Protein 5NPY (pdb70)

Organism: Helicobacter pylori (strain G27) (NCBI:txid563041)

InterPro domains:
  IPR010930 Flagellar basal-body/hook protein, C-terminal domain [PF06429] (560-603)
  IPR019776 Flagellar basal body rod protein, conserved site [PS00588] (11-31)
  IPR020013 Flagellar hook-basal body protein, FlgE/F/G [TIGR03506] (5-184)
  IPR020013 Flagellar hook-basal body protein, FlgE/F/G [TIGR03506] (357-586)
  IPR037925 Flagellar hook-basal body protein, FlgE/F/G-like [SSF117143] (87-565)
  IPR053967 Flagellar hook protein FlgE/F/G-like, D1 domain [PF22692] (117-183)

Radius of gyration: 34.95 Å; Cα contacts (8 Å, |Δi|>4): 1231; chains: 1; bounding box: 35×54×118 Å

Secondary structure (DSSP, 8-state):
-B--STEEEEEEES-BEEEES-TT--EEE-SS-EEESS--EEE---EEEE-TTSBEE-TTSPEEEEEE---EETTEE----HHHHHHHTT-SEEEE-B--SS-EE--B---EEEEEEE--TTSEEEETHHHHB-TTS-B-HHHHHH-BTTS-B-TT--B--TTT--EEEEEE--EEEEEEES-TTSSSSEE-BHHHHHHHHHHHSS-EEEEEESSTTSSS--EEEEEE--SSS-EEEEEESHHHHHHT--EEEEEE-SS-EEEEEE-EEEEEEEEEEEE-TT--EEEEEEEEEEEE---TT--TT-TT-SEEEEEEEEEEETTTTEESS--EEEEEEE-SSS-BEE---EEEEETTEEEEEESSB-SS-B-B--TTS-SEEEEEEES-B--EEEEEEEE-TT-EEEEEETTS-EEEEEEE--EE-S-GGGSEEETTTEEE------S-SPEESB-TTS-BSSEEEEETB---

B-factor: mean 44.31, std 21.22, range [12.98, 156.95]

Nearest PDB structures (foldseek):
  5npy-assembly1_A  TM=1.002E+00  e=7.284E-96  Helicobacter pylori G27
  5az4-assembly4_D  TM=6.131E-01  e=6.893E-15  Campylobacter jejuni
  7cgo-assembly1_DQ  TM=7.313E-01  e=2.113E-12  Salmonella enterica subsp. enterica serovar Typhimurium str. LT2
  3a69-assembly1_A-1  TM=7.032E-01  e=1.101E-11  Salmonella enterica subsp. enterica serovar Typhimurium
  1wlg-assembly1_A  TM=6.229E-01  e=1.398E-12  Salmonella enterica subsp. enterica serovar Typhimurium

Sequence (472 aa):
MPSEGEFHMAYQGKGWFVIGPNKNGEMTINKDGFSKKQDNFLTRAGNFARDADGYLVTPEGYYVYGIDLKKIKDGTLNSTARDEDIEKLHGNTLSPLQIPQDLTYQPVLSTKVGISVNLNPKDHLKGVQDFFLNDKGEIIKERFLNQDINALANDDNEPIDAITNRKLNVSIQKEDFVFTYGDAEKGENQFKTLGDLQKLLKEKTGLDLNLIKSEKDAKSPPLLLEIANPSQTPITFSLSGGIADKLGLNANGMELKKGISRDSVAIKIPYYSTEVDIYDKAGDKYLLQSEYYMTNSNDPTSSPTSKRKNQTWEVKSYIVDPKNKTPINDPTWEIVGFDSATHKMKSAPMTLDFKGNKLTYSLDKSENHDSSDLSYQDSKLLEASQDGKPRGIFRDMRIEENGVISLAFSNGVVEPVARIGILAFTNDQGLRKIGGNLYEMQEGPLSGNPILGWDEEGKLKFGKIRHKYLET

Solvent-accessible surface area: 22635 Å² total; per-residue (Å²): 134,100,34,152,22,68,2,40,1,9,4,78,40,134,1,23,0,0,0,0,59,49,93,128,3,95,2,30,6,68,200,92,14,67,73,84,62,105,62,8,19,6,2,61,49,2,51,2,51,68,50,110,89,4,36,0,18,11,94,95,40,54,31,0,0,0,9,42,18,130,5,20,91,142,20,15,0,68,37,52,56,89,112,88,4,86,108,131,14,66,24,48,57,0,16,8,1,65,4,26,141,117,5,38,0,67,19,48,24,0,54,134,2,12,0,0,0,0,0,10,26,139,53,92,47,86,17,0,28,56,1,0,12,64,139,156,2,101,62,38,134,105,44,9,43,86,1,0,0,23,0,3,2,6,70,118,76,72,53,0,45,0,33,102,65,49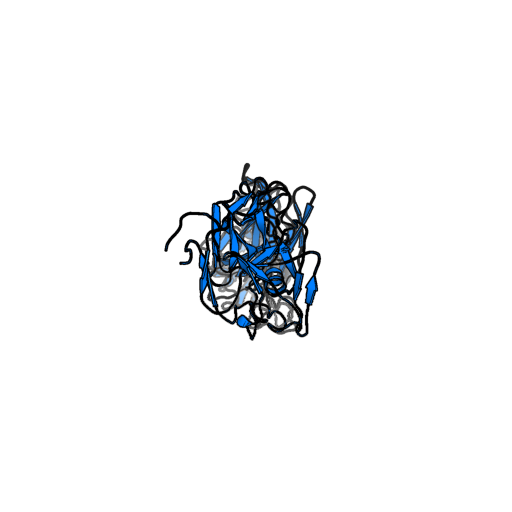,112,10,64,1,13,17,152,170,98,105,32,67,2,14,1,3,25,50,118,96,73,141,32,46,0,11,8,1,12,42,17,45,137,19,12,92,114,89,11,36,0,35,2,52,16,29,24,55,105,116,148,22,127,61,5,67,0,27,2,28,7,15,5,66,57,123,97,68,48,36,3,21,15,53,19,20,1,1,87,55,3,20,9,62,19,119,51,72,90,0,87,108,51,82,36,57,49,8,64,16,3,44,0,5,22,33,54,9,86,7,64,0,33,12,144,63,13,65,88,24,23,0,39,0,32,0,4,6,11,4,9,54,5,102,103,28,34,125,98,14,166,76,50,40,12,29,0,36,0,40,0,27,0,11,20,35,132,93,179,66,66,66,25,124,61,42,83,41,109,0,9,1,40,44,75,77,78,107,14,116,35,57,84,10,89,1,83,1,103,65,42,162,0,65,0,26,3,33,113,12,143,97,91,58,0,8,17,43,89,184,48,88,9,88,60,52,41,45,28,40,51,5,49,35,131,4,111,58,160,58,21,99,13,100,95,41,0,22,0,15,2,6,2,58,38,66,27,61,5,12,2,3,1,0,0,0,2,4,13,118,55,37,167,6,13,119,114,78,46,68,50,6,55,38,40,40,143,119,88,88,0,28,54,5,51,30,0,6,24,150,117,14,102,11,88,78,25,76,1,84,38,77,88,34,81,177

Foldseek 3Di:
DFFDAQFAWFWDFFWWWKWAQDAVWKKFQDPAFIDTDDFMWTFRFGGWDQDPQQWTADPVGIFTKFQFLPQDDPLEGHDDDQVVVQQSLQGGMIHTYGDDDFHKYFWFAWFEKEFAWAAALQFDKDQCLVPQADPQLHGPVVLQQQFFQQQKAFPVSHRLPCLVWFWKWKAWPHGIDIAGEDQLVDDDNYDTGSNSVQVSCVVVDVWGWDKAAPDRVDSRHFIKIKIAHQAQPKIFMAIDISSCVRFVQGDHGDIHGHVDMGITGGMIGGKDKDWDWGQHSQQATKIKMKMKTWGADQRVVDDPVRPRNWTKIKMWIFIARPVVRGTPFHTDIWMKTADPPFFFIDGDWDWGQDPNHTHTYHHAAAPPHGYGHDNVDHTGTDDMHTDTGGMWTWDGWDQFQLQFIWTATPSGDIDTRIGGWIWRFPAPVQWDDPPNGTTGQDDCVRSRHIHGQADSSSHGDTITMGPRDGDD

Structure (mmCIF, N/CA/C/O backbone):
data_5NPY
#
_entry.id   5NPY
#
_cell.length_a   43.209
_cell.length_b   49.592
_cell.length_c   238.261
_cell.angle_alpha   90.00
_cell.angle_beta   90.00
_cell.angle_gamma   90.00
#
_symmetry.space_group_name_H-M   'P 21 21 21'
#
loop_
_entity.id
_entity.type
_entity.pdbx_description
1 polymer 'Flagellar basal body protein'
2 non-polymer TRIS-HYDROXYMETHYL-METHYL-AMMONIUM
3 water water
#
loop_
_atom_site.group_PDB
_atom_site.id
_atom_site.type_symbol
_atom_site.label_atom_id
_atom_site.label_alt_id
_atom_site.label_comp_id
_atom_site.label_asym_id
_atom_site.label_entity_id
_atom_site.label_seq_id
_atom_site.pdbx_PDB_ins_code
_atom_site.Cartn_x
_atom_site.Cartn_y
_atom_site.Cartn_z
_atom_site.occupancy
_atom_site.B_iso_or_equiv
_atom_site.auth_seq_id
_atom_site.auth_comp_id
_atom_site.auth_asym_id
_atom_site.auth_atom_id
_atom_site.pdbx_PDB_model_num
ATOM 1 N N . MET A 1 81 ? 55.424 12.127 185.813 1.00 47.46 81 MET A N 1
ATOM 2 C CA . MET A 1 81 ? 55.639 13.516 186.223 1.00 68.34 81 MET A CA 1
ATOM 3 C C . MET A 1 81 ? 54.924 13.848 187.543 1.00 69.60 81 MET A C 1
ATOM 4 O O . MET A 1 81 ? 53.711 13.696 187.639 1.00 63.27 81 MET A O 1
ATOM 9 N N . PRO A 1 82 ? 55.675 14.292 188.556 1.00 74.61 82 PRO A N 1
ATOM 10 C CA . PRO A 1 82 ? 55.055 14.649 189.841 1.00 70.82 82 PRO A CA 1
ATOM 11 C C . PRO A 1 82 ? 54.119 15.841 189.708 1.00 69.09 82 PRO A C 1
ATOM 12 O O . PRO A 1 82 ? 54.097 16.559 188.707 1.00 61.75 82 PRO A O 1
ATOM 16 N N . SER A 1 83 ? 53.327 16.052 190.756 1.00 69.92 83 SER A N 1
ATOM 17 C CA . SER A 1 83 ? 52.371 17.144 190.741 1.00 63.97 83 SER A CA 1
ATOM 18 C C . SER A 1 83 ? 52.058 17.571 192.168 1.00 76.92 83 SER A C 1
ATOM 19 O O . SER A 1 83 ? 52.344 16.859 193.133 1.00 74.76 83 SER A O 1
ATOM 22 N N . GLU A 1 84 ? 51.447 18.750 192.281 1.00 91.69 84 GLU A N 1
ATOM 23 C CA . GLU A 1 84 ? 51.194 19.414 193.554 1.00 99.69 84 GLU A CA 1
ATOM 24 C C . GLU A 1 84 ? 49.742 19.322 194.017 1.00 81.83 84 GLU A C 1
ATOM 25 O O . GLU A 1 84 ? 49.495 19.146 195.213 1.00 81.31 84 GLU A O 1
ATOM 31 N N . GLY A 1 85 ? 48.780 19.425 193.100 1.00 67.81 85 GLY A N 1
ATOM 32 C CA . GLY A 1 85 ? 47.366 19.510 193.431 1.00 61.43 85 GLY A CA 1
ATOM 33 C C . GLY A 1 85 ? 46.801 18.415 194.317 1.00 61.15 85 GLY A C 1
ATOM 34 O O . GLY A 1 85 ? 47.276 17.272 194.290 1.00 56.98 85 GLY A O 1
ATOM 35 N N . GLU A 1 86 ? 45.763 18.752 195.097 1.00 60.06 86 GLU A N 1
ATOM 36 C CA . GLU A 1 86 ? 45.277 17.841 196.132 1.00 61.35 86 GLU A CA 1
ATOM 37 C C . GLU A 1 86 ? 44.614 16.593 195.552 1.00 55.36 86 GLU A C 1
ATOM 38 O O . GLU A 1 86 ? 44.631 15.534 196.191 1.00 48.54 86 GLU A O 1
ATOM 44 N N . PHE A 1 87 ? 44.043 16.681 194.352 1.00 55.27 87 PHE A N 1
ATOM 45 C CA . PHE A 1 87 ? 43.389 15.529 193.742 1.00 52.58 87 PHE A CA 1
ATOM 46 C C . PHE A 1 87 ? 44.040 15.119 192.422 1.00 49.20 87 PHE A C 1
ATOM 47 O O . PHE A 1 87 ? 43.442 14.374 191.635 1.00 49.91 87 PHE A O 1
ATOM 55 N N . HIS A 1 88 ? 45.258 15.576 192.162 1.00 40.82 88 HIS A N 1
ATOM 56 C CA . HIS A 1 88 ? 45.975 15.068 191.002 1.00 42.45 88 HIS A CA 1
ATOM 57 C C . HIS A 1 88 ? 46.429 13.643 191.276 1.00 42.45 88 HIS A C 1
ATOM 58 O O . HIS A 1 88 ? 46.954 13.346 192.352 1.00 46.27 88 HIS A O 1
ATOM 65 N N . MET A 1 89 ? 46.200 12.752 190.314 1.00 39.68 89 MET A N 1
ATOM 66 C CA . MET A 1 89 ? 46.530 11.347 190.501 1.00 41.22 89 MET A CA 1
ATOM 67 C C . MET A 1 89 ? 46.760 10.699 189.146 1.00 39.18 89 MET A C 1
ATOM 68 O O . MET A 1 89 ? 46.402 11.252 188.102 1.00 43.62 89 MET A O 1
ATOM 73 N N . ALA A 1 90 ? 47.370 9.515 189.178 1.00 40.48 90 ALA A N 1
ATOM 74 C CA . ALA A 1 90 ? 47.687 8.765 187.971 1.00 50.03 90 ALA A CA 1
ATOM 75 C C . ALA A 1 90 ? 47.398 7.289 188.197 1.00 49.69 90 ALA A C 1
ATOM 76 O O . ALA A 1 90 ? 47.679 6.749 189.271 1.00 47.25 90 ALA A O 1
ATOM 78 N N . TYR A 1 91 ? 46.836 6.645 187.177 1.00 50.41 91 TYR A N 1
ATOM 79 C CA . TYR A 1 91 ? 46.473 5.236 187.221 1.00 46.97 91 TYR A CA 1
ATOM 80 C C . TYR A 1 91 ? 47.478 4.434 186.405 1.00 53.15 91 TYR A C 1
ATOM 81 O O . TYR A 1 91 ? 47.718 4.744 185.233 1.00 56.52 91 TYR A O 1
ATOM 90 N N . GLN A 1 92 ? 48.073 3.420 187.027 1.00 56.27 92 GLN A N 1
ATOM 91 C CA . GLN A 1 92 ? 48.893 2.438 186.327 1.00 60.50 92 GLN A CA 1
ATOM 92 C C . GLN A 1 92 ? 48.089 1.166 186.109 1.00 50.05 92 GLN A C 1
ATOM 93 O O . GLN A 1 92 ? 47.286 0.781 186.958 1.00 66.40 92 GLN A O 1
ATOM 99 N N . GLY A 1 93 ? 48.309 0.513 184.984 1.00 45.24 93 GLY A N 1
ATOM 100 C CA . GLY A 1 93 ? 47.575 -0.699 184.662 1.00 48.78 93 GLY A CA 1
ATOM 101 C C . GLY A 1 93 ? 46.463 -0.455 183.661 1.00 46.79 93 GLY A C 1
ATOM 102 O O . GLY A 1 93 ? 46.357 0.609 183.043 1.00 49.91 93 GLY A O 1
ATOM 103 N N . LYS A 1 94 ? 45.620 -1.480 183.504 1.00 39.28 94 LYS A N 1
ATOM 104 C CA . LYS A 1 94 ? 44.505 -1.433 182.570 1.00 50.44 94 LYS A CA 1
ATOM 105 C C . LYS A 1 94 ? 43.263 -0.895 183.269 1.00 52.81 94 LYS A C 1
ATOM 106 O O . LYS A 1 94 ? 42.928 -1.331 184.375 1.00 51.34 94 LYS A O 1
ATOM 112 N N . GLY A 1 95 ? 42.578 0.045 182.617 1.00 51.16 95 GLY A N 1
ATOM 113 C CA . GLY A 1 95 ? 41.398 0.650 183.207 1.00 51.00 95 GLY A CA 1
ATOM 114 C C . GLY A 1 95 ? 41.296 2.155 183.042 1.00 41.88 95 GLY A C 1
ATOM 115 O O . GLY A 1 95 ? 42.196 2.802 182.492 1.00 36.40 95 GLY A O 1
ATOM 116 N N . TRP A 1 96 ? 40.196 2.722 183.537 1.00 36.82 96 TRP A N 1
ATOM 117 C CA . TRP A 1 96 ? 39.830 4.100 183.253 1.00 36.44 96 TRP A CA 1
ATOM 118 C C . TRP A 1 96 ? 39.253 4.761 184.487 1.00 39.35 96 TRP A C 1
ATOM 119 O O . TRP A 1 96 ? 38.524 4.128 185.255 1.00 38.47 96 TRP A O 1
ATOM 130 N N . PHE A 1 97 ? 39.581 6.038 184.661 1.00 38.41 97 PHE A N 1
ATOM 131 C CA . PHE A 1 97 ? 38.771 6.899 185.505 1.00 40.87 97 PHE A CA 1
ATOM 132 C C . PHE A 1 97 ? 37.386 7.029 184.887 1.00 41.58 97 PHE A C 1
ATOM 133 O O . PHE A 1 97 ? 37.208 6.854 183.679 1.00 43.97 97 PHE A O 1
ATOM 141 N N . VAL A 1 98 ? 36.395 7.320 185.726 1.00 46.80 98 VAL A N 1
ATOM 142 C CA . VAL A 1 98 ? 35.011 7.471 185.287 1.00 41.60 98 VAL A CA 1
ATOM 143 C C . VAL A 1 98 ? 34.543 8.869 185.624 1.00 37.17 98 VAL A C 1
ATOM 144 O O . VAL A 1 98 ? 34.742 9.335 186.752 1.00 44.73 98 VAL A O 1
ATOM 148 N N . ILE A 1 99 ? 33.910 9.528 184.656 1.00 35.40 99 ILE A N 1
ATOM 149 C CA . ILE A 1 99 ? 33.408 10.888 184.818 1.00 36.11 99 ILE A CA 1
ATOM 150 C C . ILE A 1 99 ? 32.093 11.044 184.064 1.00 40.98 99 ILE A C 1
ATOM 151 O O . ILE A 1 99 ? 31.721 10.217 183.231 1.00 39.02 99 ILE A O 1
ATOM 156 N N . GLY A 1 100 ? 31.405 12.144 184.349 1.00 44.87 100 GLY A N 1
ATOM 157 C CA . GLY A 1 100 ? 30.108 12.407 183.775 1.00 48.32 100 GLY A CA 1
ATOM 158 C C . GLY A 1 100 ? 29.699 13.852 183.964 1.00 55.99 100 GLY A C 1
ATOM 159 O O . GLY A 1 100 ? 30.247 14.571 184.806 1.00 54.32 100 GLY A O 1
ATOM 160 N N . PRO A 1 101 ? 28.713 14.302 183.182 1.00 68.09 101 PRO A N 1
ATOM 161 C CA . PRO A 1 101 ? 28.339 15.725 183.176 1.00 70.96 101 PRO A CA 1
ATOM 162 C C . PRO A 1 101 ? 27.338 16.174 184.235 1.00 67.39 101 PRO A C 1
ATOM 163 O O . PRO A 1 101 ? 27.063 17.382 184.308 1.00 58.16 101 PRO A O 1
ATOM 167 N N . ASN A 1 102 ? 26.799 15.268 185.055 1.00 72.34 102 ASN A N 1
ATOM 168 C CA . ASN A 1 102 ? 25.671 15.572 185.930 1.00 84.87 102 ASN A CA 1
ATOM 169 C C . ASN A 1 102 ? 26.080 15.321 187.375 1.00 91.50 102 ASN A C 1
ATOM 170 O O . ASN A 1 102 ? 26.368 14.182 187.756 1.00 89.71 102 ASN A O 1
ATOM 175 N N . LYS A 1 103 ? 26.101 16.389 188.173 1.00 100.59 103 LYS A N 1
ATOM 176 C CA . LYS A 1 103 ? 26.231 16.285 189.622 1.00 107.70 103 LYS A CA 1
ATOM 177 C C . LYS A 1 103 ? 24.881 15.930 190.216 1.00 114.23 103 LYS A C 1
ATOM 178 O O . LYS A 1 103 ? 23.922 16.689 190.046 1.00 123.20 103 LYS A O 1
ATOM 184 N N . ASN A 1 104 ? 24.846 14.804 190.942 1.00 110.33 104 ASN A N 1
ATOM 185 C CA . ASN A 1 104 ? 23.699 14.040 191.444 1.00 111.66 104 ASN A CA 1
ATOM 186 C C . ASN A 1 104 ? 23.465 12.830 190.544 1.00 98.08 104 ASN A C 1
ATOM 187 O O . ASN A 1 104 ? 22.415 12.183 190.612 1.00 97.05 104 ASN A O 1
ATOM 192 N N . GLY A 1 105 ? 24.446 12.511 189.690 1.00 83.21 105 GLY A N 1
ATOM 193 C CA . GLY A 1 105 ? 24.350 11.343 188.840 1.00 60.88 105 GLY A CA 1
ATOM 194 C C . GLY A 1 105 ? 24.785 10.046 189.504 1.00 51.79 105 GLY A C 1
ATOM 195 O O . GLY A 1 105 ? 25.341 10.039 190.596 1.00 58.17 105 GLY A O 1
ATOM 196 N N . GLU A 1 106 ? 24.550 8.915 188.867 1.00 51.37 106 GLU A N 1
ATOM 197 C CA . GLU A 1 106 ? 24.954 7.607 189.369 1.00 55.60 106 GLU A CA 1
ATOM 198 C C . GLU A 1 106 ? 25.104 6.497 188.313 1.00 52.82 106 GLU A C 1
ATOM 199 O O . GLU A 1 106 ? 24.438 6.483 187.338 1.00 55.37 106 GLU A O 1
ATOM 205 N N . MET A 1 107 ? 25.974 5.538 188.547 1.00 49.63 107 MET A N 1
ATOM 206 C CA . MET A 1 107 ? 26.176 4.447 187.613 1.00 50.98 107 MET A CA 1
ATOM 207 C C . MET A 1 107 ? 26.352 3.182 188.428 1.00 47.18 107 MET A C 1
ATOM 208 O O . MET A 1 107 ? 27.090 3.164 189.387 1.00 46.84 107 MET A O 1
ATOM 213 N N . THR A 1 108 ? 25.666 2.131 188.041 1.00 34.87 108 THR A N 1
ATOM 214 C CA . THR A 1 108 ? 25.725 0.896 188.744 1.00 33.84 108 THR A CA 1
ATOM 215 C C . THR A 1 108 ? 26.324 -0.108 187.827 1.00 39.76 108 THR A C 1
ATOM 216 O O . THR A 1 108 ? 25.938 -0.189 186.704 1.00 54.07 108 THR A O 1
ATOM 220 N N . ILE A 1 109 ? 27.274 -0.876 188.311 1.00 31.76 109 ILE A N 1
ATOM 221 C CA . ILE A 1 109 ? 27.936 -1.851 187.493 1.00 42.00 109 ILE A CA 1
ATOM 222 C C . ILE A 1 109 ? 27.667 -3.245 187.982 1.00 47.33 109 ILE A C 1
ATOM 223 O O . ILE A 1 109 ? 28.053 -3.594 189.054 1.00 49.36 109 ILE A O 1
ATOM 228 N N . ASN A 1 110 ? 27.051 -4.061 187.158 1.00 50.39 110 ASN A N 1
ATOM 229 C CA . ASN A 1 110 ? 26.758 -5.417 187.538 1.00 54.70 110 ASN A CA 1
ATOM 230 C C . ASN A 1 110 ? 27.571 -6.379 186.714 1.00 61.72 110 ASN A C 1
ATOM 231 O O . ASN A 1 110 ? 28.200 -5.993 185.774 1.00 63.25 110 ASN A O 1
ATOM 236 N N . LYS A 1 111 ? 27.559 -7.648 187.062 1.00 72.02 111 LYS A N 1
ATOM 237 C CA . LYS A 1 111 ? 28.344 -8.619 186.329 1.00 72.94 111 LYS A CA 1
ATOM 238 C C . LYS A 1 111 ? 27.918 -8.772 184.882 1.00 83.83 111 LYS A C 1
ATOM 239 O O . LYS A 1 111 ? 28.747 -8.985 184.034 1.00 89.37 111 LYS A O 1
ATOM 245 N N . ASP A 1 112 ? 26.632 -8.669 184.591 1.00 86.46 112 ASP A N 1
ATOM 246 C CA . ASP A 1 112 ? 26.167 -8.743 183.222 1.00 86.14 112 ASP A CA 1
ATOM 247 C C . ASP A 1 112 ? 26.263 -7.333 182.669 1.00 86.76 112 ASP A C 1
ATOM 248 O O . ASP A 1 112 ? 27.339 -6.879 182.356 1.00 97.54 112 ASP A O 1
ATOM 253 N N . GLY A 1 113 ? 25.748 -6.481 182.925 1.00 73.80 113 GLY A N 1
ATOM 254 C CA . GLY A 1 113 ? 25.736 -5.120 182.449 1.00 63.06 113 GLY A CA 1
ATOM 255 C C . GLY A 1 113 ? 26.001 -4.083 183.503 1.00 56.22 113 GLY A C 1
ATOM 256 O O . GLY A 1 113 ? 26.775 -4.301 184.391 1.00 54.57 113 GLY A O 1
ATOM 257 N N . PHE A 1 114 ? 24.767 -3.075 183.020 1.00 58.21 114 PHE A N 1
ATOM 258 C CA . PHE A 1 114 ? 24.929 -1.952 183.919 1.00 56.90 114 PHE A CA 1
ATOM 259 C C . PHE A 1 114 ? 23.846 -0.946 183.643 1.00 61.73 114 PHE A C 1
ATOM 260 O O . PHE A 1 114 ? 23.308 -0.925 182.565 1.00 66.09 114 PHE A O 1
ATOM 268 N N . SER A 1 115 ? 23.572 -0.074 184.601 1.00 61.94 115 SER A N 1
ATOM 269 C CA . SER A 1 115 ? 22.556 0.940 184.456 1.00 57.86 115 SER A CA 1
ATOM 270 C C . SER A 1 115 ? 23.124 2.330 184.568 1.00 62.27 115 SER A C 1
ATOM 271 O O . SER A 1 115 ? 24.177 2.507 185.116 1.00 53.40 115 SER A O 1
ATOM 274 N N . LYS A 1 116 ? 22.392 3.326 184.084 1.00 74.22 116 LYS A N 1
ATOM 275 C CA . LYS A 1 116 ? 22.894 4.686 184.092 1.00 82.68 116 LYS A CA 1
ATOM 276 C C . LYS A 1 116 ? 21.856 5.790 184.091 1.00 91.49 116 LYS A C 1
ATOM 277 O O . LYS A 1 116 ? 20.717 5.543 183.790 1.00 101.18 116 LYS A O 1
ATOM 283 N N . LYS A 1 117 ? 22.263 7.013 184.422 1.00 91.64 117 LYS A N 1
ATOM 284 C CA . LYS A 1 117 ? 21.379 8.166 184.345 1.00 97.78 117 LYS A CA 1
ATOM 285 C C . LYS A 1 117 ? 21.472 9.036 183.095 1.00 118.01 117 LYS A C 1
ATOM 286 O O . LYS A 1 117 ? 20.516 9.154 182.333 1.00 124.53 117 LYS A O 1
ATOM 292 N N . GLN A 1 118 ? 22.629 9.667 182.908 1.00 123.11 118 GLN A N 1
ATOM 293 C CA . GLN A 1 118 ? 22.927 10.463 181.745 1.00 123.13 118 GLN A CA 1
ATOM 294 C C . GLN A 1 118 ? 24.252 9.866 181.356 1.00 100.34 118 GLN A C 1
ATOM 295 O O . GLN A 1 118 ? 24.657 8.817 181.807 1.00 83.14 118 GLN A O 1
ATOM 301 N N . ASP A 1 119 ? 24.939 10.554 180.494 1.00 97.29 119 ASP A N 1
ATOM 302 C CA . ASP A 1 119 ? 26.174 10.054 179.986 1.00 90.93 119 ASP A CA 1
ATOM 303 C C . ASP A 1 119 ? 27.291 9.925 180.977 1.00 75.19 119 ASP A C 1
ATOM 304 O O . ASP A 1 119 ? 27.325 10.573 181.992 1.00 65.45 119 ASP A O 1
ATOM 309 N N . ASN A 1 120 ? 28.188 9.022 180.648 1.00 65.54 120 ASN A N 1
ATOM 310 C CA . ASN A 1 120 ? 29.356 8.759 181.417 1.00 54.97 120 ASN A CA 1
ATOM 311 C C . ASN A 1 120 ? 30.491 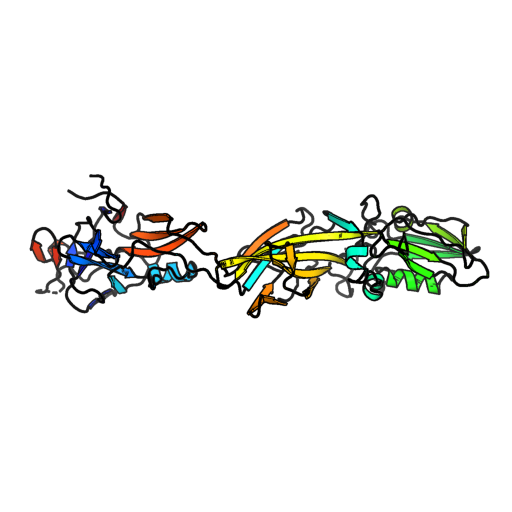8.651 180.479 1.00 50.33 120 ASN A C 1
ATOM 312 O O . ASN A 1 120 ? 30.351 8.203 179.381 1.00 59.70 120 ASN A O 1
ATOM 317 N N . PHE A 1 121 ? 31.634 9.099 180.911 1.00 39.47 121 PHE A N 1
ATOM 318 C CA . PHE A 1 121 ? 32.777 9.039 180.074 1.00 46.33 121 PHE A CA 1
ATOM 319 C C . PHE A 1 121 ? 33.895 8.346 180.789 1.00 44.85 121 PHE A C 1
ATOM 320 O O . PHE A 1 121 ? 33.862 8.152 181.960 1.00 49.33 121 PHE A O 1
ATOM 328 N N . LEU A 1 122 ? 34.882 7.947 180.041 1.00 42.07 122 LEU A N 1
ATOM 329 C CA . LEU A 1 122 ? 36.068 7.316 180.594 1.00 47.37 122 LEU A CA 1
ATOM 330 C C . LEU A 1 122 ? 37.287 8.151 180.234 1.00 49.49 122 LEU A C 1
ATOM 331 O O . LEU A 1 122 ? 37.347 8.728 179.150 1.00 48.79 122 LEU A O 1
ATOM 336 N N . THR A 1 123 ? 38.255 8.217 181.143 1.00 46.88 123 THR A N 1
ATOM 337 C CA . THR A 1 123 ? 39.457 9.002 180.908 1.00 41.82 123 THR A CA 1
ATOM 338 C C . THR A 1 123 ? 40.598 8.384 181.693 1.00 42.75 123 THR A C 1
ATOM 339 O O . THR A 1 123 ? 40.378 7.707 182.700 1.00 45.21 123 THR A O 1
ATOM 343 N N . ARG A 1 124 ? 41.821 8.613 181.218 1.00 38.34 124 ARG A N 1
ATOM 344 C CA . ARG A 1 124 ? 43.007 8.329 182.007 1.00 38.73 124 ARG A CA 1
ATOM 345 C C . ARG A 1 124 ? 43.689 9.604 182.492 1.00 42.03 124 ARG A C 1
ATOM 346 O O . ARG A 1 124 ? 44.726 9.523 183.159 1.00 40.39 124 ARG A O 1
ATOM 354 N N . ALA A 1 125 ? 43.116 10.778 182.204 1.00 45.36 125 ALA A N 1
ATOM 355 C CA . ALA A 1 125 ? 43.613 12.044 182.745 1.00 46.95 125 ALA A CA 1
ATOM 356 C C . ALA A 1 125 ? 43.184 12.188 184.203 1.00 46.53 125 ALA A C 1
ATOM 357 O O . ALA A 1 125 ? 41.986 12.178 184.508 1.00 43.32 125 ALA A O 1
ATOM 359 N N . GLY A 1 126 ? 44.155 12.336 185.104 1.00 46.21 126 GLY A N 1
ATOM 360 C CA . GLY A 1 126 ? 43.864 12.383 186.528 1.00 33.91 126 GLY A CA 1
ATOM 361 C C . GLY A 1 126 ? 44.049 13.735 187.194 1.00 39.39 126 GLY A C 1
ATOM 362 O O . GLY A 1 126 ? 44.113 13.814 188.422 1.00 49.67 126 GLY A O 1
ATOM 363 N N . ASN A 1 127 ? 44.132 14.811 186.411 1.00 46.30 127 ASN A N 1
ATOM 364 C CA . ASN A 1 127 ? 44.392 16.136 186.974 1.00 50.35 127 ASN A CA 1
ATOM 365 C C . ASN A 1 127 ? 43.070 16.735 187.464 1.00 49.47 127 ASN A C 1
ATOM 366 O O . ASN A 1 127 ? 42.492 17.654 186.879 1.00 47.35 127 ASN A O 1
ATOM 371 N N . PHE A 1 128 ? 42.598 16.187 188.583 1.00 46.04 128 PHE A N 1
ATOM 372 C CA . PHE A 1 128 ? 41.315 16.558 189.161 1.00 47.88 128 PHE A CA 1
ATOM 373 C C . PHE A 1 128 ? 41.465 17.715 190.144 1.00 55.21 128 PHE A C 1
ATOM 374 O O . PHE A 1 128 ? 42.512 17.906 190.769 1.00 56.04 128 PHE A O 1
ATOM 382 N N . ALA A 1 129 ? 40.394 18.487 190.278 1.00 57.94 129 ALA A N 1
ATOM 383 C CA . ALA A 1 129 ? 40.373 19.623 191.185 1.00 60.51 129 ALA A CA 1
ATOM 384 C C . ALA A 1 129 ? 38.959 19.773 191.721 1.00 61.42 129 ALA A C 1
ATOM 385 O O . ALA A 1 129 ? 38.019 19.150 191.223 1.00 63.28 129 ALA A O 1
ATOM 387 N N . ARG A 1 130 ? 38.816 20.597 192.757 1.00 59.01 130 ARG A N 1
ATOM 388 C CA . ARG A 1 130 ? 37.520 20.867 193.365 1.00 55.67 130 ARG A CA 1
ATOM 389 C C . ARG A 1 130 ? 36.935 22.148 192.788 1.00 50.07 130 ARG A C 1
ATOM 390 O O . ARG A 1 130 ? 37.634 23.163 192.686 1.00 49.48 130 ARG A O 1
ATOM 398 N N . ASP A 1 131 ? 35.654 22.105 192.427 1.00 47.81 131 ASP A N 1
ATOM 399 C CA . ASP A 1 131 ? 34.942 23.326 192.075 1.00 53.33 131 ASP A CA 1
ATOM 400 C C . ASP A 1 131 ? 34.585 24.071 193.368 1.00 62.54 131 ASP A C 1
ATOM 401 O O . ASP A 1 131 ? 35.012 23.697 194.467 1.00 54.52 131 ASP A O 1
ATOM 406 N N . ALA A 1 132 ? 33.789 25.138 193.249 1.00 71.93 132 ALA A N 1
ATOM 407 C CA . ALA A 1 132 ? 33.524 26.008 194.397 1.00 78.19 132 ALA A CA 1
ATOM 408 C C . ALA A 1 132 ? 32.925 25.250 195.577 1.00 72.84 132 ALA A C 1
ATOM 409 O O . ALA A 1 132 ? 33.125 25.644 196.733 1.00 79.95 132 ALA A O 1
ATOM 411 N N . ASP A 1 133 ? 32.205 24.160 195.314 1.00 66.95 133 ASP A N 1
ATOM 412 C CA . ASP A 1 133 ? 31.476 23.432 196.344 1.00 59.53 133 ASP A CA 1
ATOM 413 C C . ASP A 1 133 ? 32.164 22.138 196.750 1.00 54.48 133 ASP A C 1
ATOM 414 O O . ASP A 1 133 ? 31.535 21.290 197.386 1.00 51.72 133 ASP A O 1
ATOM 419 N N . GLY A 1 134 ? 33.434 21.966 196.388 1.00 52.81 134 GLY A N 1
ATOM 420 C CA . GLY A 1 134 ? 34.172 20.785 196.785 1.00 52.24 134 GLY A CA 1
ATOM 421 C C . GLY A 1 134 ? 33.877 19.532 195.995 1.00 58.13 134 GLY A C 1
ATOM 422 O O . GLY A 1 134 ? 34.121 18.432 196.499 1.00 74.85 134 GLY A O 1
ATOM 423 N N . TYR A 1 135 ? 33.347 19.652 194.778 1.00 51.20 135 TYR A N 1
ATOM 424 C CA . TYR A 1 135 ? 33.166 18.500 193.900 1.00 50.09 135 TYR A CA 1
ATOM 425 C C . TYR A 1 135 ? 34.433 18.282 193.088 1.00 51.58 135 TYR A C 1
ATOM 426 O O . TYR A 1 135 ? 35.048 19.242 192.621 1.00 46.89 135 TYR A O 1
ATOM 435 N N . LEU A 1 136 ? 34.822 17.017 192.928 1.00 54.39 136 LEU A N 1
ATOM 436 C CA . LEU A 1 136 ? 35.948 16.688 192.058 1.00 57.15 136 LEU A CA 1
ATOM 437 C C . LEU A 1 136 ? 35.524 16.834 190.603 1.00 56.16 136 LEU A C 1
ATOM 438 O O . LEU A 1 136 ? 34.501 16.284 190.188 1.00 60.74 136 LEU A O 1
ATOM 443 N N . VAL A 1 137 ? 36.308 17.587 189.830 1.00 52.56 137 VAL A N 1
ATOM 444 C CA . VAL A 1 137 ? 35.979 17.902 188.446 1.00 41.52 137 VAL A CA 1
ATOM 445 C C . VAL A 1 137 ? 37.242 17.831 187.605 1.00 46.47 137 VAL A C 1
ATOM 446 O O . VAL A 1 137 ? 38.349 18.075 188.095 1.00 49.88 137 VAL A O 1
ATOM 450 N N . THR A 1 138 ? 37.060 17.488 186.332 1.00 44.77 138 THR A N 1
ATOM 451 C CA . THR A 1 138 ? 38.095 17.596 185.310 1.00 47.83 138 THR A CA 1
ATOM 452 C C . THR A 1 138 ? 38.229 19.070 184.911 1.00 48.87 138 THR A C 1
ATOM 453 O O . THR A 1 138 ? 37.532 19.950 185.433 1.00 41.64 138 THR A O 1
ATOM 457 N N . PRO A 1 139 ? 39.156 19.411 184.004 1.00 48.33 139 PRO A N 1
ATOM 458 C CA . PRO A 1 139 ? 39.189 20.805 183.521 1.00 58.26 139 PRO A CA 1
ATOM 459 C C . PRO A 1 139 ? 37.987 21.185 182.655 1.00 63.53 139 PRO A C 1
ATOM 460 O O . PRO A 1 139 ? 37.685 22.379 182.541 1.00 71.88 139 PRO A O 1
ATOM 464 N N . GLU A 1 140 ? 37.289 20.220 182.055 1.00 55.47 140 GLU A N 1
ATOM 465 C CA . GLU A 1 140 ? 36.096 20.491 181.260 1.00 52.26 140 GLU A CA 1
ATOM 466 C C . GLU A 1 140 ? 34.832 20.550 182.102 1.00 57.53 140 GLU A C 1
ATOM 467 O O . GLU A 1 140 ? 33.737 20.661 181.539 1.00 54.85 140 GLU A O 1
ATOM 473 N N . GLY A 1 141 ? 34.951 20.433 183.424 1.00 66.91 141 GLY A N 1
ATOM 474 C CA . GLY A 1 141 ? 33.805 20.477 184.309 1.00 64.36 141 GLY A CA 1
ATOM 475 C C . GLY A 1 141 ? 33.065 19.171 184.510 1.00 53.24 141 GLY A C 1
ATOM 476 O O . GLY A 1 141 ? 31.979 19.188 185.092 1.00 48.48 141 GLY A O 1
ATOM 477 N N . TYR A 1 142 ? 33.599 18.044 184.047 1.00 50.02 142 TYR A N 1
ATOM 478 C CA . TYR A 1 142 ? 32.962 16.757 184.304 1.00 53.44 142 TYR A CA 1
ATOM 479 C C . TYR A 1 142 ? 33.313 16.259 185.703 1.00 51.30 142 TYR A C 1
ATOM 480 O O . TYR A 1 142 ? 34.442 16.423 186.174 1.00 48.10 142 TYR A O 1
ATOM 489 N N . TYR A 1 143 ? 32.339 15.639 186.361 1.00 49.51 143 TYR A N 1
ATOM 490 C CA . TYR A 1 143 ? 32.525 15.170 187.725 1.00 53.25 143 TYR A CA 1
ATOM 491 C C . TYR A 1 143 ? 33.184 13.802 187.738 1.00 49.62 143 TYR A C 1
ATOM 492 O O . TYR A 1 143 ? 32.960 12.979 186.852 1.00 46.01 143 TYR A O 1
ATOM 501 N N . VAL A 1 144 ? 33.987 13.565 188.772 1.00 43.95 144 VAL A N 1
ATOM 502 C CA . VAL A 1 144 ? 34.674 12.293 188.975 1.00 44.64 144 VAL A CA 1
ATOM 503 C C . VAL A 1 144 ? 33.753 11.338 189.732 1.00 48.69 144 VAL A C 1
ATOM 504 O O . VAL A 1 144 ? 33.303 11.645 190.843 1.00 49.54 144 VAL A O 1
ATOM 508 N N . TYR A 1 145 ? 33.480 10.174 189.141 1.00 45.55 145 TYR A N 1
ATOM 509 C CA . TYR A 1 145 ? 32.617 9.175 189.770 1.00 46.58 145 TYR A CA 1
ATOM 510 C C . TYR A 1 145 ? 33.424 8.201 190.616 1.00 49.47 145 TYR A C 1
ATOM 511 O O . TYR A 1 145 ? 34.509 7.753 190.215 1.00 37.28 145 TYR A O 1
ATOM 520 N N . GLY A 1 146 ? 32.860 7.856 191.771 1.00 49.10 146 GLY A N 1
ATOM 521 C CA . GLY A 1 146 ? 33.421 6.859 192.653 1.00 42.14 146 GLY A CA 1
ATOM 522 C C . GLY A 1 146 ? 32.397 6.401 193.663 1.00 45.68 146 GLY A C 1
ATOM 523 O O . GLY A 1 146 ? 31.206 6.705 193.551 1.00 50.24 146 GLY A O 1
ATOM 524 N N . ILE A 1 147 ? 32.873 5.654 194.657 1.00 44.77 147 ILE A N 1
ATOM 525 C CA . ILE A 1 147 ? 32.024 5.250 195.773 1.00 33.50 147 ILE A CA 1
ATOM 526 C C . ILE A 1 147 ? 31.946 6.422 196.746 1.00 43.14 147 ILE A C 1
ATOM 527 O O . ILE A 1 147 ? 32.904 6.714 197.465 1.00 50.78 147 ILE A O 1
ATOM 532 N N . ASP A 1 148 ? 30.810 7.104 196.762 1.00 46.67 148 ASP A N 1
ATOM 533 C CA . ASP A 1 148 ? 30.534 8.117 197.772 1.00 41.40 148 ASP A CA 1
ATOM 534 C C . ASP A 1 148 ? 30.012 7.400 199.012 1.00 44.11 148 ASP A C 1
ATOM 535 O O . ASP A 1 148 ? 28.934 6.798 198.970 1.00 37.05 148 ASP A O 1
ATOM 540 N N . LEU A 1 149 ? 30.781 7.434 200.112 1.00 43.59 149 LEU A N 1
ATOM 541 C CA . LEU A 1 149 ? 30.311 6.819 201.353 1.00 43.14 149 LEU A CA 1
ATOM 542 C C . LEU A 1 149 ? 29.212 7.640 202.011 1.00 41.02 149 LEU A C 1
ATOM 543 O O . LEU A 1 149 ? 28.501 7.122 202.881 1.00 41.96 149 LEU A O 1
ATOM 548 N N . LYS A 1 150 ? 29.062 8.899 201.603 1.00 38.14 150 LYS A N 1
ATOM 549 C CA . LYS A 1 150 ? 27.993 9.775 202.074 1.00 45.96 150 LYS A CA 1
ATOM 550 C C . LYS A 1 150 ? 28.123 10.023 203.570 1.00 47.69 150 LYS A C 1
ATOM 551 O O . LYS A 1 150 ? 27.149 9.973 204.325 1.00 58.25 150 LYS A O 1
ATOM 557 N N . LYS A 1 151 ? 29.349 10.290 203.995 1.00 42.70 151 LYS A N 1
ATOM 558 C CA . LYS A 1 151 ? 29.638 10.673 205.364 1.00 43.06 151 LYS A CA 1
ATOM 559 C C . LYS A 1 151 ? 29.848 12.167 205.529 1.00 43.29 151 LYS A C 1
ATOM 560 O O . LYS A 1 151 ? 30.037 12.619 206.659 1.00 51.55 151 LYS A O 1
ATOM 566 N N . ILE A 1 152 ? 29.858 12.934 204.446 1.00 46.17 152 ILE A N 1
ATOM 567 C CA . ILE A 1 152 ? 30.097 14.371 204.511 1.00 56.63 152 ILE A CA 1
ATOM 568 C C . ILE A 1 152 ? 28.759 15.075 204.363 1.00 57.55 152 ILE A C 1
ATOM 569 O O . ILE A 1 152 ? 28.121 15.011 203.307 1.00 58.55 152 ILE A O 1
ATOM 574 N N . LYS A 1 153 ? 28.344 15.751 205.429 1.00 61.46 153 LYS A N 1
ATOM 575 C CA . LYS A 1 153 ? 27.126 16.549 205.464 1.00 65.41 153 LYS A CA 1
ATOM 576 C C . LYS A 1 153 ? 27.492 17.906 206.032 1.00 68.94 153 LYS A C 1
ATOM 577 O O . LYS A 1 153 ? 27.927 17.989 207.186 1.00 74.62 153 LYS A O 1
ATOM 583 N N . ASP A 1 154 ? 27.354 18.953 205.214 1.00 73.09 154 ASP A N 1
ATOM 584 C CA . ASP A 1 154 ? 27.419 20.335 205.696 1.00 86.15 154 ASP A CA 1
ATOM 585 C C . ASP A 1 154 ? 28.838 20.726 206.121 1.00 82.58 154 ASP A C 1
ATOM 586 O O . ASP A 1 154 ? 29.052 21.313 207.184 1.00 89.67 154 ASP A O 1
ATOM 591 N N . GLY A 1 155 ? 29.813 20.398 205.281 1.00 75.22 155 GLY A N 1
ATOM 592 C CA . GLY A 1 155 ? 31.194 20.639 205.660 1.00 69.77 155 GLY A CA 1
ATOM 593 C C . GLY A 1 155 ? 31.621 19.955 206.938 1.00 64.52 155 GLY A C 1
ATOM 594 O O . GLY A 1 155 ? 32.564 20.410 207.588 1.00 72.32 155 GLY A O 1
ATOM 595 N N . THR A 1 156 ? 30.940 18.878 207.330 1.00 57.24 156 THR A N 1
ATOM 596 C CA . THR A 1 156 ? 31.298 18.110 208.513 1.00 54.86 156 THR A CA 1
ATOM 597 C C . THR A 1 156 ? 31.246 16.628 208.179 1.00 51.98 156 THR A C 1
ATOM 598 O O . THR A 1 156 ? 30.335 16.164 207.484 1.00 43.38 156 THR A O 1
ATOM 602 N N . LEU A 1 157 ? 32.221 15.888 208.681 1.00 48.39 157 LEU A N 1
ATOM 603 C CA . LEU A 1 157 ? 32.204 14.445 208.547 1.00 57.40 157 LEU A CA 1
ATOM 604 C C . LEU A 1 157 ? 31.385 13.854 209.686 1.00 58.66 157 LEU A C 1
ATOM 605 O O . LEU A 1 157 ? 31.443 14.332 210.825 1.00 53.30 157 LEU A O 1
ATOM 610 N N . ASN A 1 158 ? 30.611 12.820 209.363 1.00 56.61 158 ASN A N 1
ATOM 611 C CA . ASN A 1 158 ? 29.794 12.099 210.329 1.00 52.89 158 ASN A CA 1
ATOM 612 C C . ASN A 1 158 ? 30.334 10.682 210.442 1.00 53.25 158 ASN A C 1
ATOM 613 O O . ASN A 1 158 ? 30.286 9.911 209.475 1.00 52.76 158 ASN A O 1
ATOM 618 N N . SER A 1 159 ? 30.838 10.353 211.628 1.00 58.33 159 SER A N 1
ATOM 619 C CA . SER A 1 159 ? 31.549 9.105 211.874 1.00 63.27 159 SER A CA 1
ATOM 620 C C . SER A 1 159 ? 30.705 7.877 211.537 1.00 59.78 159 SER A C 1
ATOM 621 O O . SER A 1 159 ? 29.485 7.857 211.725 1.00 54.75 159 SER A O 1
ATOM 624 N N . THR A 1 160 ? 31.380 6.834 211.054 1.00 65.22 160 THR A N 1
ATOM 625 C CA . THR A 1 160 ? 30.789 5.509 210.925 1.00 71.21 160 THR A CA 1
ATOM 626 C C . THR A 1 160 ? 31.791 4.473 211.416 1.00 77.61 160 THR A C 1
ATOM 627 O O . THR A 1 160 ? 32.948 4.785 211.713 1.00 74.60 160 THR A O 1
ATOM 631 N N . ALA A 1 161 ? 31.329 3.225 211.494 1.00 83.66 161 ALA A N 1
ATOM 632 C CA . ALA A 1 161 ? 32.150 2.104 211.933 1.00 80.22 161 ALA A CA 1
ATOM 633 C C . ALA A 1 161 ? 32.936 1.531 210.761 1.00 70.26 161 ALA A C 1
ATOM 634 O O . ALA A 1 161 ? 32.399 1.364 209.664 1.00 67.57 161 ALA A O 1
ATOM 636 N N . ARG A 1 162 ? 34.211 1.214 211.013 1.00 64.92 162 ARG A N 1
ATOM 637 C CA . ARG A 1 162 ? 35.116 0.809 209.939 1.00 67.75 162 ARG A CA 1
ATOM 638 C C . ARG A 1 162 ? 34.651 -0.465 209.241 1.00 73.60 162 ARG A C 1
ATOM 639 O O . ARG A 1 162 ? 34.935 -0.654 208.052 1.00 76.53 162 ARG A O 1
ATOM 647 N N . ASP A 1 163 ? 33.943 -1.344 209.959 1.00 71.68 163 ASP A N 1
ATOM 648 C CA . ASP A 1 163 ? 33.459 -2.587 209.362 1.00 66.57 163 ASP A CA 1
ATOM 649 C C . ASP A 1 163 ? 32.491 -2.313 208.212 1.00 59.73 163 ASP A C 1
ATOM 650 O O . ASP A 1 163 ? 32.657 -2.844 207.108 1.00 52.54 163 ASP A O 1
ATOM 655 N N . GLU A 1 164 ? 31.470 -1.479 208.455 1.00 65.44 164 GLU A N 1
ATOM 656 C CA . GLU A 1 164 ? 30.482 -1.198 207.416 1.00 73.44 164 GLU A CA 1
ATOM 657 C C . GLU A 1 164 ? 31.060 -0.325 206.304 1.00 77.11 164 GLU A C 1
ATOM 658 O O . GLU A 1 164 ? 30.643 -0.454 205.146 1.00 73.67 164 GLU A O 1
ATOM 664 N N . ASP A 1 165 ? 32.019 0.555 206.625 1.00 72.63 165 ASP A N 1
ATOM 665 C CA . ASP A 1 165 ? 32.717 1.300 205.579 1.00 56.37 165 ASP A CA 1
ATOM 666 C C . ASP A 1 165 ? 33.336 0.351 204.565 1.00 54.28 165 ASP A C 1
ATOM 667 O O . ASP A 1 165 ? 33.084 0.460 203.358 1.00 49.39 165 ASP A O 1
ATOM 672 N N . ILE A 1 166 ? 34.126 -0.610 205.054 1.00 52.53 166 ILE A N 1
ATOM 673 C CA . ILE A 1 166 ? 34.879 -1.515 204.189 1.00 52.95 166 ILE A CA 1
ATOM 674 C C . ILE A 1 166 ? 33.950 -2.290 203.262 1.00 65.97 166 ILE A C 1
ATOM 675 O O . ILE A 1 166 ? 34.286 -2.552 202.100 1.00 68.45 166 ILE A O 1
ATOM 680 N N . GLU A 1 167 ? 32.765 -2.659 203.748 1.00 68.54 167 GLU A N 1
ATOM 681 C CA . GLU A 1 167 ? 31.865 -3.420 202.891 1.00 64.89 167 GLU A CA 1
ATOM 682 C C . GLU A 1 167 ? 31.172 -2.531 201.865 1.00 61.45 167 GLU A C 1
ATOM 683 O O . GLU A 1 167 ? 30.950 -2.964 200.730 1.00 62.28 167 GLU A O 1
ATOM 689 N N . LYS A 1 168 ? 30.833 -1.284 202.220 1.00 54.68 168 LYS A N 1
ATOM 690 C CA . LYS A 1 168 ? 30.329 -0.365 201.197 1.00 47.58 168 LYS A CA 1
ATOM 691 C C . LYS A 1 168 ? 31.421 0.040 200.213 1.00 44.77 168 LYS A C 1
ATOM 692 O O . LYS A 1 168 ? 31.109 0.392 199.071 1.00 40.03 168 LYS A O 1
ATOM 698 N N . LEU A 1 169 ? 32.692 -0.044 200.623 1.00 43.49 169 LEU A N 1
ATOM 699 C CA . LEU A 1 169 ? 33.822 0.332 199.787 1.00 43.33 169 LEU A CA 1
ATOM 700 C C . LEU A 1 169 ? 34.091 -0.656 198.657 1.00 55.37 169 LEU A C 1
ATOM 701 O O . LEU A 1 169 ? 34.969 -0.384 197.833 1.00 45.32 169 LEU A O 1
ATOM 706 N N . HIS A 1 170 ? 33.400 -1.801 198.610 1.00 69.27 170 HIS A N 1
ATOM 707 C CA . HIS A 1 170 ? 33.465 -2.690 197.453 1.00 67.47 170 HIS A CA 1
ATOM 708 C C . HIS A 1 170 ? 32.152 -2.721 196.679 1.00 57.94 170 HIS A C 1
ATOM 709 O O . HIS A 1 170 ? 31.966 -3.595 195.821 1.00 55.62 170 HIS A O 1
ATOM 716 N N . GLY A 1 171 ? 31.253 -1.768 196.944 1.00 50.38 171 GLY A N 1
ATOM 717 C CA . GLY A 1 171 ? 29.977 -1.662 196.258 1.00 47.74 171 GLY A CA 1
ATOM 718 C C . GLY A 1 171 ? 30.082 -1.387 194.771 1.00 46.37 171 GLY A C 1
ATOM 719 O O . GLY A 1 171 ? 31.184 -1.260 194.231 1.00 52.94 171 GLY A O 1
ATOM 720 N N . ASN A 1 172 ? 28.939 -1.278 194.094 1.00 35.67 172 ASN A N 1
ATOM 721 C CA . ASN A 1 172 ? 28.918 -1.243 192.637 1.00 39.43 172 ASN A CA 1
ATOM 722 C C . ASN A 1 172 ? 28.189 -0.032 192.067 1.00 37.85 172 ASN A C 1
ATOM 723 O O . ASN A 1 172 ? 27.921 -0.004 190.863 1.00 35.69 172 ASN A O 1
ATOM 728 N N . THR A 1 173 ? 27.844 0.954 192.883 1.00 44.16 173 THR A N 1
ATOM 729 C CA . THR A 1 173 ? 27.148 2.145 192.407 1.00 49.01 173 THR A CA 1
ATOM 730 C C . THR A 1 173 ? 28.048 3.360 192.589 1.00 49.55 173 THR A C 1
ATOM 731 O O . THR A 1 173 ? 28.397 3.714 193.721 1.00 53.93 173 THR A O 1
ATOM 735 N N . LEU A 1 174 ? 28.406 3.996 191.475 1.00 50.63 174 LEU A N 1
ATOM 736 C CA . LEU A 1 174 ? 29.329 5.122 191.455 1.00 45.80 174 LEU A CA 1
ATOM 737 C C . LEU A 1 174 ? 28.564 6.423 191.269 1.00 41.83 174 LEU A C 1
ATOM 738 O O . LEU A 1 174 ? 27.576 6.467 190.531 1.00 41.11 174 LEU A O 1
ATOM 743 N N . SER A 1 175 ? 29.034 7.482 191.921 1.00 32.23 175 SER A N 1
ATOM 744 C CA . SER A 1 175 ? 28.398 8.789 191.823 1.00 37.36 175 SER A CA 1
ATOM 745 C C . SER A 1 175 ? 29.480 9.853 191.947 1.00 43.00 175 SER A C 1
ATOM 746 O O . SER A 1 175 ? 30.646 9.536 192.217 1.00 45.61 175 SER A O 1
ATOM 749 N N . PRO A 1 176 ? 29.137 11.128 191.723 1.00 43.31 176 PRO A N 1
ATOM 750 C CA . PRO A 1 176 ? 30.135 12.189 191.890 1.00 38.03 176 PRO A CA 1
ATOM 751 C C . PRO A 1 176 ? 30.616 12.291 193.326 1.00 47.92 176 PRO A C 1
ATOM 752 O O . PRO A 1 176 ? 29.825 12.222 194.270 1.00 53.05 176 PRO A O 1
ATOM 756 N N . LEU A 1 177 ? 31.928 12.456 193.483 1.00 46.35 177 LEU A N 1
ATOM 757 C CA . LEU A 1 177 ? 32.541 12.614 194.796 1.00 48.27 177 LEU A CA 1
ATOM 758 C C . LEU A 1 177 ? 32.553 14.082 195.200 1.00 52.40 177 LEU A C 1
ATOM 759 O O . LEU A 1 177 ? 32.885 14.957 194.395 1.00 57.19 177 LEU A O 1
ATOM 764 N N . GLN A 1 178 ? 32.192 14.348 196.453 1.00 59.29 178 GLN A N 1
ATOM 765 C CA . GLN A 1 178 ? 32.134 15.712 196.980 1.00 60.89 178 GLN A CA 1
ATOM 766 C C . GLN A 1 178 ? 32.897 15.762 198.302 1.00 55.89 178 GLN A C 1
ATOM 767 O O . GLN A 1 178 ? 32.387 15.348 199.349 1.00 49.77 178 GLN A O 1
ATOM 773 N N . ILE A 1 179 ? 34.119 16.273 198.250 1.00 46.77 179 ILE A N 1
ATOM 774 C CA . ILE A 1 179 ? 34.935 16.430 199.445 1.00 45.52 179 ILE A CA 1
ATOM 775 C C . ILE A 1 179 ? 35.267 17.908 199.587 1.00 47.61 179 ILE A C 1
ATOM 776 O O . ILE A 1 179 ? 36.272 18.370 199.026 1.00 56.62 179 ILE A O 1
ATOM 781 N N . PRO A 1 180 ? 34.456 18.684 200.303 1.00 49.72 180 PRO A N 1
ATOM 782 C CA . PRO A 1 180 ? 34.752 20.114 200.475 1.00 50.40 180 PRO A CA 1
ATOM 783 C C . PRO A 1 180 ? 36.061 20.331 201.225 1.00 61.17 180 PRO A C 1
ATOM 784 O O . PRO A 1 180 ? 36.680 19.403 201.755 1.00 47.07 180 PRO A O 1
ATOM 788 N N . GLN A 1 181 ? 36.473 21.602 201.277 1.00 76.30 181 GLN A N 1
ATOM 789 C CA . GLN A 1 181 ? 37.757 21.983 201.861 1.00 89.82 181 GLN A CA 1
ATOM 790 C C . GLN A 1 181 ? 37.655 22.230 203.367 1.00 93.87 181 GLN A C 1
ATOM 791 O O . GLN A 1 181 ? 38.318 21.555 204.161 1.00 86.84 181 GLN A O 1
ATOM 797 N N . ASP A 1 182 ? 36.848 23.210 203.772 1.00 102.44 182 ASP A N 1
ATOM 798 C CA . ASP A 1 182 ? 36.608 23.431 205.192 1.00 114.88 182 ASP A CA 1
ATOM 799 C C . ASP A 1 182 ? 35.748 22.304 205.744 1.00 109.66 182 ASP A C 1
ATOM 800 O O . ASP A 1 182 ? 34.515 22.373 205.699 1.00 120.78 182 ASP A O 1
ATOM 805 N N . LEU A 1 183 ? 36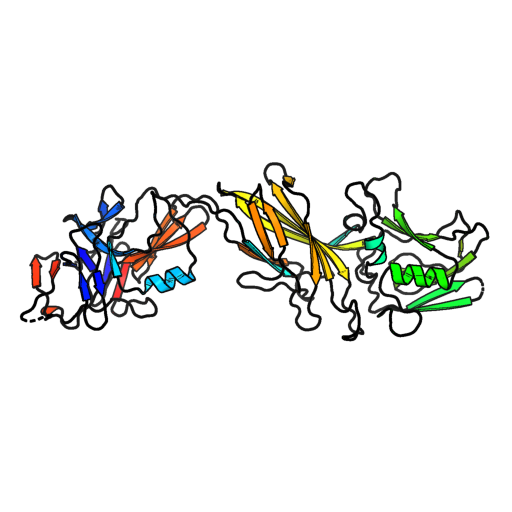.388 21.256 206.256 1.00 88.03 183 LEU A N 1
ATOM 806 C CA . LEU A 1 183 ? 35.688 20.110 206.819 1.00 69.39 183 LEU A CA 1
ATOM 807 C C . LEU A 1 183 ? 36.023 20.008 208.300 1.00 64.56 183 LEU A C 1
ATOM 808 O O . LEU A 1 183 ? 37.191 19.828 208.664 1.00 65.07 183 LEU A O 1
ATOM 813 N N . THR A 1 184 ? 35.008 20.140 209.149 1.00 52.31 184 THR A N 1
ATOM 814 C CA . THR A 1 184 ? 35.155 19.823 210.560 1.00 53.17 184 THR A CA 1
ATOM 815 C C . THR A 1 184 ? 34.662 18.406 210.819 1.00 42.41 184 THR A C 1
ATOM 816 O O . THR A 1 184 ? 33.992 17.789 209.990 1.00 38.75 184 THR A O 1
ATOM 820 N N . TYR A 1 185 ? 35.034 17.884 211.979 1.00 44.68 185 TYR A N 1
ATOM 821 C CA . TYR A 1 185 ? 34.579 16.581 212.450 1.00 51.76 185 TYR A CA 1
ATOM 822 C C . TYR A 1 185 ? 33.573 16.808 213.565 1.00 54.84 185 TYR A C 1
ATOM 823 O O . TYR A 1 185 ? 33.933 17.353 214.611 1.00 54.28 185 TYR A O 1
ATOM 832 N N . GLN A 1 186 ? 32.328 16.402 213.354 1.00 56.33 186 GLN A N 1
ATOM 833 C CA . GLN A 1 186 ? 31.324 16.644 214.381 1.00 56.50 186 GLN A CA 1
ATOM 834 C C . GLN A 1 186 ? 31.610 15.737 215.574 1.00 48.95 186 GLN A C 1
ATOM 835 O O . GLN A 1 186 ? 31.904 14.543 215.394 1.00 46.28 186 GLN A O 1
ATOM 841 N N . PRO A 1 187 ? 31.581 16.262 216.795 1.00 43.64 187 PRO A N 1
ATOM 842 C CA . PRO A 1 187 ? 31.742 15.398 217.964 1.00 46.94 187 PRO A CA 1
ATOM 843 C C . PRO A 1 187 ? 30.537 14.481 218.119 1.00 40.89 187 PRO A C 1
ATOM 844 O O . PRO A 1 187 ? 29.481 14.676 217.503 1.00 28.83 187 PRO A O 1
ATOM 848 N N . VAL A 1 188 ? 30.738 13.436 218.921 1.00 37.58 188 VAL A N 1
ATOM 849 C CA . VAL A 1 188 ? 29.724 12.420 219.182 1.00 32.55 188 VAL A CA 1
ATOM 850 C C . VAL A 1 188 ? 29.556 12.260 220.689 1.00 35.36 188 VAL A C 1
ATOM 851 O O . VAL A 1 188 ? 30.542 12.184 221.432 1.00 39.61 188 VAL A O 1
ATOM 855 N N . LEU A 1 189 ? 28.307 12.201 221.140 1.00 29.70 189 LEU A N 1
ATOM 856 C CA . LEU A 1 189 ? 28.042 11.952 222.549 1.00 31.95 189 LEU A CA 1
ATOM 857 C C . LEU A 1 189 ? 28.353 10.497 222.896 1.00 31.51 189 LEU A C 1
ATOM 858 O O . LEU A 1 189 ? 27.955 9.572 222.176 1.00 27.72 189 LEU A O 1
ATOM 863 N N . SER A 1 190 ? 29.057 10.302 224.011 1.00 19.52 190 SER A N 1
ATOM 864 C CA . SER A 1 190 ? 29.389 8.969 224.508 1.00 29.82 190 SER A CA 1
ATOM 865 C C . SER A 1 190 ? 28.131 8.387 225.147 1.00 31.09 190 SER A C 1
ATOM 866 O O . SER A 1 190 ? 27.682 8.878 226.182 1.00 27.36 190 SER A O 1
ATOM 869 N N . THR A 1 191 ? 27.547 7.359 224.531 1.00 21.78 191 THR A N 1
ATOM 870 C CA . THR A 1 191 ? 26.428 6.649 225.133 1.00 31.34 191 THR A CA 1
ATOM 871 C C . THR A 1 191 ? 26.746 5.205 225.480 1.00 34.71 191 THR A C 1
ATOM 872 O O . THR A 1 191 ? 25.854 4.488 225.946 1.00 39.56 191 THR A O 1
ATOM 876 N N . LYS A 1 192 ? 27.987 4.765 225.296 1.00 33.30 192 LYS A N 1
ATOM 877 C CA . LYS A 1 192 ? 28.299 3.345 225.413 1.00 30.81 192 LYS A CA 1
ATOM 878 C C . LYS A 1 192 ? 29.783 3.206 225.698 1.00 19.52 192 LYS A C 1
ATOM 879 O O . LYS A 1 192 ? 30.602 3.562 224.854 1.00 22.95 192 LYS A O 1
ATOM 885 N N . VAL A 1 193 ? 30.137 2.675 226.864 1.00 31.23 193 VAL A N 1
ATOM 886 C CA . VAL A 1 193 ? 31.539 2.511 227.245 1.00 24.19 193 VAL A CA 1
ATOM 887 C C . VAL A 1 193 ? 31.756 1.086 227.745 1.00 19.88 193 VAL A C 1
ATOM 888 O O . VAL A 1 193 ? 31.055 0.629 228.662 1.00 30.30 193 VAL A O 1
ATOM 892 N N . GLY A 1 194 ? 32.711 0.387 227.137 1.00 20.15 194 GLY A N 1
ATOM 893 C CA . GLY A 1 194 ? 33.133 -0.938 227.572 1.00 27.97 194 GLY A CA 1
ATOM 894 C C . GLY A 1 194 ? 34.635 -0.995 227.823 1.00 27.36 194 GLY A C 1
ATOM 895 O O . GLY A 1 194 ? 35.435 -0.744 226.914 1.00 24.78 194 GLY A O 1
ATOM 896 N N . ILE A 1 195 ? 35.049 -1.292 229.046 1.00 20.92 195 ILE A N 1
ATOM 897 C CA . ILE A 1 195 ? 36.476 -1.312 229.367 1.00 25.73 195 ILE A CA 1
ATOM 898 C C . ILE A 1 195 ? 36.920 -2.746 229.627 1.00 22.64 195 ILE A C 1
ATOM 899 O O . ILE A 1 195 ? 36.163 -3.589 230.125 1.00 23.57 195 ILE A O 1
ATOM 904 N N . SER A 1 196 ? 38.152 -3.025 229.243 1.00 18.29 196 SER A N 1
ATOM 905 C CA . SER A 1 196 ? 38.850 -4.231 229.652 1.00 14.54 196 SER A CA 1
ATOM 906 C C . SER A 1 196 ? 39.907 -3.795 230.654 1.00 21.06 196 SER A C 1
ATOM 907 O O . SER A 1 196 ? 40.737 -2.936 230.345 1.00 18.97 196 SER A O 1
ATOM 910 N N . VAL A 1 197 ? 39.835 -4.354 231.859 1.00 18.46 197 VAL A N 1
ATOM 911 C CA . VAL A 1 197 ? 40.743 -4.056 232.959 1.00 13.25 197 VAL A CA 1
ATOM 912 C C . VAL A 1 197 ? 41.141 -5.372 233.610 1.00 25.32 197 VAL A C 1
ATOM 913 O O . VAL A 1 197 ? 40.320 -6.287 233.763 1.00 21.35 197 VAL A O 1
ATOM 917 N N . ASN A 1 198 ? 42.397 -5.478 233.987 1.00 23.05 198 ASN A N 1
ATOM 918 C CA . ASN A 1 198 ? 42.832 -6.590 234.803 1.00 13.22 198 ASN A CA 1
ATOM 919 C C . ASN A 1 198 ? 42.924 -6.082 236.226 1.00 18.11 198 ASN A C 1
ATOM 920 O O . ASN A 1 198 ? 43.417 -4.975 236.457 1.00 25.00 198 ASN A O 1
ATOM 925 N N . LEU A 1 199 ? 42.425 -6.868 237.174 1.00 21.95 199 LEU A N 1
ATOM 926 C CA . LEU A 1 199 ? 42.425 -6.471 238.579 1.00 21.91 199 LEU A CA 1
ATOM 927 C C . LEU A 1 199 ? 43.287 -7.458 239.349 1.00 24.05 199 LEU A C 1
ATOM 928 O O . LEU A 1 199 ? 42.907 -8.618 239.517 1.00 28.24 199 LEU A O 1
ATOM 933 N N . ASN A 1 200 ? 44.435 -7.004 239.801 1.00 26.67 200 ASN A N 1
ATOM 934 C CA . ASN A 1 200 ? 45.354 -7.882 240.515 1.00 22.34 200 ASN A CA 1
ATOM 935 C C . ASN A 1 200 ? 45.210 -7.649 242.007 1.00 25.04 200 ASN A C 1
ATOM 936 O O . ASN A 1 200 ? 45.291 -6.496 242.466 1.00 22.55 200 ASN A O 1
ATOM 941 N N . PRO A 1 201 ? 44.995 -8.709 242.790 1.00 27.88 201 PRO A N 1
ATOM 942 C CA . PRO A 1 201 ? 44.688 -8.531 244.224 1.00 24.51 201 PRO A CA 1
ATOM 943 C C . PRO A 1 201 ? 45.882 -8.146 245.080 1.00 28.26 201 PRO A C 1
ATOM 944 O O . PRO A 1 201 ? 45.710 -7.946 246.290 1.00 31.22 201 PRO A O 1
ATOM 948 N N . LYS A 1 202 ? 47.081 -8.019 244.502 1.00 25.96 202 LYS A N 1
ATOM 949 C CA . LYS A 1 202 ? 48.287 -7.737 245.275 1.00 31.61 202 LYS A CA 1
ATOM 950 C C . LYS A 1 202 ? 49.016 -6.482 244.802 1.00 33.51 202 LYS A C 1
ATOM 951 O O . LYS A 1 202 ? 50.188 -6.295 245.139 1.00 42.41 202 LYS A O 1
ATOM 957 N N . ASP A 1 203 ? 48.364 -5.630 244.014 1.00 26.33 203 ASP A N 1
ATOM 958 C CA . ASP A 1 203 ? 48.977 -4.382 243.580 1.00 35.05 203 ASP A CA 1
ATOM 959 C C . ASP A 1 203 ? 48.848 -3.174 244.505 1.00 41.38 203 ASP A C 1
ATOM 960 O O . ASP A 1 203 ? 49.842 -2.705 245.066 1.00 55.88 203 ASP A O 1
ATOM 965 N N . HIS A 1 204 ? 47.638 -2.639 244.645 1.00 30.72 204 HIS A N 1
ATOM 966 C CA . HIS A 1 204 ? 47.445 -1.368 245.324 1.00 31.92 204 HIS A CA 1
ATOM 967 C C . HIS A 1 204 ? 46.526 -1.652 246.496 1.00 26.58 204 HIS A C 1
ATOM 968 O O . HIS A 1 204 ? 45.703 -2.566 246.456 1.00 24.58 204 HIS A O 1
ATOM 975 N N . LEU A 1 205 ? 46.698 -0.865 247.553 1.00 30.34 205 LEU A N 1
ATOM 976 C CA . LEU A 1 205 ? 45.882 -0.948 248.749 1.00 28.81 205 LEU A CA 1
ATOM 977 C C . LEU A 1 205 ? 45.433 0.452 249.135 1.00 34.65 205 LEU A C 1
ATOM 978 O O . LEU A 1 205 ? 46.096 1.448 248.822 1.00 37.60 205 LEU A O 1
ATOM 983 N N . LYS A 1 206 ? 44.280 0.513 249.794 1.00 28.80 206 LYS A N 1
ATOM 984 C CA . LYS A 1 206 ? 43.794 1.712 250.445 1.00 25.74 206 LYS A CA 1
ATOM 985 C C . LYS A 1 206 ? 43.385 1.355 251.870 1.00 38.21 206 LYS A C 1
ATOM 986 O O . LYS A 1 206 ? 43.017 0.208 252.170 1.00 24.04 206 LYS A O 1
ATOM 992 N N . GLY A 1 207 ? 43.463 2.349 252.749 1.00 34.16 207 GLY A N 1
ATOM 993 C CA . GLY A 1 207 ? 42.862 2.195 254.048 1.00 39.53 207 GLY A CA 1
ATOM 994 C C . GLY A 1 207 ? 41.438 1.718 253.861 1.00 37.21 207 GLY A C 1
ATOM 995 O O . GLY A 1 207 ? 40.730 2.156 252.944 1.00 26.22 207 GLY A O 1
ATOM 996 N N . VAL A 1 208 ? 41.018 0.790 254.716 1.00 29.19 208 VAL A N 1
ATOM 997 C CA . VAL A 1 208 ? 39.712 0.197 254.546 1.00 29.60 208 VAL A CA 1
ATOM 998 C C . VAL A 1 208 ? 38.598 1.212 254.812 1.00 32.47 208 VAL A C 1
ATOM 999 O O . VAL A 1 208 ? 37.463 0.999 254.372 1.00 27.20 208 VAL A O 1
ATOM 1003 N N . GLN A 1 209 ? 38.905 2.338 255.478 1.00 29.77 209 GLN A N 1
ATOM 1004 C CA . GLN A 1 209 ? 37.910 3.393 255.683 1.00 25.42 209 GLN A CA 1
ATOM 1005 C C . GLN A 1 209 ? 37.350 3.907 254.369 1.00 27.42 209 GLN A C 1
ATOM 1006 O O . GLN A 1 209 ? 36.232 4.435 254.352 1.00 30.51 209 GLN A O 1
ATOM 1012 N N . ASP A 1 210 ? 38.103 3.746 253.272 1.00 27.01 210 ASP A N 1
ATOM 1013 C CA . ASP A 1 210 ? 37.638 4.139 251.943 1.00 27.30 210 ASP A CA 1
ATOM 1014 C C . ASP A 1 210 ? 36.392 3.376 251.513 1.00 27.35 210 ASP A C 1
ATOM 1015 O O . ASP A 1 210 ? 35.616 3.881 250.690 1.00 26.75 210 ASP A O 1
ATOM 1020 N N . PHE A 1 211 ? 36.208 2.153 252.023 1.00 24.80 211 PHE A N 1
ATOM 1021 C CA . PHE A 1 211 ? 35.095 1.278 251.674 1.00 23.26 211 PHE A CA 1
ATOM 1022 C C . PHE A 1 211 ? 34.118 1.061 252.820 1.00 33.72 211 PHE A C 1
ATOM 1023 O O . PHE A 1 211 ? 32.912 0.995 252.577 1.00 27.35 211 PHE A O 1
ATOM 1031 N N . PHE A 1 212 ? 34.619 0.966 254.068 1.00 29.04 212 PHE A N 1
ATOM 1032 C CA . PHE A 1 212 ? 33.799 0.658 255.238 1.00 32.22 212 PHE A CA 1
ATOM 1033 C C . PHE A 1 212 ? 33.049 1.871 255.797 1.00 32.88 212 PHE A C 1
ATOM 1034 O O . PHE A 1 212 ? 32.086 1.681 256.543 1.00 28.93 212 PHE A O 1
ATOM 1042 N N . LEU A 1 213 ? 33.472 3.095 255.485 1.00 28.07 213 LEU A N 1
ATOM 1043 C CA . LEU A 1 213 ? 32.781 4.308 255.905 1.00 33.24 213 LEU A CA 1
ATOM 1044 C C . LEU A 1 213 ? 31.917 4.871 254.779 1.00 39.67 213 LEU A C 1
ATOM 1045 O O . LEU A 1 213 ? 32.219 4.701 253.593 1.00 35.76 213 LEU A O 1
ATOM 1050 N N . ASN A 1 214 ? 30.839 5.560 255.158 1.00 32.77 214 ASN A N 1
ATOM 1051 C CA . ASN A 1 214 ? 30.027 6.250 254.167 1.00 39.76 214 ASN A CA 1
ATOM 1052 C C . ASN A 1 214 ? 30.468 7.714 254.052 1.00 31.67 214 ASN A C 1
ATOM 1053 O O . ASN A 1 214 ? 31.390 8.165 254.730 1.00 33.81 214 ASN A O 1
ATOM 1058 N N . ASP A 1 215 ? 29.787 8.470 253.190 1.00 31.78 215 ASP A N 1
ATOM 1059 C CA . ASP A 1 215 ? 30.155 9.868 252.959 1.00 49.17 215 ASP A CA 1
ATOM 1060 C C . ASP A 1 215 ? 30.235 10.685 254.247 1.00 47.29 215 ASP A C 1
ATOM 1061 O O . ASP A 1 215 ? 31.061 11.599 254.351 1.00 48.38 215 ASP A O 1
ATOM 1066 N N . LYS A 1 216 ? 29.399 10.370 255.234 1.00 47.74 216 LYS A N 1
ATOM 1067 C CA . LYS A 1 216 ? 29.422 11.037 256.530 1.00 47.92 216 LYS A CA 1
ATOM 1068 C C . LYS A 1 216 ? 30.418 10.414 257.513 1.00 50.01 216 LYS A C 1
ATOM 1069 O O . LYS A 1 216 ? 30.355 10.714 258.712 1.00 46.23 216 LYS A O 1
ATOM 1075 N N . GLY A 1 217 ? 31.321 9.555 257.038 1.00 36.82 217 GLY A N 1
ATOM 1076 C CA . GLY A 1 217 ? 32.281 8.907 257.912 1.00 23.61 217 GLY A CA 1
ATOM 1077 C C . GLY A 1 217 ? 31.688 7.951 258.920 1.00 28.19 217 GLY A C 1
ATOM 1078 O O . GLY A 1 217 ? 32.263 7.766 259.999 1.00 29.42 217 GLY A O 1
ATOM 1079 N N . GLU A 1 218 ? 30.547 7.340 258.617 1.00 30.75 218 GLU A N 1
ATOM 1080 C CA . GLU A 1 218 ? 29.961 6.361 259.524 1.00 31.29 218 GLU A CA 1
ATOM 1081 C C . GLU A 1 218 ? 30.157 4.955 258.972 1.00 27.80 218 GLU A C 1
ATOM 1082 O O . GLU A 1 218 ? 30.307 4.755 257.762 1.00 26.49 218 GLU A O 1
ATOM 1088 N N . ILE A 1 219 ? 30.149 3.973 259.877 1.00 30.69 219 ILE A N 1
ATOM 1089 C CA . ILE A 1 219 ? 30.503 2.600 259.521 1.00 28.05 219 ILE A CA 1
ATOM 1090 C C . ILE A 1 219 ? 29.351 1.926 258.784 1.00 37.99 219 ILE A C 1
ATOM 1091 O O . ILE A 1 219 ? 28.202 1.941 259.246 1.00 40.70 219 ILE A O 1
ATOM 1096 N N . ILE A 1 220 ? 29.659 1.317 257.637 1.00 30.10 220 ILE A N 1
ATOM 1097 C CA . ILE A 1 220 ? 28.671 0.543 256.882 1.00 29.75 220 ILE A CA 1
ATOM 1098 C C . ILE A 1 220 ? 28.755 -0.891 257.408 1.00 36.14 220 ILE A C 1
ATOM 1099 O O . ILE A 1 220 ? 29.543 -1.711 256.936 1.00 33.24 220 ILE A O 1
ATOM 1104 N N . LYS A 1 221 ? 27.904 -1.193 258.393 1.00 30.81 221 LYS A N 1
ATOM 1105 C CA . LYS A 1 221 ? 28.012 -2.418 259.181 1.00 38.27 221 LYS A CA 1
ATOM 1106 C C . LYS A 1 221 ? 28.163 -3.661 258.304 1.00 35.11 221 LYS A C 1
ATOM 1107 O O . LYS A 1 221 ? 29.033 -4.512 258.544 1.00 29.60 221 LYS A O 1
ATOM 1113 N N . GLU A 1 222 ? 27.350 -3.751 257.252 1.00 24.36 222 GLU A N 1
ATOM 1114 C CA . GLU A 1 222 ? 27.267 -4.958 256.435 1.00 33.42 222 GLU A CA 1
ATOM 1115 C C . GLU A 1 222 ? 28.475 -5.138 255.515 1.00 29.40 222 GLU A C 1
ATOM 1116 O O . GLU A 1 222 ? 28.781 -6.266 255.121 1.00 26.92 222 GLU A O 1
ATOM 1122 N N . ARG A 1 223 ? 29.148 -4.056 255.122 1.00 17.63 223 ARG A N 1
ATOM 1123 C CA . ARG A 1 223 ? 30.399 -4.241 254.400 1.00 23.89 223 ARG A CA 1
ATOM 1124 C C . ARG A 1 223 ? 31.452 -4.851 255.307 1.00 22.11 223 ARG A C 1
ATOM 1125 O O . ARG A 1 223 ? 32.182 -5.764 254.898 1.00 22.47 223 ARG A O 1
ATOM 1133 N N . PHE A 1 224 ? 31.532 -4.364 256.546 1.00 24.85 224 PHE A N 1
ATOM 1134 C CA . PHE A 1 224 ? 32.439 -4.955 257.521 1.00 29.18 224 PHE A CA 1
ATOM 1135 C C . PHE A 1 224 ? 32.126 -6.440 257.746 1.00 28.38 224 PHE A C 1
ATOM 1136 O O . PHE A 1 224 ? 33.036 -7.281 257.741 1.00 32.59 224 PHE A O 1
ATOM 1144 N N . LEU A 1 22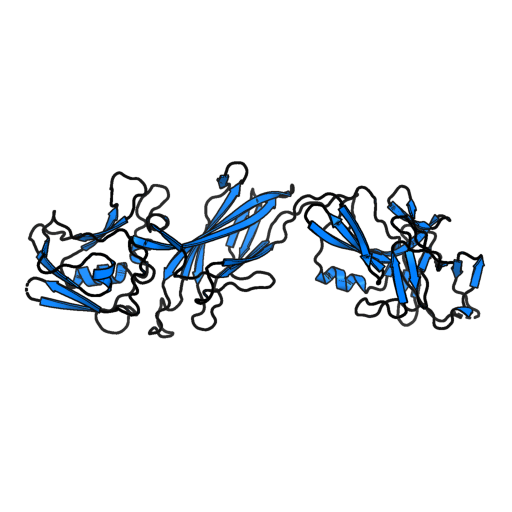5 ? 30.844 -6.798 257.864 1.00 21.45 225 LEU A N 1
ATOM 1145 C CA . LEU A 1 225 ? 30.532 -8.185 258.200 1.00 31.31 225 LEU A CA 1
ATOM 1146 C C . LEU A 1 225 ? 30.886 -9.134 257.064 1.00 32.39 225 LEU A C 1
ATOM 1147 O O . LEU A 1 225 ? 31.373 -10.248 257.320 1.00 24.28 225 LEU A O 1
ATOM 1152 N N . ASN A 1 226 ? 30.672 -8.702 255.808 1.00 25.67 226 ASN A N 1
ATOM 1153 C CA . ASN A 1 226 ? 30.787 -9.551 254.627 1.00 28.03 226 ASN A CA 1
ATOM 1154 C C . ASN A 1 226 ? 32.158 -9.486 253.944 1.00 27.62 226 ASN A C 1
ATOM 1155 O O . ASN A 1 226 ? 32.313 -10.054 252.859 1.00 23.38 226 ASN A O 1
ATOM 1160 N N . GLN A 1 227 ? 33.136 -8.807 254.535 1.00 24.25 227 GLN A N 1
ATOM 1161 C CA . GLN A 1 227 ? 34.458 -8.716 253.935 1.00 21.94 227 GLN A CA 1
ATOM 1162 C C . GLN A 1 227 ? 35.248 -9.984 254.246 1.00 14.16 227 GLN A C 1
ATOM 1163 O O . GLN A 1 227 ? 35.404 -10.368 255.403 1.00 21.66 227 GLN A O 1
ATOM 1169 N N . ASP A 1 228 ? 35.683 -10.664 253.201 1.00 19.03 228 ASP A N 1
ATOM 1170 C CA . ASP A 1 228 ? 36.597 -11.790 253.329 1.00 14.00 228 ASP A CA 1
ATOM 1171 C C . ASP A 1 228 ? 37.897 -11.313 254.007 1.00 21.84 228 ASP A C 1
ATOM 1172 O O . ASP A 1 228 ? 38.560 -10.382 253.534 1.00 18.75 228 ASP A O 1
ATOM 1177 N N . ILE A 1 229 ? 38.237 -11.924 255.140 1.00 23.82 229 ILE A N 1
ATOM 1178 C CA . ILE A 1 229 ? 39.430 -11.518 255.885 1.00 23.50 229 ILE A CA 1
ATOM 1179 C C . ILE A 1 229 ? 40.717 -11.738 255.073 1.00 26.38 229 ILE A C 1
ATOM 1180 O O . ILE A 1 229 ? 41.721 -11.058 255.311 1.00 22.08 229 ILE A O 1
ATOM 1185 N N . ASN A 1 230 ? 40.716 -12.680 254.108 1.00 14.09 230 ASN A N 1
ATOM 1186 C CA . ASN A 1 230 ? 41.837 -12.849 253.177 1.00 26.50 230 ASN A CA 1
ATOM 1187 C C . ASN A 1 230 ? 41.892 -11.757 252.112 1.00 34.84 230 ASN A C 1
ATOM 1188 O O . ASN A 1 230 ? 42.920 -11.640 251.428 1.00 33.59 230 ASN A O 1
ATOM 1193 N N . ALA A 1 231 ? 40.814 -10.985 251.937 1.00 19.25 231 ALA A N 1
ATOM 1194 C CA . ALA A 1 231 ? 40.800 -9.830 251.028 1.00 18.06 231 ALA A CA 1
ATOM 1195 C C . ALA A 1 231 ? 41.212 -8.560 251.762 1.00 27.44 231 ALA A C 1
ATOM 1196 O O . ALA A 1 231 ? 40.576 -7.505 251.650 1.00 25.81 231 ALA A O 1
ATOM 1198 N N . LEU A 1 232 ? 42.301 -8.669 252.524 1.00 31.56 232 LEU A N 1
ATOM 1199 C CA . LEU A 1 232 ? 42.769 -7.589 253.382 1.00 29.97 232 LEU A CA 1
ATOM 1200 C C . LEU A 1 232 ? 44.293 -7.578 253.436 1.00 32.76 232 LEU A C 1
ATOM 1201 O O . LEU A 1 232 ? 44.965 -8.518 253.000 1.00 42.32 232 LEU A O 1
ATOM 1206 N N . ALA A 1 233 ? 44.833 -6.504 254.013 1.00 35.15 233 ALA A N 1
ATOM 1207 C CA . ALA A 1 233 ? 46.257 -6.398 254.300 1.00 26.14 233 ALA A CA 1
ATOM 1208 C C . ALA A 1 233 ? 46.415 -5.528 255.537 1.00 31.48 233 ALA A C 1
ATOM 1209 O O . ALA A 1 233 ? 45.543 -4.711 255.848 1.00 25.30 233 ALA A O 1
ATOM 1211 N N . ASN A 1 234 ? 47.549 -5.692 256.238 1.00 30.92 234 ASN A N 1
ATOM 1212 C CA . ASN A 1 234 ? 47.803 -4.891 257.428 1.00 25.89 234 ASN A CA 1
ATOM 1213 C C . ASN A 1 234 ? 48.453 -3.553 257.062 1.00 24.79 234 ASN A C 1
ATOM 1214 O O . ASN A 1 234 ? 48.616 -3.204 255.894 1.00 26.33 234 ASN A O 1
ATOM 1219 N N . ASP A 1 235 ? 48.854 -2.808 258.092 1.00 28.54 235 ASP A N 1
ATOM 1220 C CA . ASP A 1 235 ? 49.343 -1.443 257.934 1.00 41.96 235 ASP A CA 1
ATOM 1221 C C . ASP A 1 235 ? 50.668 -1.377 257.179 1.00 38.01 235 ASP A C 1
ATOM 1222 O O . ASP A 1 235 ? 50.976 -0.356 256.553 1.00 38.50 235 ASP A O 1
ATOM 1227 N N . ASP A 1 236 ? 51.474 -2.429 257.238 1.00 26.70 236 ASP A N 1
ATOM 1228 C CA . ASP A 1 236 ? 52.706 -2.490 256.468 1.00 34.60 236 ASP A CA 1
ATOM 1229 C C . ASP A 1 236 ? 52.499 -3.163 255.110 1.00 39.40 236 ASP A C 1
ATOM 1230 O O . ASP A 1 236 ? 53.481 -3.562 254.460 1.00 26.88 236 ASP A O 1
ATOM 1235 N N . ASN A 1 237 ? 51.236 -3.287 254.675 1.00 34.65 237 ASN A N 1
ATOM 1236 C CA . ASN A 1 237 ? 50.819 -3.706 253.335 1.00 29.26 237 ASN A CA 1
ATOM 1237 C C . ASN A 1 237 ? 51.020 -5.195 253.082 1.00 25.26 237 ASN A C 1
ATOM 1238 O O . ASN A 1 237 ? 50.959 -5.646 251.936 1.00 30.77 237 ASN A O 1
ATOM 1243 N N . GLU A 1 238 ? 51.232 -5.971 254.114 1.00 29.18 238 GLU A N 1
ATOM 1244 C CA . GLU A 1 238 ? 51.343 -7.402 253.948 1.00 30.13 238 GLU A CA 1
ATOM 1245 C C . GLU A 1 238 ? 49.948 -8.001 253.826 1.00 36.71 238 GLU A C 1
ATOM 1246 O O . GLU A 1 238 ? 49.108 -7.774 254.712 1.00 32.05 238 GLU A O 1
ATOM 1252 N N . PRO A 1 239 ? 49.653 -8.745 252.762 1.00 31.88 239 PRO A N 1
ATOM 1253 C CA . PRO A 1 239 ? 48.392 -9.493 252.716 1.00 28.86 239 PRO A CA 1
ATOM 1254 C C . PRO A 1 239 ? 48.230 -10.326 253.980 1.00 33.97 239 PRO A C 1
ATOM 1255 O O . PRO A 1 239 ? 49.211 -10.825 254.551 1.00 30.72 239 PRO A O 1
ATOM 1259 N N . ILE A 1 240 ? 46.984 -10.443 254.444 1.00 16.80 240 ILE A N 1
ATOM 1260 C CA . ILE A 1 240 ? 46.729 -11.284 255.608 1.00 21.83 240 ILE A CA 1
ATOM 1261 C C . ILE A 1 240 ? 47.033 -12.746 255.290 1.00 28.26 240 ILE A C 1
ATOM 1262 O O . ILE A 1 240 ? 47.472 -13.507 256.167 1.00 25.77 240 ILE A O 1
ATOM 1267 N N . ASP A 1 241 ? 46.799 -13.157 254.040 1.00 19.35 241 ASP A N 1
ATOM 1268 C CA . ASP A 1 241 ? 47.217 -14.463 253.529 1.00 32.00 241 ASP A CA 1
ATOM 1269 C C . ASP A 1 241 ? 46.606 -15.605 254.346 1.00 28.41 241 ASP A C 1
ATOM 1270 O O . ASP A 1 241 ? 47.264 -16.608 254.641 1.00 23.34 241 ASP A O 1
ATOM 1275 N N . ALA A 1 242 ? 45.321 -15.451 254.693 1.00 20.73 242 ALA A N 1
ATOM 1276 C CA . ALA A 1 242 ? 44.572 -16.514 255.358 1.00 18.86 242 ALA A CA 1
ATOM 1277 C C . ALA A 1 242 ? 44.697 -17.842 254.633 1.00 21.67 242 ALA A C 1
ATOM 1278 O O . ALA A 1 242 ? 44.613 -18.900 255.262 1.00 21.05 242 ALA A O 1
ATOM 1280 N N . ILE A 1 243 ? 44.888 -17.805 253.313 1.00 27.96 243 ILE A N 1
ATOM 1281 C CA . ILE A 1 243 ? 44.870 -19.031 252.523 1.00 39.71 243 ILE A CA 1
ATOM 1282 C C . ILE A 1 243 ? 45.967 -19.982 252.975 1.00 38.25 243 ILE A C 1
ATOM 1283 O O . ILE A 1 243 ? 45.742 -21.189 253.121 1.00 32.13 243 ILE A O 1
ATOM 1288 N N . THR A 1 244 ? 47.163 -19.469 253.220 1.00 30.07 244 THR A N 1
ATOM 1289 C CA . THR A 1 244 ? 48.217 -20.389 253.600 1.00 33.74 244 THR A CA 1
ATOM 1290 C C . THR A 1 244 ? 48.448 -20.465 255.108 1.00 37.93 244 THR A C 1
ATOM 1291 O O . THR A 1 244 ? 49.126 -21.391 255.556 1.00 34.90 244 THR A O 1
ATOM 1295 N N . ASN A 1 245 ? 47.850 -19.568 255.913 1.00 38.71 245 ASN A N 1
ATOM 1296 C CA . ASN A 1 245 ? 47.874 -19.675 257.386 1.00 29.71 245 ASN A CA 1
ATOM 1297 C C . ASN A 1 245 ? 46.438 -19.631 257.920 1.00 28.52 245 ASN A C 1
ATOM 1298 O O . ASN A 1 245 ? 45.990 -18.591 258.407 1.00 26.89 245 ASN A O 1
ATOM 1303 N N . ARG A 1 246 ? 45.753 -20.783 257.872 1.00 20.82 246 ARG A N 1
ATOM 1304 C CA . ARG A 1 246 ? 44.325 -20.886 258.158 1.00 25.82 246 ARG A CA 1
ATOM 1305 C C . ARG A 1 246 ? 43.988 -20.968 259.648 1.00 35.63 246 ARG A C 1
ATOM 1306 O O . ARG A 1 246 ? 42.846 -20.670 260.017 1.00 36.37 246 ARG A O 1
ATOM 1314 N N . LYS A 1 247 ? 44.929 -21.366 260.510 1.00 31.04 247 LYS A N 1
ATOM 1315 C CA . LYS A 1 247 ? 44.608 -21.718 261.887 1.00 31.64 247 LYS A CA 1
ATOM 1316 C C . LYS A 1 247 ? 44.684 -20.504 262.803 1.00 30.12 247 LYS A C 1
ATOM 1317 O O . LYS A 1 247 ? 45.661 -19.748 262.774 1.00 31.21 247 LYS A O 1
ATOM 1323 N N . LEU A 1 248 ? 43.653 -20.340 263.626 1.00 28.28 248 LEU A N 1
ATOM 1324 C CA . LEU A 1 248 ? 43.613 -19.367 264.709 1.00 27.68 248 LEU A CA 1
ATOM 1325 C C . LEU A 1 248 ? 43.351 -20.122 266.000 1.00 40.42 248 LEU A C 1
ATOM 1326 O O . LEU A 1 248 ? 42.285 -20.725 266.152 1.00 38.18 248 LEU A O 1
ATOM 1331 N N . ASN A 1 249 ? 44.315 -20.088 266.925 1.00 47.44 249 ASN A N 1
ATOM 1332 C CA . ASN A 1 249 ? 44.168 -20.716 268.232 1.00 41.01 249 ASN A CA 1
ATOM 1333 C C . ASN A 1 249 ? 43.756 -19.663 269.253 1.00 34.86 249 ASN A C 1
ATOM 1334 O O . ASN A 1 249 ? 44.464 -18.672 269.451 1.00 35.23 249 ASN A O 1
ATOM 1339 N N . VAL A 1 250 ? 42.621 -19.884 269.901 1.00 33.64 250 VAL A N 1
ATOM 1340 C CA . VAL A 1 250 ? 42.101 -18.978 270.914 1.00 31.70 250 VAL A CA 1
ATOM 1341 C C . VAL A 1 250 ? 41.861 -19.773 272.187 1.00 41.21 250 VAL A C 1
ATOM 1342 O O . VAL A 1 250 ? 41.382 -20.912 272.138 1.00 45.54 250 VAL A O 1
ATOM 1346 N N . SER A 1 251 ? 42.227 -19.183 273.326 1.00 49.59 251 SER A N 1
ATOM 1347 C CA . SER A 1 251 ? 42.055 -19.805 274.630 1.00 48.98 251 SER A CA 1
ATOM 1348 C C . SER A 1 251 ? 41.426 -18.810 275.594 1.00 49.49 251 SER A C 1
ATOM 1349 O O . SER A 1 251 ? 41.615 -17.599 275.466 1.00 44.93 251 SER A O 1
ATOM 1352 N N . ILE A 1 252 ? 40.678 -19.340 276.564 1.00 60.94 252 ILE A N 1
ATOM 1353 C CA . ILE A 1 252 ? 40.164 -18.579 277.698 1.00 64.15 252 ILE A CA 1
ATOM 1354 C C . ILE A 1 252 ? 40.563 -19.308 278.973 1.00 66.75 252 ILE A C 1
ATOM 1355 O O . ILE A 1 252 ? 40.891 -20.496 278.957 1.00 65.94 252 ILE A O 1
ATOM 1360 N N . GLN A 1 253 ? 40.539 -18.582 280.087 1.00 73.22 253 GLN A N 1
ATOM 1361 C CA . GLN A 1 253 ? 40.739 -19.191 281.402 1.00 74.38 253 GLN A CA 1
ATOM 1362 C C . GLN A 1 253 ? 39.444 -19.198 282.204 1.00 63.87 253 GLN A C 1
ATOM 1363 O O . GLN A 1 253 ? 38.809 -18.158 282.369 1.00 59.80 253 GLN A O 1
ATOM 1369 N N . LYS A 1 259 ? 41.743 -23.113 282.265 1.00 68.72 259 LYS A N 1
ATOM 1370 C CA . LYS A 1 259 ? 41.959 -22.726 280.870 1.00 76.01 259 LYS A CA 1
ATOM 1371 C C . LYS A 1 259 ? 40.978 -23.448 279.930 1.00 87.59 259 LYS A C 1
ATOM 1372 O O . LYS A 1 259 ? 40.162 -24.256 280.385 1.00 94.94 259 LYS A O 1
ATOM 1378 N N . GLU A 1 260 ? 41.064 -23.151 278.626 1.00 81.00 260 GLU A N 1
ATOM 1379 C CA . GLU A 1 260 ? 40.193 -23.748 277.613 1.00 60.72 260 GLU A CA 1
ATOM 1380 C C . GLU A 1 260 ? 40.605 -23.330 276.202 1.00 47.26 260 GLU A C 1
ATOM 1381 O O . GLU A 1 260 ? 40.659 -22.135 275.902 1.00 43.58 260 GLU A O 1
ATOM 1387 N N . ASP A 1 261 ? 40.876 -24.297 275.325 1.00 45.21 261 ASP A N 1
ATOM 1388 C CA . ASP A 1 261 ? 41.394 -24.036 273.986 1.00 44.46 261 ASP A CA 1
ATOM 1389 C C . ASP A 1 261 ? 40.321 -24.218 272.916 1.00 42.33 261 ASP A C 1
ATOM 1390 O O . ASP A 1 261 ? 39.414 -25.041 273.057 1.00 48.38 261 ASP A O 1
ATOM 1395 N N . PHE A 1 262 ? 40.459 -23.451 271.828 1.00 39.18 262 PHE A N 1
ATOM 1396 C CA . PHE A 1 262 ? 39.605 -23.527 270.646 1.00 38.27 262 PHE A CA 1
ATOM 1397 C C . PHE A 1 262 ? 40.452 -23.318 269.398 1.00 32.66 262 PHE A C 1
ATOM 1398 O O . PHE A 1 262 ? 41.397 -22.530 269.399 1.00 33.88 262 PHE A O 1
ATOM 1406 N N . VAL A 1 263 ? 40.088 -23.997 268.320 1.00 34.40 263 VAL A N 1
ATOM 1407 C CA . VAL A 1 263 ? 40.721 -23.791 267.026 1.00 31.25 263 VAL A CA 1
ATOM 1408 C C . VAL A 1 263 ? 39.661 -23.349 266.026 1.00 30.39 263 VAL A C 1
ATOM 1409 O O . VAL A 1 263 ? 38.660 -24.045 265.820 1.00 31.59 263 VAL A O 1
ATOM 1413 N N . PHE A 1 264 ? 39.881 -22.188 265.421 1.00 22.23 264 PHE A N 1
ATOM 1414 C CA . PHE A 1 264 ? 39.140 -21.727 264.264 1.00 27.53 264 PHE A CA 1
ATOM 1415 C C . PHE A 1 264 ? 40.041 -21.862 263.041 1.00 36.05 264 PHE A C 1
ATOM 1416 O O . PHE A 1 264 ? 41.267 -21.734 263.142 1.00 39.53 264 PHE A O 1
ATOM 1424 N N . THR A 1 265 ? 39.432 -22.127 261.885 1.00 24.20 265 THR A N 1
ATOM 1425 C CA . THR A 1 265 ? 40.165 -22.398 260.653 1.00 20.05 265 THR A CA 1
ATOM 1426 C C . THR A 1 265 ? 39.562 -21.614 259.495 1.00 24.88 265 THR A C 1
ATOM 1427 O O . THR A 1 265 ? 38.348 -21.655 259.280 1.00 26.83 265 THR A O 1
ATOM 1431 N N . TYR A 1 266 ? 40.412 -20.938 258.727 1.00 26.28 266 TYR A N 1
ATOM 1432 C CA . TYR A 1 266 ? 39.932 -20.206 257.568 1.00 21.81 266 TYR A CA 1
ATOM 1433 C C . TYR A 1 266 ? 39.514 -21.169 256.470 1.00 24.62 266 TYR A C 1
ATOM 1434 O O . TYR A 1 266 ? 40.253 -22.102 256.129 1.00 23.13 266 TYR A O 1
ATOM 1443 N N . GLY A 1 267 ? 38.346 -20.911 255.900 1.00 16.24 267 GLY A N 1
ATOM 1444 C CA . GLY A 1 267 ? 37.814 -21.725 254.825 1.00 18.83 267 GLY A CA 1
ATOM 1445 C C . GLY A 1 267 ? 36.313 -21.539 254.711 1.00 19.43 267 GLY A C 1
ATOM 1446 O O . GLY A 1 267 ? 35.700 -20.760 255.442 1.00 21.68 267 GLY A O 1
ATOM 1447 N N . ASP A 1 268 ? 35.732 -22.266 253.754 1.00 31.82 268 ASP A N 1
ATOM 1448 C CA . ASP A 1 268 ? 34.284 -22.265 253.520 1.00 26.51 268 ASP A CA 1
ATOM 1449 C C . ASP A 1 268 ? 33.529 -22.373 254.846 1.00 17.89 268 ASP A C 1
ATOM 1450 O O . ASP A 1 268 ? 33.636 -23.387 255.547 1.00 22.86 268 ASP A O 1
ATOM 1455 N N . ALA A 1 269 ? 32.781 -21.327 255.213 1.00 18.80 269 ALA A N 1
ATOM 1456 C CA . ALA A 1 269 ? 32.107 -21.307 256.512 1.00 27.91 269 ALA A CA 1
ATOM 1457 C C . ALA A 1 269 ? 31.132 -22.475 256.704 1.00 29.87 269 ALA A C 1
ATOM 1458 O O . ALA A 1 269 ? 30.796 -22.797 257.849 1.00 33.34 269 ALA A O 1
ATOM 1460 N N . GLU A 1 270 ? 30.691 -23.133 255.627 1.00 27.76 270 GLU A N 1
ATOM 1461 C CA . GLU A 1 270 ? 29.726 -24.221 255.750 1.00 31.41 270 GLU A CA 1
ATOM 1462 C C . GLU A 1 270 ? 30.359 -25.608 255.844 1.00 37.99 270 GLU A C 1
ATOM 1463 O O . GLU A 1 270 ? 29.631 -26.578 256.084 1.00 36.28 270 GLU A O 1
ATOM 1469 N N . LYS A 1 271 ? 31.412 -25.914 255.820 1.00 34.83 271 LYS A N 1
ATOM 1470 C CA . LYS A 1 271 ? 32.339 -27.037 255.770 1.00 37.09 271 LYS A CA 1
ATOM 1471 C C . LYS A 1 271 ? 33.154 -27.097 257.051 1.00 37.70 271 LYS A C 1
ATOM 1472 O O . LYS A 1 271 ? 33.233 -26.127 257.810 1.00 30.57 271 LYS A O 1
ATOM 1478 N N . GLY A 1 272 ? 33.516 -28.313 257.428 1.00 41.17 272 GLY A N 1
ATOM 1479 C CA . GLY A 1 272 ? 34.420 -28.503 258.549 1.00 34.41 272 GLY A CA 1
ATOM 1480 C C . GLY A 1 272 ? 33.895 -27.959 259.872 1.00 36.09 272 GLY A C 1
ATOM 1481 O O . GLY A 1 272 ? 32.700 -27.683 260.060 1.00 41.07 272 GLY A O 1
ATOM 1482 N N . GLU A 1 273 ? 34.836 -27.794 260.798 1.00 34.35 273 GLU A N 1
ATOM 1483 C CA . GLU A 1 273 ? 34.552 -27.374 262.162 1.00 43.77 273 GLU A CA 1
ATOM 1484 C C . GLU A 1 273 ? 35.185 -26.013 262.434 1.00 41.66 273 GLU A C 1
ATOM 1485 O O . GLU A 1 273 ? 36.384 -25.807 262.171 1.00 27.72 273 GLU A O 1
ATOM 1491 N N . ASN A 1 274 ? 34.372 -25.095 262.973 1.00 29.94 274 ASN A N 1
ATOM 1492 C CA . ASN A 1 274 ? 34.807 -23.749 263.352 1.00 29.10 274 ASN A CA 1
ATOM 1493 C C . ASN A 1 274 ? 35.495 -23.035 262.195 1.00 27.89 274 ASN A C 1
ATOM 1494 O O . ASN A 1 274 ? 36.507 -22.363 262.377 1.00 43.42 274 ASN A O 1
ATOM 1499 N N . GLN A 1 275 ? 34.955 -23.191 260.988 1.00 31.19 275 GLN A N 1
ATOM 1500 C CA . GLN A 1 275 ? 35.521 -22.523 259.825 1.00 22.82 275 GLN A CA 1
ATOM 1501 C C . GLN A 1 275 ? 34.912 -21.135 259.662 1.00 19.29 275 GLN A C 1
ATOM 1502 O O . GLN A 1 275 ? 33.761 -20.895 260.013 1.00 31.15 275 GLN A O 1
ATOM 1508 N N . PHE A 1 276 ? 35.717 -20.210 259.169 1.00 25.53 276 PHE A N 1
ATOM 1509 C CA . PHE A 1 276 ? 35.282 -18.840 258.940 1.00 25.33 276 PHE A CA 1
ATOM 1510 C C . PHE A 1 276 ? 35.967 -18.331 257.693 1.00 28.67 276 PHE A C 1
ATOM 1511 O O . PHE A 1 276 ? 37.034 -18.826 257.299 1.00 34.56 276 PHE A O 1
ATOM 1519 N N . LYS A 1 277 ? 35.338 -17.334 257.087 1.00 20.81 277 LYS A N 1
ATOM 1520 C CA . LYS A 1 277 ? 35.845 -16.730 255.871 1.00 23.86 277 LYS A CA 1
ATOM 1521 C C . LYS A 1 277 ? 35.796 -15.208 255.994 1.00 27.73 277 LYS A C 1
ATOM 1522 O O . LYS A 1 277 ? 36.800 -14.531 255.727 1.00 24.25 277 LYS A O 1
ATOM 1528 N N . THR A 1 278 ? 34.651 -14.660 256.422 1.00 23.47 278 THR A N 1
ATOM 1529 C CA . THR A 1 278 ? 34.453 -13.215 256.527 1.00 17.17 278 THR A CA 1
ATOM 1530 C C . THR A 1 278 ? 34.744 -12.727 257.931 1.00 14.50 278 THR A C 1
ATOM 1531 O O . THR A 1 278 ? 34.821 -13.504 258.881 1.00 18.94 278 THR A O 1
ATOM 1535 N N . LEU A 1 279 ? 34.816 -11.400 258.065 1.00 31.11 279 LEU A N 1
ATOM 1536 C CA . LEU A 1 279 ? 34.929 -10.806 259.395 1.00 25.89 279 LEU A CA 1
ATOM 1537 C C . LEU A 1 279 ? 33.691 -11.109 260.226 1.00 24.34 279 LEU A C 1
ATOM 1538 O O . LEU A 1 279 ? 33.785 -11.326 261.443 1.00 19.55 279 LEU A O 1
ATOM 1543 N N . GLY A 1 280 ? 32.518 -11.122 259.578 1.00 25.53 280 GLY A N 1
ATOM 1544 C CA . GLY A 1 280 ? 31.312 -11.547 260.259 1.00 23.25 280 GLY A CA 1
ATOM 1545 C C . GLY A 1 280 ? 31.402 -12.976 260.763 1.00 19.65 280 GLY A C 1
ATOM 1546 O O . GLY A 1 280 ? 31.161 -13.242 261.942 1.00 28.01 280 GLY A O 1
ATOM 1547 N N . ASP A 1 281 ? 31.773 -13.917 259.882 1.00 21.45 281 ASP A N 1
ATOM 1548 C CA . ASP A 1 281 ? 31.910 -15.301 260.344 1.00 22.20 281 ASP A CA 1
ATOM 1549 C C . ASP A 1 281 ? 32.838 -15.387 261.550 1.00 25.51 281 ASP A C 1
ATOM 1550 O O . ASP A 1 281 ? 32.576 -16.152 262.484 1.00 24.45 281 ASP A O 1
ATOM 1555 N N . LEU A 1 282 ? 33.937 -14.612 261.555 1.00 20.85 282 LEU A N 1
ATOM 1556 C CA . LEU A 1 282 ? 34.851 -14.705 262.696 1.00 27.14 282 LEU A CA 1
ATOM 1557 C C . LEU A 1 282 ? 34.256 -14.046 263.937 1.00 26.76 282 LEU A C 1
ATOM 1558 O O . LEU A 1 282 ? 34.450 -14.526 265.065 1.00 26.13 282 LEU A O 1
ATOM 1563 N N . GLN A 1 283 ? 33.525 -12.953 263.745 1.00 27.00 283 GLN A N 1
ATOM 1564 C CA . GLN A 1 283 ? 32.874 -12.301 264.874 1.00 18.48 283 GLN A CA 1
ATOM 1565 C C . GLN A 1 283 ? 31.904 -13.255 265.570 1.00 25.58 283 GLN A C 1
ATOM 1566 O O . GLN A 1 283 ? 31.965 -13.454 266.791 1.00 26.53 283 GLN A O 1
ATOM 1572 N N . LYS A 1 284 ? 31.030 -13.884 264.785 1.00 26.42 284 LYS A N 1
ATOM 1573 C CA . LYS A 1 284 ? 30.042 -14.821 265.311 1.00 30.28 284 LYS A CA 1
ATOM 1574 C C . LYS A 1 284 ? 30.711 -15.999 266.002 1.00 35.89 284 LYS A C 1
ATOM 1575 O O . LYS A 1 284 ? 30.291 -16.418 267.085 1.00 37.27 284 LYS A O 1
ATOM 1581 N N . LEU A 1 285 ? 31.755 -16.548 265.387 1.00 43.03 285 LEU A N 1
ATOM 1582 C CA . LEU A 1 285 ? 32.453 -17.686 265.975 1.00 36.81 285 LEU A CA 1
ATOM 1583 C C . LEU A 1 285 ? 33.128 -17.291 267.284 1.00 32.87 285 LEU A C 1
ATOM 1584 O O . LEU A 1 285 ? 33.001 -17.995 268.292 1.00 30.25 285 LEU A O 1
ATOM 1589 N N . LEU A 1 286 ? 33.801 -16.137 267.298 1.00 33.14 286 LEU A N 1
ATOM 1590 C CA . LEU A 1 286 ? 34.430 -15.641 268.520 1.00 39.33 286 LEU A CA 1
ATOM 1591 C C . LEU A 1 286 ? 33.417 -15.318 269.617 1.00 45.84 286 LEU A C 1
ATOM 1592 O O . LEU A 1 286 ? 33.725 -15.474 270.801 1.00 47.11 286 LEU A O 1
ATOM 1597 N N . LYS A 1 287 ? 32.219 -14.848 269.259 1.00 42.57 287 LYS A N 1
ATOM 1598 C CA . LYS A 1 287 ? 31.248 -14.490 270.290 1.00 37.14 287 LYS A CA 1
ATOM 1599 C C . LYS A 1 287 ? 30.665 -15.725 270.959 1.00 42.92 287 LYS A C 1
ATOM 1600 O O . LYS A 1 287 ? 30.476 -15.740 272.177 1.00 49.49 287 LYS A O 1
ATOM 1606 N N . GLU A 1 288 ? 30.365 -16.766 270.179 1.00 39.78 288 GLU A N 1
ATOM 1607 C CA . GLU A 1 288 ? 29.770 -17.980 270.728 1.00 37.45 288 GLU A CA 1
ATOM 1608 C C . GLU A 1 288 ? 30.754 -18.752 271.614 1.00 50.28 288 GLU A C 1
ATOM 1609 O O . GLU A 1 288 ? 30.406 -19.166 272.727 1.00 49.30 288 GLU A O 1
ATOM 1615 N N . LYS A 1 289 ? 31.995 -18.943 271.152 1.00 50.85 289 LYS A N 1
ATOM 1616 C CA . LYS A 1 289 ? 32.928 -19.811 271.877 1.00 45.87 289 LYS A CA 1
ATOM 1617 C C . LYS A 1 289 ? 33.575 -19.109 273.067 1.00 37.83 289 LYS A C 1
ATOM 1618 O O . LYS A 1 289 ? 33.816 -19.735 274.104 1.00 38.38 289 LYS A O 1
ATOM 1624 N N . THR A 1 290 ? 33.918 -17.843 272.926 1.00 44.20 290 THR A N 1
ATOM 1625 C CA . THR A 1 290 ? 34.399 -17.042 274.035 1.00 41.09 290 THR A CA 1
ATOM 1626 C C . THR A 1 290 ? 33.281 -16.076 274.410 1.00 51.08 290 THR A C 1
ATOM 1627 O O . THR A 1 290 ? 32.149 -16.194 273.935 1.00 60.20 290 THR A O 1
ATOM 1631 N N . GLY A 1 291 ? 33.581 -15.107 275.256 1.00 44.56 291 GLY A N 1
ATOM 1632 C CA . GLY A 1 291 ? 32.601 -14.075 275.507 1.00 47.98 291 GLY A CA 1
ATOM 1633 C C . GLY A 1 291 ? 32.826 -12.807 274.720 1.00 45.37 291 GLY A C 1
ATOM 1634 O O . GLY A 1 291 ? 32.076 -11.841 274.906 1.00 38.92 291 GLY A O 1
ATOM 1635 N N . LEU A 1 292 ? 33.819 -12.788 273.833 1.00 40.87 292 LEU A N 1
ATOM 1636 C CA . LEU A 1 292 ? 34.425 -11.553 273.368 1.00 41.83 292 LEU A CA 1
ATOM 1637 C C . LEU A 1 292 ? 33.777 -11.050 272.083 1.00 48.35 292 LEU A C 1
ATOM 1638 O O . LEU A 1 292 ? 33.266 -11.825 271.263 1.00 42.01 292 LEU A O 1
ATOM 1643 N N . ASP A 1 293 ? 33.800 -9.726 271.926 1.00 43.99 293 ASP A N 1
ATOM 1644 C CA . ASP A 1 293 ? 33.278 -9.051 270.748 1.00 35.39 293 ASP A CA 1
ATOM 1645 C C . ASP A 1 293 ? 34.418 -8.702 269.804 1.00 34.49 293 ASP A C 1
ATOM 1646 O O . ASP A 1 293 ? 35.450 -8.180 270.239 1.00 41.50 293 ASP A O 1
ATOM 1651 N N . LEU A 1 294 ? 34.223 -8.980 268.516 1.00 31.50 294 LEU A N 1
ATOM 1652 C CA . LEU A 1 294 ? 35.104 -8.502 267.454 1.00 33.96 294 LEU A CA 1
ATOM 1653 C C . LEU A 1 294 ? 34.450 -7.299 266.771 1.00 36.07 294 LEU A C 1
ATOM 1654 O O . LEU A 1 294 ? 33.465 -7.456 266.034 1.00 36.20 294 LEU A O 1
ATOM 1659 N N . ASN A 1 295 ? 35.003 -6.104 267.007 1.00 27.73 295 ASN A N 1
ATOM 1660 C CA . ASN A 1 295 ? 34.408 -4.847 266.568 1.00 28.61 295 ASN A CA 1
ATOM 1661 C C . ASN A 1 295 ? 35.295 -4.131 265.552 1.00 30.41 295 ASN A C 1
ATOM 1662 O O . ASN A 1 295 ? 36.525 -4.243 265.584 1.00 21.84 295 ASN A O 1
ATOM 1667 N N . LEU A 1 296 ? 34.651 -3.380 264.657 1.00 22.12 296 LEU A N 1
ATOM 1668 C CA . LEU A 1 296 ? 35.317 -2.371 263.838 1.00 28.88 296 LEU A CA 1
ATOM 1669 C C . LEU A 1 296 ? 35.257 -1.012 264.543 1.00 40.69 296 LEU A C 1
ATOM 1670 O O . LEU A 1 296 ? 34.164 -0.533 264.877 1.00 37.53 296 LEU A O 1
ATOM 1675 N N . ILE A 1 297 ? 36.425 -0.386 264.758 1.00 37.86 297 ILE A N 1
ATOM 1676 C CA . ILE A 1 297 ? 36.515 0.909 265.434 1.00 38.51 297 ILE A CA 1
ATOM 1677 C C . ILE A 1 297 ? 37.399 1.877 264.642 1.00 33.86 297 ILE A C 1
ATOM 1678 O O . ILE A 1 297 ? 38.234 1.486 263.823 1.00 28.28 297 ILE A O 1
ATOM 1683 N N . LYS A 1 298 ? 37.217 3.164 264.910 1.00 37.73 298 LYS A N 1
ATOM 1684 C CA . LYS A 1 298 ? 38.096 4.181 264.349 1.00 35.66 298 LYS A CA 1
ATOM 1685 C C . LYS A 1 298 ? 39.283 4.377 265.273 1.00 39.98 298 LYS A C 1
ATOM 1686 O O . LYS A 1 298 ? 39.129 4.432 266.494 1.00 48.66 298 LYS A O 1
ATOM 1692 N N . SER A 1 299 ? 40.473 4.472 264.681 1.00 42.10 299 SER A N 1
ATOM 1693 C CA . SER A 1 299 ? 41.693 4.676 265.450 1.00 39.87 299 SER A CA 1
ATOM 1694 C C . SER A 1 299 ? 41.739 6.045 266.111 1.00 40.67 299 SER A C 1
ATOM 1695 O O . SER A 1 299 ? 42.528 6.246 267.042 1.00 35.98 299 SER A O 1
ATOM 1698 N N . GLU A 1 300 ? 40.934 6.985 265.620 1.00 41.81 300 GLU A N 1
ATOM 1699 C CA . GLU A 1 300 ? 40.808 8.340 266.158 1.00 47.26 300 GLU A CA 1
ATOM 1700 C C . GLU A 1 300 ? 39.329 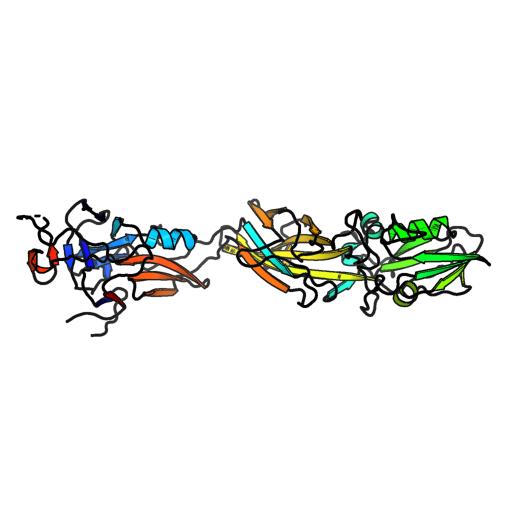8.681 265.986 1.00 41.24 300 GLU A C 1
ATOM 1701 O O . GLU A 1 300 ? 38.896 9.028 264.884 1.00 34.74 300 GLU A O 1
ATOM 1707 N N . LYS A 1 301 ? 38.547 8.532 267.061 1.00 45.79 301 LYS A N 1
ATOM 1708 C CA . LYS A 1 301 ? 37.101 8.398 266.897 1.00 55.32 301 LYS A CA 1
ATOM 1709 C C . LYS A 1 301 ? 36.396 9.722 266.627 1.00 62.24 301 LYS A C 1
ATOM 1710 O O . LYS A 1 301 ? 35.240 9.717 266.188 1.00 64.88 301 LYS A O 1
ATOM 1716 N N . ASP A 1 302 ? 37.051 10.849 266.856 1.00 63.01 302 ASP A N 1
ATOM 1717 C CA . ASP A 1 302 ? 36.461 12.110 266.438 1.00 72.10 302 ASP A CA 1
ATOM 1718 C C . ASP A 1 302 ? 36.796 12.457 265.000 1.00 64.05 302 ASP A C 1
ATOM 1719 O O . ASP A 1 302 ? 36.153 13.347 264.430 1.00 68.66 302 ASP A O 1
ATOM 1724 N N . ALA A 1 303 ? 37.771 11.774 264.403 1.00 44.71 303 ALA A N 1
ATOM 1725 C CA . ALA A 1 303 ? 38.054 11.975 262.992 1.00 40.83 303 ALA A CA 1
ATOM 1726 C C . ALA A 1 303 ? 36.908 11.449 262.142 1.00 37.28 303 ALA A C 1
ATOM 1727 O O . ALA A 1 303 ? 36.296 10.425 262.460 1.00 40.10 303 ALA A O 1
ATOM 1729 N N . LYS A 1 304 ? 36.631 12.163 261.052 1.00 39.02 304 LYS A N 1
ATOM 1730 C CA . LYS A 1 304 ? 35.646 11.741 260.070 1.00 39.99 304 LYS A CA 1
ATOM 1731 C C . LYS A 1 304 ? 36.055 10.394 259.478 1.00 38.54 304 LYS A C 1
ATOM 1732 O O . LYS A 1 304 ? 35.433 9.373 259.784 1.00 44.14 304 LYS A O 1
ATOM 1738 N N . SER A 1 305 ? 37.119 10.355 258.674 1.00 35.70 305 SER A N 1
ATOM 1739 C CA . SER A 1 305 ? 37.565 9.123 258.027 1.00 39.19 305 SER A CA 1
ATOM 1740 C C . SER A 1 305 ? 38.996 8.769 258.428 1.00 36.28 305 SER A C 1
ATOM 1741 O O . SER A 1 305 ? 39.923 8.907 257.618 1.00 38.44 305 SER A O 1
ATOM 1744 N N . PRO A 1 306 ? 39.212 8.272 259.643 1.00 33.44 306 PRO A N 1
ATOM 1745 C CA . PRO A 1 306 ? 40.571 7.876 260.058 1.00 35.70 306 PRO A CA 1
ATOM 1746 C C . PRO A 1 306 ? 40.867 6.438 259.669 1.00 35.64 306 PRO A C 1
ATOM 1747 O O . PRO A 1 306 ? 39.971 5.707 259.222 1.00 30.37 306 PRO A O 1
ATOM 1751 N N . PRO A 1 307 ? 42.113 5.992 259.825 1.00 29.82 307 PRO A N 1
ATOM 1752 C CA . PRO A 1 307 ? 42.395 4.557 259.695 1.00 28.18 307 PRO A CA 1
ATOM 1753 C C . PRO A 1 307 ? 41.564 3.772 260.694 1.00 38.73 307 PRO A C 1
ATOM 1754 O O . PRO A 1 307 ? 41.327 4.217 261.815 1.00 42.52 307 PRO A O 1
ATOM 1758 N N . LEU A 1 308 ? 41.098 2.607 260.270 1.00 38.41 308 LEU A N 1
ATOM 1759 C CA . LEU A 1 308 ? 40.212 1.795 261.082 1.00 37.18 308 LEU A CA 1
ATOM 1760 C C . LEU A 1 308 ? 40.968 0.601 261.650 1.00 36.20 308 LEU A C 1
ATOM 1761 O O . LEU A 1 308 ? 41.936 0.117 261.056 1.00 35.26 308 LEU A O 1
ATOM 1766 N N . LEU A 1 309 ? 40.517 0.137 262.813 1.00 32.14 309 LEU A N 1
ATOM 1767 C CA . LEU A 1 309 ? 41.116 -1.003 263.485 1.00 33.25 309 LEU A CA 1
ATOM 1768 C C . LEU A 1 309 ? 40.043 -2.021 263.812 1.00 28.18 309 LEU A C 1
ATOM 1769 O O . LEU A 1 309 ? 38.854 -1.695 263.893 1.00 30.35 309 LEU A O 1
ATOM 1774 N N . LEU A 1 310 ? 40.495 -3.258 264.017 1.00 29.85 310 LEU A N 1
ATOM 1775 C CA . LEU A 1 310 ? 39.719 -4.300 264.670 1.00 28.87 310 LEU A CA 1
ATOM 1776 C C . LEU A 1 310 ? 40.021 -4.294 266.166 1.00 37.22 310 LEU A C 1
ATOM 1777 O O . LEU A 1 310 ? 41.118 -3.926 266.602 1.00 34.74 310 LEU A O 1
ATOM 1782 N N . GLU A 1 311 ? 39.037 -4.716 266.956 1.00 36.69 311 GLU A N 1
ATOM 1783 C CA . GLU A 1 311 ? 39.144 -4.615 268.402 1.00 38.68 311 GLU A CA 1
ATOM 1784 C C . GLU A 1 311 ? 38.480 -5.815 269.054 1.00 39.63 311 GLU A C 1
ATOM 1785 O O . GLU A 1 311 ? 37.310 -6.102 268.784 1.00 42.11 311 GLU A O 1
ATOM 1791 N N . ILE A 1 312 ? 39.220 -6.510 269.910 1.00 39.00 312 ILE A N 1
ATOM 1792 C CA . ILE A 1 312 ? 38.680 -7.610 270.698 1.00 41.05 312 ILE A CA 1
ATOM 1793 C C . ILE A 1 312 ? 38.350 -7.055 272.075 1.00 44.57 312 ILE A C 1
ATOM 1794 O O . ILE A 1 312 ? 39.242 -6.636 272.818 1.00 47.97 312 ILE A O 1
ATOM 1799 N N . ALA A 1 313 ? 37.062 -7.038 272.410 1.00 50.11 313 ALA A N 1
ATOM 1800 C CA . ALA A 1 313 ? 36.567 -6.358 273.595 1.00 42.21 313 ALA A CA 1
ATOM 1801 C C . ALA A 1 313 ? 35.720 -7.304 274.432 1.00 45.53 313 ALA A C 1
ATOM 1802 O O . ALA A 1 313 ? 35.018 -8.174 273.906 1.00 45.62 313 ALA A O 1
ATOM 1804 N N . ASN A 1 314 ? 35.801 -7.126 275.750 1.00 54.35 314 ASN A N 1
ATOM 1805 C CA . ASN A 1 314 ? 34.931 -7.826 276.678 1.00 48.78 314 ASN A CA 1
ATOM 1806 C C . ASN A 1 314 ? 33.764 -6.918 277.001 1.00 49.55 314 ASN A C 1
ATOM 1807 O O . ASN A 1 314 ? 33.988 -5.816 277.525 1.00 50.40 314 ASN A O 1
ATOM 1812 N N . PRO A 1 315 ? 32.515 -7.311 276.705 1.00 51.66 315 PRO A N 1
ATOM 1813 C CA . PRO A 1 315 ? 31.387 -6.406 276.961 1.00 50.30 315 PRO A CA 1
ATOM 1814 C C . PRO A 1 315 ? 30.991 -6.358 278.434 1.00 57.70 315 PRO A C 1
ATOM 1815 O O . PRO A 1 315 ? 30.607 -5.299 278.942 1.00 54.30 315 PRO A O 1
ATOM 1819 N N . SER A 1 316 ? 31.082 -7.487 279.137 1.00 63.26 316 SER A N 1
ATOM 1820 C CA . SER A 1 316 ? 30.749 -7.493 280.553 1.00 68.08 316 SER A CA 1
ATOM 1821 C C . SER A 1 316 ? 31.839 -6.808 281.375 1.00 70.78 316 SER A C 1
ATOM 1822 O O . SER A 1 316 ? 32.971 -6.615 280.926 1.00 66.15 316 SER A O 1
ATOM 1825 N N . GLN A 1 317 ? 31.484 -6.437 282.603 1.00 74.27 317 GLN A N 1
ATOM 1826 C CA . GLN A 1 317 ? 32.466 -5.842 283.492 1.00 70.28 317 GLN A CA 1
ATOM 1827 C C . GLN A 1 317 ? 33.194 -6.877 284.331 1.00 62.62 317 GLN A C 1
ATOM 1828 O O . GLN A 1 317 ? 34.194 -6.541 284.973 1.00 66.19 317 GLN A O 1
ATOM 1834 N N . THR A 1 318 ? 32.728 -8.119 284.327 1.00 60.33 318 THR A N 1
ATOM 1835 C CA . THR A 1 318 ? 33.484 -9.219 284.916 1.00 62.79 318 THR A CA 1
ATOM 1836 C C . THR A 1 318 ? 34.567 -9.677 283.941 1.00 64.61 318 THR A C 1
ATOM 1837 O O . THR A 1 318 ? 34.244 -10.065 282.811 1.00 64.84 318 THR A O 1
ATOM 1841 N N . PRO A 1 319 ? 35.842 -9.651 284.329 1.00 61.82 319 PRO A N 1
ATOM 1842 C CA . PRO A 1 319 ? 36.931 -9.803 283.351 1.00 63.16 319 PRO A CA 1
ATOM 1843 C C . PRO A 1 319 ? 37.023 -11.203 282.752 1.00 61.95 319 PRO A C 1
ATOM 1844 O O . PRO A 1 319 ? 36.437 -12.177 283.230 1.00 60.58 319 PRO A O 1
ATOM 1848 N N . ILE A 1 320 ? 37.791 -11.277 281.665 1.00 62.59 320 ILE A N 1
ATOM 1849 C CA . ILE A 1 320 ? 38.070 -12.514 280.938 1.00 62.72 320 ILE A CA 1
ATOM 1850 C C . ILE A 1 320 ? 39.518 -12.466 280.468 1.00 60.86 320 ILE A C 1
ATOM 1851 O O . ILE A 1 320 ? 39.952 -11.466 279.886 1.00 56.69 320 ILE A O 1
ATOM 1856 N N . THR A 1 321 ? 40.270 -13.530 280.729 1.00 61.92 321 THR A N 1
ATOM 1857 C CA . THR A 1 321 ? 41.637 -13.648 280.239 1.00 61.16 321 THR A CA 1
ATOM 1858 C C . THR A 1 321 ? 41.653 -14.578 279.030 1.00 63.55 321 THR A C 1
ATOM 1859 O O . THR A 1 321 ? 41.075 -15.669 279.075 1.00 61.74 321 THR A O 1
ATOM 1863 N N . PHE A 1 322 ? 42.296 -14.139 277.946 1.00 59.20 322 PHE A N 1
ATOM 1864 C CA . PHE A 1 322 ? 42.235 -14.865 276.685 1.00 59.69 322 PHE A CA 1
ATOM 1865 C C . PHE A 1 322 ? 43.596 -14.858 276.010 1.00 54.29 322 PHE A C 1
ATOM 1866 O O . PHE A 1 322 ? 44.353 -13.894 276.126 1.00 51.67 322 PHE A O 1
ATOM 1874 N N . SER A 1 323 ? 43.893 -15.939 275.295 1.00 54.64 323 SER A N 1
ATOM 1875 C CA . SER A 1 323 ? 45.053 -16.010 274.416 1.00 50.11 323 SER A CA 1
ATOM 1876 C C . SER A 1 323 ? 44.603 -16.085 272.964 1.00 49.81 323 SER A C 1
ATOM 1877 O O . SER A 1 323 ? 43.475 -16.485 272.654 1.00 57.08 323 SER A O 1
ATOM 1880 N N . LEU A 1 324 ? 45.532 -15.761 272.094 1.00 36.79 324 LEU A N 1
ATOM 1881 C CA . LEU A 1 324 ? 45.300 -15.753 270.697 1.00 34.61 324 LEU A CA 1
ATOM 1882 C C . LEU A 1 324 ? 46.574 -15.809 269.880 1.00 32.98 324 LEU A C 1
ATOM 1883 O O . LEU A 1 324 ? 47.477 -15.095 270.124 1.00 38.11 324 LEU A O 1
ATOM 1888 N N . SER A 1 325 ? 46.611 -16.654 268.881 1.00 31.54 325 SER A N 1
ATOM 1889 C CA . SER A 1 325 ? 47.755 -16.785 268.031 1.00 33.92 325 SER A CA 1
ATOM 1890 C C . SER A 1 325 ? 47.396 -17.405 266.712 1.00 34.96 325 SER A C 1
ATOM 1891 O O . SER A 1 325 ? 46.319 -17.866 266.503 1.00 33.34 325 SER A O 1
ATOM 1894 N N . GLY A 1 326 ? 48.382 -17.444 265.844 1.00 32.33 326 GLY A N 1
ATOM 1895 C CA . GLY A 1 326 ? 48.268 -17.929 264.501 1.00 19.11 326 GLY A CA 1
ATOM 1896 C C . GLY A 1 326 ? 48.736 -16.865 263.543 1.00 29.63 326 GLY A C 1
ATOM 1897 O O . GLY A 1 326 ? 48.991 -15.755 263.928 1.00 25.97 326 GLY A O 1
ATOM 1898 N N . GLY A 1 327 ? 48.855 -17.233 262.284 1.00 21.08 327 GLY A N 1
ATOM 1899 C CA . GLY A 1 327 ? 49.258 -16.331 261.242 1.00 21.07 327 GLY A CA 1
ATOM 1900 C C . GLY A 1 327 ? 48.401 -15.095 261.068 1.00 27.54 327 GLY A C 1
ATOM 1901 O O . GLY A 1 327 ? 48.896 -14.039 260.858 1.00 28.43 327 GLY A O 1
ATOM 1902 N N . ILE A 1 328 ? 47.103 -15.255 261.150 1.00 26.26 328 ILE A N 1
ATOM 1903 C CA . ILE A 1 328 ? 46.187 -14.166 260.987 1.00 29.58 328 ILE A CA 1
ATOM 1904 C C . ILE A 1 328 ? 46.277 -13.169 262.119 1.00 19.92 328 ILE A C 1
ATOM 1905 O O . ILE A 1 328 ? 46.157 -12.015 261.921 1.00 25.58 328 ILE A O 1
ATOM 1910 N N . ALA A 1 329 ? 46.510 -13.679 263.300 1.00 25.60 329 ALA A N 1
ATOM 1911 C CA . ALA A 1 329 ? 46.695 -12.889 264.474 1.00 29.64 329 ALA A CA 1
ATOM 1912 C C . ALA A 1 329 ? 47.992 -12.119 264.391 1.00 31.88 329 ALA A C 1
ATOM 1913 O O . ALA A 1 329 ? 48.012 -10.953 264.644 1.00 39.97 329 ALA A O 1
ATOM 1915 N N . ASP A 1 330 ? 49.060 -12.781 264.000 1.00 27.92 330 ASP A N 1
ATOM 1916 C CA . ASP A 1 330 ? 50.353 -12.155 263.854 1.00 34.39 330 ASP A CA 1
ATOM 1917 C C . ASP A 1 330 ? 50.231 -10.998 262.880 1.00 25.78 330 ASP A C 1
ATOM 1918 O O . ASP A 1 330 ? 50.665 -9.944 263.150 1.00 41.22 330 ASP A O 1
ATOM 1923 N N . LYS A 1 331 ? 49.627 -11.231 261.740 1.00 27.95 331 LYS A N 1
ATOM 1924 C CA . LYS A 1 331 ? 49.439 -10.243 260.709 1.00 30.20 331 LYS A CA 1
ATOM 1925 C C . LYS A 1 331 ? 48.655 -9.027 261.107 1.00 28.53 331 LYS A C 1
ATOM 1926 O O . LYS A 1 331 ? 48.958 -7.967 260.701 1.00 26.88 331 LYS A O 1
ATOM 1932 N N . LEU A 1 332 ? 47.643 -9.220 261.913 1.00 26.68 332 LEU A N 1
ATOM 1933 C CA . LEU A 1 332 ? 46.804 -8.171 262.364 1.00 27.54 332 LEU A CA 1
ATOM 1934 C C . LEU A 1 332 ? 47.265 -7.518 263.641 1.00 39.68 332 LEU A C 1
ATOM 1935 O O . LEU A 1 332 ? 46.698 -6.556 264.041 1.00 40.21 332 LEU A O 1
ATOM 1940 N N . GLY A 1 333 ? 48.283 -8.043 264.283 1.00 32.75 333 GLY A N 1
ATOM 1941 C CA . GLY A 1 333 ? 48.708 -7.499 265.540 1.00 33.50 333 GLY A CA 1
ATOM 1942 C C . GLY A 1 333 ? 47.683 -7.742 266.629 1.00 35.70 333 GLY A C 1
ATOM 1943 O O . GLY A 1 333 ? 47.436 -6.902 267.444 1.00 40.94 333 GLY A O 1
ATOM 1944 N N . LEU A 1 334 ? 47.099 -8.913 266.632 1.00 27.37 334 LEU A N 1
ATOM 1945 C CA . LEU A 1 334 ? 46.113 -9.250 267.598 1.00 26.53 334 LEU A CA 1
ATOM 1946 C C . LEU A 1 334 ? 46.557 -10.381 268.502 1.00 39.60 334 LEU A C 1
ATOM 1947 O O . LEU A 1 334 ? 45.756 -10.995 269.148 1.00 43.75 334 LEU A O 1
ATOM 1952 N N . ASN A 1 335 ? 47.849 -10.646 268.542 1.00 42.20 335 ASN A N 1
ATOM 1953 C CA . ASN A 1 335 ? 48.415 -11.697 269.355 1.00 42.48 335 ASN A CA 1
ATOM 1954 C C . ASN A 1 335 ? 48.289 -11.468 270.824 1.00 44.68 335 ASN A C 1
ATOM 1955 O O . ASN A 1 335 ? 48.659 -10.445 271.311 1.00 60.13 335 ASN A O 1
ATOM 1960 N N . ALA A 1 336 ? 47.816 -12.439 271.554 1.00 41.08 336 ALA A N 1
ATOM 1961 C CA . ALA A 1 336 ? 47.737 -12.274 272.971 1.00 46.19 336 ALA A CA 1
ATOM 1962 C C . ALA A 1 336 ? 48.082 -13.568 273.652 1.00 53.83 336 ALA A C 1
ATOM 1963 O O . ALA A 1 336 ? 48.184 -14.589 273.033 1.00 49.44 336 ALA A O 1
ATOM 1965 N N . ASN A 1 337 ? 48.299 -13.507 274.944 1.00 61.83 337 ASN A N 1
ATOM 1966 C CA . ASN A 1 337 ? 48.614 -14.700 275.666 1.00 65.70 337 ASN A CA 1
ATOM 1967 C C . ASN A 1 337 ? 47.663 -14.897 276.809 1.00 65.74 337 ASN A C 1
ATOM 1968 O O . ASN A 1 337 ? 46.731 -15.649 276.705 1.00 71.64 337 ASN A O 1
ATOM 1973 N N . GLY A 1 338 ? 47.912 -14.248 277.913 1.00 62.37 338 GLY A N 1
ATOM 1974 C CA . GLY A 1 338 ? 47.002 -14.360 279.012 1.00 61.46 338 GLY A CA 1
ATOM 1975 C C . GLY A 1 338 ? 46.636 -12.957 279.375 1.00 52.24 338 GLY A C 1
ATOM 1976 O O . GLY A 1 338 ? 46.872 -12.501 280.459 1.00 55.37 338 GLY A O 1
ATOM 1977 N N . MET A 1 339 ? 46.070 -12.275 278.419 1.00 35.82 339 MET A N 1
ATOM 1978 C CA . MET A 1 339 ? 45.688 -10.926 278.575 1.00 38.69 339 MET A CA 1
ATOM 1979 C C . MET A 1 339 ? 44.283 -10.873 279.082 1.00 50.55 339 MET A C 1
ATOM 1980 O O . MET A 1 339 ? 43.433 -11.613 278.643 1.00 48.75 339 MET A O 1
ATOM 1985 N N . GLU A 1 340 ? 44.078 -9.980 280.033 1.00 53.19 340 GLU A N 1
ATOM 1986 C CA . GLU A 1 340 ? 42.819 -9.792 280.689 1.00 51.25 340 GLU A CA 1
ATOM 1987 C C . GLU A 1 340 ? 42.046 -8.647 280.123 1.00 54.33 340 GLU A C 1
ATOM 1988 O O . GLU A 1 340 ? 42.530 -7.548 280.042 1.00 58.22 340 GLU A O 1
ATOM 1994 N N . LEU A 1 341 ? 40.827 -8.926 279.737 1.00 48.48 341 LEU A N 1
ATOM 1995 C CA . LEU A 1 341 ? 39.927 -7.909 279.211 1.00 58.83 341 LEU A CA 1
ATOM 1996 C C . LEU A 1 341 ? 38.729 -7.792 280.141 1.00 70.82 341 LEU A C 1
ATOM 1997 O O . LEU A 1 341 ? 37.956 -8.745 280.291 1.00 64.05 341 LEU A O 1
ATOM 2002 N N . LYS A 1 342 ? 38.592 -6.639 280.777 1.00 83.75 342 LYS A N 1
ATOM 2003 C CA . LYS A 1 342 ? 37.352 -6.242 281.410 1.00 90.17 342 LYS A CA 1
ATOM 2004 C C . LYS A 1 342 ? 36.662 -5.260 280.469 1.00 89.84 342 LYS A C 1
ATOM 2005 O O . LYS A 1 342 ? 37.108 -5.048 279.337 1.00 89.89 342 LYS A O 1
ATOM 2011 N N . LYS A 1 343 ? 35.570 -4.648 280.937 1.00 88.62 343 LYS A N 1
ATOM 2012 C CA . LYS A 1 343 ? 34.757 -3.792 280.076 1.00 80.75 343 LYS A CA 1
ATOM 2013 C C . LYS A 1 343 ? 35.593 -2.697 279.420 1.00 79.79 343 LYS A C 1
ATOM 2014 O O . LYS A 1 343 ? 35.504 -2.470 278.208 1.00 89.62 343 LYS A O 1
ATOM 2020 N N . GLY A 1 344 ? 36.435 -2.022 280.200 1.00 70.57 344 GLY A N 1
ATOM 2021 C CA . GLY A 1 344 ? 37.186 -0.910 279.647 1.00 68.22 344 GLY A CA 1
ATOM 2022 C C . GLY A 1 344 ? 38.356 -1.325 278.776 1.00 58.72 344 GLY A C 1
ATOM 2023 O O . GLY A 1 344 ? 38.767 -0.570 277.891 1.00 51.28 344 GLY A O 1
ATOM 2024 N N . ILE A 1 345 ? 38.898 -2.523 279.002 1.00 64.65 345 ILE A N 1
ATOM 2025 C CA . ILE A 1 345 ? 40.175 -2.947 278.430 1.00 73.77 345 ILE A CA 1
ATOM 2026 C C . ILE A 1 345 ? 39.931 -3.757 277.164 1.00 71.30 345 ILE A C 1
ATOM 2027 O O . ILE A 1 345 ? 39.095 -4.673 277.145 1.00 75.89 345 ILE A O 1
ATOM 2032 N N . SER A 1 346 ? 40.688 -3.444 276.114 1.00 61.68 346 SER A N 1
ATOM 2033 C CA . SER A 1 346 ? 40.466 -4.016 274.796 1.00 56.89 346 SER A CA 1
ATOM 2034 C C . SER A 1 346 ? 41.796 -4.286 274.098 1.00 47.99 346 SER A C 1
ATOM 2035 O O . SER A 1 346 ? 42.786 -3.579 274.313 1.00 54.36 346 SER A O 1
ATOM 2038 N N . ARG A 1 347 ? 41.802 -5.318 273.250 1.00 34.91 347 ARG A N 1
ATOM 2039 C CA . ARG A 1 347 ? 42.955 -5.698 272.435 1.00 35.73 347 ARG A CA 1
ATOM 2040 C C . ARG A 1 347 ? 42.682 -5.291 270.992 1.00 34.76 347 ARG A C 1
ATOM 2041 O O . ARG A 1 347 ? 41.748 -5.805 270.369 1.00 41.66 347 ARG A O 1
ATOM 2049 N N . ASP A 1 348 ? 43.510 -4.388 270.464 1.00 37.11 348 ASP A N 1
ATOM 2050 C CA . ASP A 1 348 ? 43.280 -3.714 269.191 1.00 36.65 348 ASP A CA 1
ATOM 2051 C C . ASP A 1 348 ? 44.328 -4.095 268.152 1.00 38.81 348 ASP A C 1
ATOM 2052 O O . ASP A 1 348 ? 45.520 -4.213 268.465 1.00 42.83 348 ASP A O 1
ATOM 2057 N N . SER A 1 349 ? 43.883 -4.239 266.907 1.00 29.40 349 SER A N 1
ATOM 2058 C CA . SER A 1 349 ? 44.765 -4.593 265.807 1.00 38.67 349 SER A CA 1
ATOM 2059 C C . SER A 1 349 ? 45.507 -3.356 265.302 1.00 41.33 349 SER A C 1
ATOM 2060 O O . SER A 1 349 ? 45.258 -2.227 265.744 1.00 35.07 349 SER A O 1
ATOM 2063 N N . VAL A 1 350 ? 46.420 -3.577 264.345 1.00 26.79 350 VAL A N 1
ATOM 2064 C CA . VAL A 1 350 ? 47.002 -2.506 263.540 1.00 31.95 350 VAL A CA 1
ATOM 2065 C C . VAL A 1 350 ? 45.930 -2.089 262.543 1.00 39.63 350 VAL A C 1
ATOM 2066 O O . VAL A 1 350 ? 44.892 -2.751 262.436 1.00 38.56 350 VAL A O 1
ATOM 2070 N N . ALA A 1 351 ? 46.161 -0.994 261.818 1.00 33.80 351 ALA A N 1
ATOM 2071 C CA . ALA A 1 351 ? 45.171 -0.511 260.866 1.00 30.57 351 ALA A CA 1
ATOM 2072 C C . ALA A 1 351 ? 45.079 -1.443 259.664 1.00 33.70 351 ALA A C 1
ATOM 2073 O O . ALA A 1 351 ? 46.054 -2.097 259.274 1.00 35.31 351 ALA A O 1
ATOM 2075 N N . ILE A 1 352 ? 43.890 -1.472 259.069 1.00 25.75 352 ILE A N 1
ATOM 2076 C CA . ILE A 1 352 ? 43.485 -2.465 258.082 1.00 25.34 352 ILE A CA 1
ATOM 2077 C C . ILE A 1 352 ? 43.392 -1.796 256.719 1.00 29.62 352 ILE A C 1
ATOM 2078 O O . ILE A 1 352 ? 42.890 -0.668 256.611 1.00 17.06 352 ILE A O 1
ATOM 2083 N N . LYS A 1 353 ? 43.856 -2.500 255.673 1.00 21.38 353 LYS A N 1
ATOM 2084 C CA . LYS A 1 353 ? 43.759 -2.014 254.303 1.00 19.38 353 LYS A CA 1
ATOM 2085 C C . LYS A 1 353 ? 43.059 -3.045 253.428 1.00 23.12 353 LYS A C 1
ATOM 2086 O O . LYS A 1 353 ? 42.977 -4.230 253.763 1.00 14.69 353 LYS A O 1
ATOM 2092 N N . ILE A 1 354 ? 42.599 -2.576 252.271 1.00 29.21 354 ILE A N 1
ATOM 2093 C CA . ILE A 1 354 ? 41.784 -3.354 251.341 1.00 21.94 354 ILE A CA 1
ATOM 2094 C C . ILE A 1 354 ? 42.398 -3.250 249.946 1.00 21.39 354 ILE A C 1
ATOM 2095 O O . ILE A 1 354 ? 42.862 -2.173 249.548 1.00 31.81 354 ILE A O 1
ATOM 2100 N N . PRO A 1 355 ? 42.445 -4.337 249.181 1.00 23.89 355 PRO A N 1
ATOM 2101 C CA . PRO A 1 355 ? 42.974 -4.247 247.807 1.00 18.09 355 PRO A CA 1
ATOM 2102 C C . PRO A 1 355 ? 42.109 -3.334 246.936 1.00 22.86 355 PRO A C 1
ATOM 2103 O O . PRO A 1 355 ? 40.880 -3.311 247.047 1.00 18.16 355 PRO A O 1
ATOM 2107 N N . TYR A 1 356 ? 42.773 -2.571 246.069 1.00 25.18 356 TYR A N 1
ATOM 2108 C CA . TYR A 1 356 ? 42.206 -1.362 245.487 1.00 17.68 356 TYR A CA 1
ATOM 2109 C C . TYR A 1 356 ? 42.648 -1.244 244.038 1.00 20.50 356 TYR A C 1
ATOM 2110 O O . TYR A 1 356 ? 43.677 -1.794 243.641 1.00 23.60 356 TYR A O 1
ATOM 2119 N N . TYR A 1 357 ? 41.846 -0.532 243.240 1.00 23.63 357 TYR A N 1
ATOM 2120 C CA . TYR A 1 357 ? 42.291 -0.060 241.930 1.00 16.26 357 TYR A CA 1
ATOM 2121 C C . TYR A 1 357 ? 41.355 1.056 241.479 1.00 20.10 357 TYR A C 1
ATOM 2122 O O . TYR A 1 357 ? 40.302 1.287 242.076 1.00 29.41 357 TYR A O 1
ATOM 2131 N N . SER A 1 358 ? 41.766 1.764 240.427 1.00 21.20 358 SER A N 1
ATOM 2132 C CA . SER A 1 358 ? 40.971 2.846 239.856 1.00 19.37 358 SER A CA 1
ATOM 2133 C C . SER A 1 358 ? 41.282 2.965 238.371 1.00 23.81 358 SER A C 1
ATOM 2134 O O . SER A 1 358 ? 42.420 2.748 237.948 1.00 32.80 358 SER A O 1
ATOM 2137 N N . THR A 1 359 ? 40.255 3.252 237.578 1.00 20.69 359 THR A N 1
ATOM 2138 C CA . THR A 1 359 ? 40.396 3.427 236.138 1.00 18.09 359 THR A CA 1
ATOM 2139 C C . THR A 1 359 ? 39.686 4.713 235.759 1.00 20.99 359 THR A C 1
ATOM 2140 O O . THR A 1 359 ? 38.948 5.290 236.558 1.00 18.90 359 THR A O 1
ATOM 2144 N N . GLU A 1 360 ? 39.912 5.162 234.530 1.00 25.65 360 GLU A N 1
ATOM 2145 C CA . GLU A 1 360 ? 39.395 6.451 234.085 1.00 27.17 360 GLU A CA 1
ATOM 2146 C C . GLU A 1 360 ? 39.401 6.462 232.565 1.00 25.98 360 GLU A C 1
ATOM 2147 O O . GLU A 1 360 ? 40.397 6.078 2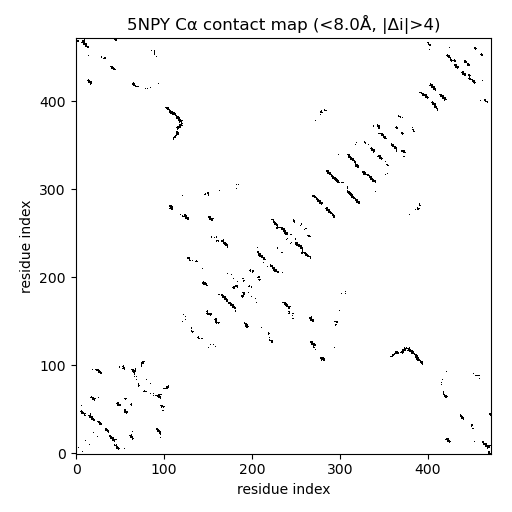31.951 1.00 26.82 360 GLU A O 1
ATOM 2153 N N . VAL A 1 361 ? 38.274 6.850 231.976 1.00 21.35 361 VAL A N 1
ATOM 2154 C CA . VAL A 1 361 ? 38.050 6.864 230.533 1.00 14.05 361 VAL A CA 1
ATOM 2155 C C . VAL A 1 361 ? 37.627 8.275 230.125 1.00 32.29 361 VAL A C 1
ATOM 2156 O O . VAL A 1 361 ? 36.816 8.914 230.810 1.00 26.88 361 VAL A O 1
ATOM 2160 N N . ASP A 1 362 ? 38.171 8.759 229.009 1.00 23.77 362 ASP A N 1
ATOM 2161 C CA . ASP A 1 362 ? 37.731 10.029 228.455 1.00 30.74 362 ASP A CA 1
ATOM 2162 C C . ASP A 1 362 ? 36.384 9.845 227.774 1.00 21.29 362 ASP A C 1
ATOM 2163 O O . ASP A 1 362 ? 36.236 8.992 226.894 1.00 23.77 362 ASP A O 1
ATOM 2168 N N . ILE A 1 363 ? 35.404 10.654 228.163 1.00 17.77 363 ILE A N 1
ATOM 2169 C CA . ILE A 1 363 ? 34.112 10.631 227.489 1.00 21.01 363 ILE A CA 1
ATOM 2170 C C . ILE A 1 363 ? 33.732 12.057 227.126 1.00 28.57 363 ILE A C 1
ATOM 2171 O O . ILE A 1 363 ? 34.310 13.026 227.629 1.00 25.04 363 ILE A O 1
ATOM 2176 N N . TYR A 1 364 ? 32.752 12.170 226.220 1.00 26.86 364 TYR A N 1
ATOM 2177 C CA . TYR A 1 364 ? 32.453 13.423 225.546 1.00 28.25 364 TYR A CA 1
ATOM 2178 C C . TYR A 1 364 ? 30.956 13.654 225.495 1.00 32.00 364 TYR A C 1
ATOM 2179 O O . TYR A 1 364 ? 30.196 12.726 225.208 1.00 29.86 364 TYR A O 1
ATOM 2188 N N . ASP A 1 365 ? 30.541 14.906 225.750 1.00 27.90 365 ASP A N 1
ATOM 2189 C CA . ASP A 1 365 ? 29.135 15.290 225.649 1.00 27.84 365 ASP A CA 1
ATOM 2190 C C . ASP A 1 365 ? 28.790 15.597 224.186 1.00 31.43 365 ASP A C 1
ATOM 2191 O O . ASP A 1 365 ? 29.603 15.404 223.277 1.00 30.80 365 ASP A O 1
ATOM 2196 N N . LYS A 1 366 ? 27.564 16.076 223.936 1.00 32.63 366 LYS A N 1
ATOM 2197 C CA . LYS A 1 366 ? 27.164 16.387 222.564 1.00 35.59 366 LYS A CA 1
ATOM 2198 C C . LYS A 1 366 ? 28.039 17.482 221.951 1.00 34.81 366 LYS A C 1
ATOM 2199 O O . LYS A 1 366 ? 28.193 17.540 220.724 1.00 33.12 366 LYS A O 1
ATOM 2205 N N . ALA A 1 367 ? 28.609 18.357 222.785 1.00 20.83 367 ALA A N 1
ATOM 2206 C CA . ALA A 1 367 ? 29.464 19.435 222.307 1.00 25.54 367 ALA A CA 1
ATOM 2207 C C . ALA A 1 367 ? 30.901 18.989 222.078 1.00 39.47 367 ALA A C 1
ATOM 2208 O O . ALA A 1 367 ? 31.671 19.747 221.478 1.00 41.70 367 ALA A O 1
ATOM 2210 N N . GLY A 1 368 ? 31.269 17.784 222.523 1.00 30.46 368 GLY A N 1
ATOM 2211 C CA . GLY A 1 368 ? 32.620 17.290 222.382 1.00 30.63 368 GLY A CA 1
ATOM 2212 C C . GLY A 1 368 ? 33.524 17.617 223.542 1.00 34.39 368 GLY A C 1
ATOM 2213 O O . GLY A 1 368 ? 34.737 17.385 223.450 1.00 45.42 368 GLY A O 1
ATOM 2214 N N . ASP A 1 369 ? 32.969 18.144 224.626 1.00 29.16 369 ASP A N 1
ATOM 2215 C CA . ASP A 1 369 ? 33.733 18.448 225.824 1.00 37.70 369 ASP A CA 1
ATOM 2216 C C . ASP A 1 369 ? 34.043 17.177 226.594 1.00 45.85 369 ASP A C 1
ATOM 2217 O O . ASP A 1 369 ? 33.199 16.284 226.729 1.00 42.28 369 ASP A O 1
ATOM 2222 N N . LYS A 1 370 ? 35.249 17.127 227.139 1.00 45.31 370 LYS A N 1
ATOM 2223 C CA . LYS A 1 370 ? 35.719 15.937 227.815 1.00 39.91 370 LYS A CA 1
ATOM 2224 C C . LYS A 1 370 ? 35.211 15.905 229.253 1.00 33.97 370 LYS A C 1
ATOM 2225 O O . LYS A 1 370 ? 35.286 16.901 229.978 1.00 32.82 370 LYS A O 1
ATOM 2231 N N . TYR A 1 371 ? 34.675 14.753 229.641 1.00 22.53 371 TYR A N 1
ATOM 2232 C CA . TYR A 1 371 ? 34.397 14.378 231.014 1.00 24.16 371 TYR A CA 1
ATOM 2233 C C . TYR A 1 371 ? 35.136 13.076 231.309 1.00 22.19 371 TYR A C 1
ATOM 2234 O O . TYR A 1 371 ? 35.638 12.405 230.403 1.00 27.92 371 TYR A O 1
ATOM 2243 N N . LEU A 1 372 ? 35.233 12.725 232.587 1.00 18.67 372 LEU A N 1
ATOM 2244 C CA . LEU A 1 372 ? 36.091 11.627 233.021 1.00 28.21 372 LEU A CA 1
ATOM 2245 C C . LEU A 1 372 ? 35.256 10.544 233.709 1.00 21.60 372 LEU A C 1
ATOM 2246 O O . LEU A 1 372 ? 34.747 10.752 234.815 1.00 20.87 372 LEU A O 1
ATOM 2251 N N . LEU A 1 373 ? 35.121 9.391 233.065 1.00 21.59 373 LEU A N 1
ATOM 2252 C CA . LEU A 1 373 ? 34.349 8.279 233.629 1.00 14.39 373 LEU A CA 1
ATOM 2253 C C . LEU A 1 373 ? 35.278 7.503 234.567 1.00 22.56 373 LEU A C 1
ATOM 2254 O O . LEU A 1 373 ? 36.175 6.770 234.123 1.00 17.77 373 LEU A O 1
ATOM 2259 N N . GLN A 1 374 ? 35.092 7.686 235.876 1.00 17.83 374 GLN A N 1
ATOM 2260 C CA . GLN A 1 374 ? 36.004 7.116 236.855 1.00 18.03 374 GLN A CA 1
ATOM 2261 C C . GLN A 1 374 ? 35.372 5.920 237.551 1.00 28.70 374 GLN A C 1
ATOM 2262 O O . GLN A 1 374 ? 34.146 5.825 237.694 1.00 14.26 374 GLN A O 1
ATOM 2268 N N . SER A 1 375 ? 36.235 4.977 237.929 1.00 16.56 375 SER A N 1
ATOM 2269 C CA . SER A 1 375 ? 35.849 3.769 238.643 1.00 22.05 375 SER A CA 1
ATOM 2270 C C . SER A 1 375 ? 36.886 3.504 239.704 1.00 21.73 375 SER A C 1
ATOM 2271 O O . SER A 1 375 ? 38.081 3.530 239.410 1.00 21.40 375 SER A O 1
ATOM 2274 N N . GLU A 1 376 ? 36.425 3.219 240.914 1.00 21.91 376 GLU A N 1
ATOM 2275 C CA . GLU A 1 376 ? 37.272 2.753 241.995 1.00 18.75 376 GLU A CA 1
ATOM 2276 C C . GLU A 1 376 ? 36.811 1.366 242.436 1.00 21.02 376 GLU A C 1
ATOM 2277 O O . GLU A 1 376 ? 35.610 1.115 242.562 1.00 30.28 376 GLU A O 1
ATOM 2283 N N . TYR A 1 377 ? 37.772 0.483 242.696 1.00 28.83 377 TYR A N 1
ATOM 2284 C CA . TYR A 1 377 ? 37.539 -0.945 242.910 1.00 18.87 377 TYR A CA 1
ATOM 2285 C C . TYR A 1 377 ? 38.033 -1.335 244.297 1.00 24.12 377 TYR A C 1
ATOM 2286 O O . TYR A 1 377 ? 39.163 -0.994 244.686 1.00 13.95 377 TYR A O 1
ATOM 2295 N N . TYR A 1 378 ? 37.197 -2.057 245.037 1.00 25.68 378 TYR A N 1
ATOM 2296 C CA . TYR A 1 378 ? 37.537 -2.542 246.366 1.00 17.25 378 TYR A CA 1
ATOM 2297 C C . TYR A 1 378 ? 37.282 -4.037 246.383 1.00 21.48 378 TYR A C 1
ATOM 2298 O O . TYR A 1 378 ? 36.175 -4.470 246.050 1.00 31.96 378 TYR A O 1
ATOM 2307 N N . MET A 1 379 ? 38.291 -4.829 246.770 1.00 26.09 379 MET A N 1
ATOM 2308 C CA . MET A 1 379 ? 38.160 -6.291 246.767 1.00 17.31 379 MET A CA 1
ATOM 2309 C C . MET A 1 379 ? 37.463 -6.783 248.019 1.00 17.13 379 MET A C 1
ATOM 2310 O O . MET A 1 379 ? 37.822 -6.401 249.133 1.00 16.72 379 MET A O 1
ATOM 2315 N N . THR A 1 380 ? 36.493 -7.668 247.837 1.00 15.70 380 THR A N 1
ATOM 2316 C CA . THR A 1 380 ? 35.630 -8.071 248.934 1.00 18.26 380 THR A CA 1
ATOM 2317 C C . THR A 1 380 ? 35.688 -9.553 249.232 1.00 13.71 380 THR A C 1
ATOM 2318 O O . THR A 1 380 ? 35.336 -9.953 250.347 1.00 24.69 380 THR A O 1
ATOM 2322 N N . ASN A 1 381 ? 36.090 -10.369 248.271 1.00 13.61 381 ASN A N 1
ATOM 2323 C CA . ASN A 1 381 ? 36.090 -11.810 248.416 1.00 13.76 381 ASN A CA 1
ATOM 2324 C C . ASN A 1 381 ? 37.226 -12.387 247.591 1.00 13.53 381 ASN A C 1
ATOM 2325 O O . ASN A 1 381 ? 37.419 -11.991 246.439 1.00 17.45 381 ASN A O 1
ATOM 2330 N N . SER A 1 382 ? 37.958 -13.329 248.168 1.00 13.58 382 SER A N 1
ATOM 2331 C CA . SER A 1 382 ? 39.042 -13.966 247.434 1.00 18.69 382 SER A CA 1
ATOM 2332 C C . SER A 1 382 ? 38.674 -15.415 247.132 1.00 23.02 382 SER A C 1
ATOM 2333 O O . SER A 1 382 ? 37.909 -16.048 247.872 1.00 21.28 382 SER A O 1
ATOM 2336 N N . ASN A 1 383 ? 39.184 -15.925 246.015 1.00 27.80 383 ASN A N 1
ATOM 2337 C CA . ASN A 1 383 ? 38.884 -17.294 245.594 1.00 19.93 383 ASN A CA 1
ATOM 2338 C C . ASN A 1 383 ? 39.858 -18.249 246.288 1.00 26.98 383 ASN A C 1
ATOM 2339 O O . ASN A 1 383 ? 41.027 -18.350 245.924 1.00 25.94 383 ASN A O 1
ATOM 2344 N N . ASP A 1 384 ? 39.358 -18.938 247.305 1.00 24.17 384 ASP A N 1
ATOM 2345 C CA . ASP A 1 384 ? 40.113 -19.928 248.040 1.00 25.08 384 ASP A CA 1
ATOM 2346 C C . ASP A 1 384 ? 40.207 -21.207 247.199 1.00 28.92 384 ASP A C 1
ATOM 2347 O O . ASP A 1 384 ? 39.174 -21.759 246.826 1.00 25.54 384 ASP A O 1
ATOM 2352 N N . PRO A 1 385 ? 41.413 -21.692 246.874 1.00 23.86 385 PRO A N 1
ATOM 2353 C CA . PRO A 1 385 ? 41.496 -22.899 246.038 1.00 18.42 385 PRO A CA 1
ATOM 2354 C C . PRO A 1 385 ? 40.865 -24.124 246.668 1.00 16.60 385 PRO A C 1
ATOM 2355 O O . PRO A 1 385 ? 40.499 -25.034 245.930 1.00 16.89 385 PRO A O 1
ATOM 2359 N N . THR A 1 386 ? 40.702 -24.181 247.991 1.00 17.24 386 THR A N 1
ATOM 2360 C CA . THR A 1 386 ? 40.086 -25.363 248.587 1.00 20.05 386 THR A CA 1
ATOM 2361 C C . THR A 1 386 ? 38.559 -25.328 248.579 1.00 26.16 386 THR A C 1
ATOM 2362 O O . THR A 1 386 ? 37.938 -26.250 249.117 1.00 28.22 386 THR A O 1
ATOM 2366 N N . SER A 1 387 ? 37.948 -24.304 247.993 1.00 27.25 387 SER A N 1
ATOM 2367 C CA . SER A 1 387 ? 36.498 -24.212 247.886 1.00 36.11 387 SER A CA 1
ATOM 2368 C C . SER A 1 387 ? 35.973 -25.088 246.746 1.00 30.62 387 SER A C 1
ATOM 2369 O O . SER A 1 387 ? 36.621 -25.243 245.711 1.00 29.53 387 SER A O 1
ATOM 2372 N N . SER A 1 388 ? 34.779 -25.644 246.937 1.00 28.13 388 SER A N 1
ATOM 2373 C CA . SER A 1 388 ? 34.108 -26.461 245.929 1.00 32.97 388 SER A CA 1
ATOM 2374 C C . SER A 1 388 ? 33.074 -25.644 245.157 1.00 33.61 388 SER A C 1
ATOM 2375 O O . SER A 1 388 ? 32.758 -24.509 245.518 1.00 29.29 388 SER A O 1
ATOM 2378 N N . PRO A 1 389 ? 32.542 -26.189 244.044 1.00 40.58 389 PRO A N 1
ATOM 2379 C CA . PRO A 1 389 ? 31.435 -25.508 243.350 1.00 38.88 389 PRO A CA 1
ATOM 2380 C C . PRO A 1 389 ? 30.230 -25.192 244.235 1.00 28.26 389 PRO A C 1
ATOM 2381 O O . PRO A 1 389 ? 29.457 -24.293 243.894 1.00 33.77 389 PRO A O 1
ATOM 2385 N N . THR A 1 390 ? 30.056 -25.872 245.372 1.00 25.41 390 THR A N 1
ATOM 2386 C CA . THR A 1 390 ? 28.938 -25.527 246.257 1.00 38.42 390 THR A CA 1
ATOM 2387 C C . THR A 1 390 ? 29.197 -24.309 247.145 1.00 35.97 390 THR A C 1
ATOM 2388 O O . THR A 1 390 ? 28.253 -23.827 247.788 1.00 30.59 390 THR A O 1
ATOM 2392 N N . 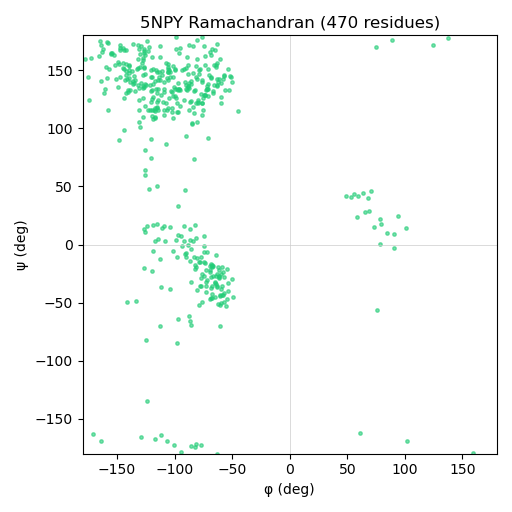SER A 1 391 ? 30.436 -23.821 247.224 1.00 21.47 391 SER A N 1
ATOM 2393 C CA . SER A 1 391 ? 30.746 -22.712 248.127 1.00 27.45 391 SER A CA 1
ATOM 2394 C C . SER A 1 391 ? 30.028 -21.459 247.658 1.00 18.42 391 SER A C 1
ATOM 2395 O O . SER A 1 391 ? 30.057 -21.129 246.469 1.00 20.25 391 SER A O 1
ATOM 2398 N N . LYS A 1 392 ? 29.362 -20.769 248.580 1.00 25.99 392 LYS A N 1
ATOM 2399 C CA . LYS A 1 392 ? 28.613 -19.587 248.168 1.00 25.46 392 LYS A CA 1
ATOM 2400 C C . LYS A 1 392 ? 29.514 -18.409 247.822 1.00 26.45 392 LYS A C 1
ATOM 2401 O O . LYS A 1 392 ? 29.079 -17.514 247.094 1.00 28.04 392 LYS A O 1
ATOM 2407 N N . ARG A 1 393 ? 30.753 -18.383 248.328 1.00 32.36 393 ARG A N 1
ATOM 2408 C CA . ARG A 1 393 ? 31.645 -17.271 248.031 1.00 22.23 393 ARG A CA 1
ATOM 2409 C C . ARG A 1 393 ? 32.894 -17.835 247.375 1.00 30.07 393 ARG A C 1
ATOM 2410 O O . ARG A 1 393 ? 34.025 -17.512 247.766 1.00 23.02 393 ARG A O 1
ATOM 2418 N N . LYS A 1 394 ? 32.680 -18.703 246.382 1.00 17.88 394 LYS A N 1
ATOM 2419 C CA . LYS A 1 394 ? 33.794 -19.259 245.630 1.00 13.84 394 LYS A CA 1
ATOM 2420 C C . LYS A 1 394 ? 34.493 -18.199 244.778 1.00 22.49 394 LYS A C 1
ATOM 2421 O O . LYS A 1 394 ? 35.735 -18.163 244.705 1.00 22.27 394 LYS A O 1
ATOM 2427 N N . ASN A 1 395 ? 33.722 -17.385 244.055 1.00 15.98 395 ASN A N 1
ATOM 2428 C CA . ASN A 1 395 ? 34.310 -16.459 243.093 1.00 20.39 395 ASN A CA 1
ATOM 2429 C C . ASN A 1 395 ? 34.947 -15.251 243.767 1.00 23.53 395 ASN A C 1
ATOM 2430 O O . ASN A 1 395 ? 34.389 -14.675 244.712 1.00 17.60 395 ASN A O 1
ATOM 2435 N N . GLN A 1 396 ? 36.106 -14.845 243.248 1.00 16.30 396 GLN A N 1
ATOM 2436 C CA . GLN A 1 396 ? 36.690 -13.580 243.664 1.00 13.34 396 GLN A CA 1
ATOM 2437 C C . GLN A 1 396 ? 35.786 -12.446 243.212 1.00 22.78 396 GLN A C 1
ATOM 2438 O O . GLN A 1 396 ? 35.252 -12.465 242.098 1.00 13.27 396 GLN A O 1
ATOM 2444 N N . THR A 1 397 ? 35.582 -11.465 244.090 1.00 19.20 397 THR A N 1
ATOM 2445 C CA . THR A 1 397 ? 34.702 -10.354 243.753 1.00 24.40 397 THR A CA 1
ATOM 2446 C C . THR A 1 397 ? 35.322 -9.045 244.195 1.00 13.37 397 THR A C 1
ATOM 2447 O O . THR A 1 397 ? 36.021 -8.972 245.208 1.00 25.42 397 THR A O 1
ATOM 2451 N N . TRP A 1 398 ? 35.002 -8.008 243.440 1.00 18.00 398 TRP A N 1
ATOM 2452 C CA . TRP A 1 398 ? 35.290 -6.624 243.777 1.00 26.64 398 TRP A CA 1
ATOM 2453 C C . TRP A 1 398 ? 33.985 -5.849 243.718 1.00 14.16 398 TRP A C 1
ATOM 2454 O O . TRP A 1 398 ? 33.128 -6.149 242.887 1.00 22.12 398 TRP A O 1
ATOM 2465 N N . GLU A 1 399 ? 33.837 -4.842 244.584 1.00 13.61 399 GLU A N 1
ATOM 2466 C CA . GLU A 1 399 ? 32.741 -3.880 244.464 1.00 19.59 399 GLU A CA 1
ATOM 2467 C C . GLU A 1 399 ? 33.261 -2.589 243.850 1.00 29.43 399 GLU A C 1
ATOM 2468 O O . GLU A 1 399 ? 34.218 -1.986 244.370 1.00 18.06 399 GLU A O 1
ATOM 2474 N N . VAL A 1 400 ? 32.589 -2.142 242.782 1.00 28.86 400 VAL A N 1
ATOM 2475 C CA . VAL A 1 400 ? 33.042 -1.030 241.946 1.00 23.34 400 VAL A CA 1
ATOM 2476 C C . VAL A 1 400 ? 32.108 0.177 242.100 1.00 29.74 400 VAL A C 1
ATOM 2477 O O . VAL A 1 400 ? 30.891 0.071 241.900 1.00 25.17 400 VAL A O 1
ATOM 2481 N N . LYS A 1 401 ? 32.696 1.336 242.376 1.00 21.92 401 LYS A N 1
ATOM 2482 C CA . LYS A 1 401 ? 32.003 2.609 242.567 1.00 19.55 401 LYS A CA 1
ATOM 2483 C C . LYS A 1 401 ? 32.324 3.491 241.364 1.00 25.48 401 LYS A C 1
ATOM 2484 O O . LYS A 1 401 ? 33.473 3.910 241.203 1.00 17.21 401 LYS A O 1
ATOM 2490 N N . SER A 1 402 ? 31.328 3.764 240.508 1.00 22.41 402 SER A N 1
ATOM 2491 C CA . SER A 1 402 ? 31.561 4.496 239.266 1.00 23.78 402 SER A CA 1
ATOM 2492 C C . SER A 1 402 ? 30.765 5.805 239.204 1.00 34.39 402 SER A C 1
ATOM 2493 O O . SER A 1 402 ? 29.606 5.869 239.638 1.00 32.27 402 SER A O 1
ATOM 2496 N N . TYR A 1 403 ? 31.381 6.832 238.609 1.00 29.45 403 TYR A N 1
ATOM 2497 C CA . TYR A 1 403 ? 30.805 8.172 238.509 1.00 25.49 403 TYR A CA 1
ATOM 2498 C C . TYR A 1 403 ? 31.576 8.940 237.443 1.00 36.56 403 TYR A C 1
ATOM 2499 O O . TYR A 1 403 ? 32.611 8.479 236.943 1.00 30.64 403 TYR A O 1
ATOM 2508 N N . ILE A 1 404 ? 31.063 10.129 237.112 1.00 41.56 404 ILE A N 1
ATOM 2509 C CA . ILE A 1 404 ? 31.606 10.989 236.063 1.00 39.29 404 ILE A CA 1
ATOM 2510 C C . ILE A 1 404 ? 32.041 12.311 236.683 1.00 37.84 404 ILE A C 1
ATOM 2511 O O . ILE A 1 404 ? 31.249 12.975 237.362 1.00 33.87 404 ILE A O 1
ATOM 2516 N N . VAL A 1 405 ? 33.287 12.710 236.446 1.00 33.23 405 VAL A N 1
ATOM 2517 C CA . VAL A 1 405 ? 33.795 13.946 237.024 1.00 38.87 405 VAL A CA 1
ATOM 2518 C C . VAL A 1 405 ? 34.049 14.946 235.909 1.00 30.22 405 VAL A C 1
ATOM 2519 O O . VAL A 1 405 ? 34.480 14.582 234.810 1.00 35.20 405 VAL A O 1
ATOM 2523 N N . ASP A 1 406 ? 33.736 16.199 236.185 1.00 39.24 406 ASP A N 1
ATOM 2524 C CA . ASP A 1 406 ? 34.127 17.286 235.307 1.00 34.07 406 ASP A CA 1
ATOM 2525 C C . ASP A 1 406 ? 35.614 17.557 235.509 1.00 34.80 406 ASP A C 1
ATOM 2526 O O . ASP A 1 406 ? 36.017 17.939 236.616 1.00 24.51 406 ASP A O 1
ATOM 2531 N N . PRO A 1 407 ? 36.461 17.349 234.497 1.00 27.51 407 PRO A N 1
ATOM 2532 C CA . PRO A 1 407 ? 37.888 17.653 234.678 1.00 33.56 407 PRO A CA 1
ATOM 2533 C C . PRO A 1 407 ? 38.140 19.117 234.952 1.00 37.82 407 PRO A C 1
ATOM 2534 O O . PRO A 1 407 ? 39.194 19.458 235.496 1.00 51.35 407 PRO A O 1
ATOM 2538 N N . LYS A 1 408 ? 37.189 19.990 234.612 1.00 42.17 408 LYS A N 1
ATOM 2539 C CA . LYS A 1 408 ? 37.398 21.431 234.714 1.00 42.63 408 LYS A CA 1
ATOM 2540 C C . LYS A 1 408 ? 37.296 21.929 236.148 1.00 40.15 408 LYS A C 1
ATOM 2541 O O . LYS A 1 408 ? 37.919 22.942 236.483 1.00 40.47 408 LYS A O 1
ATOM 2547 N N . ASN A 1 409 ? 36.512 21.255 237.003 1.00 37.90 409 ASN A N 1
ATOM 2548 C CA . ASN A 1 409 ? 36.471 21.598 238.421 1.00 44.95 409 ASN A CA 1
ATOM 2549 C C . ASN A 1 409 ? 36.749 20.391 239.310 1.00 44.99 409 ASN A C 1
ATOM 2550 O O . ASN A 1 409 ? 36.516 20.468 240.523 1.00 48.38 409 ASN A O 1
ATOM 2555 N N . LYS A 1 410 ? 37.245 19.289 238.732 1.00 49.23 410 LYS A N 1
ATOM 2556 C CA . LYS A 1 410 ? 37.610 18.065 239.459 1.00 48.77 410 LYS A CA 1
ATOM 2557 C C . LYS A 1 410 ? 36.500 17.620 240.407 1.00 46.55 410 LYS A C 1
ATOM 2558 O O . LYS A 1 410 ? 36.743 17.186 241.534 1.00 46.53 410 LYS A O 1
ATOM 2564 N N . THR A 1 411 ? 35.265 17.715 239.934 1.00 44.98 411 THR A N 1
ATOM 2565 C CA . THR A 1 411 ? 34.106 17.402 240.742 1.00 36.45 411 THR A CA 1
ATOM 2566 C C . THR A 1 411 ? 33.159 16.479 239.986 1.00 35.37 411 THR A C 1
ATOM 2567 O O . THR A 1 411 ? 32.930 16.671 238.783 1.00 31.53 411 THR A O 1
ATOM 2571 N N . PRO A 1 412 ? 32.615 15.456 240.654 1.00 38.17 412 PRO A N 1
ATOM 2572 C CA . PRO A 1 412 ? 31.580 14.630 240.027 1.00 38.71 412 PRO A CA 1
ATOM 2573 C C . PRO A 1 412 ? 30.346 15.447 239.666 1.00 43.28 412 PRO A C 1
ATOM 2574 O O . PRO A 1 412 ? 29.935 16.344 240.406 1.00 41.34 412 PRO A O 1
ATOM 2578 N N . ILE A 1 413 ? 29.752 15.104 238.519 1.00 41.70 413 ILE A N 1
ATOM 2579 C CA . ILE A 1 413 ? 28.482 15.656 238.048 1.00 44.42 413 ILE A CA 1
ATOM 2580 C C . ILE A 1 413 ? 27.367 14.749 238.546 1.00 43.34 413 ILE A C 1
ATOM 2581 O O . ILE A 1 413 ? 26.183 14.989 238.287 1.00 41.18 413 ILE A O 1
ATOM 2586 N N . ASN A 1 414 ? 27.744 13.739 239.320 1.00 38.20 414 ASN A N 1
ATOM 2587 C CA . ASN A 1 414 ? 27.031 12.479 239.397 1.00 40.68 414 ASN A CA 1
ATOM 2588 C C . ASN A 1 414 ? 26.986 11.995 240.834 1.00 35.97 414 ASN A C 1
ATOM 2589 O O . ASN A 1 414 ? 27.877 12.301 241.628 1.00 40.12 414 ASN A O 1
ATOM 2594 N N . ASP A 1 415 ? 25.932 11.190 241.164 1.00 37.10 415 ASP A N 1
ATOM 2595 C CA . ASP A 1 415 ? 26.188 10.381 242.347 1.00 37.98 415 ASP A CA 1
ATOM 2596 C C . ASP A 1 415 ? 26.858 9.073 241.931 1.00 32.59 415 ASP A C 1
ATOM 2597 O O . ASP A 1 415 ? 26.718 8.634 240.787 1.00 32.91 415 ASP A O 1
ATOM 2602 N N . PRO A 1 416 ? 27.618 8.428 242.803 1.00 32.85 416 PRO A N 1
ATOM 2603 C CA . PRO A 1 416 ? 28.242 7.152 242.413 1.00 34.08 416 PRO A CA 1
ATOM 2604 C C . PRO A 1 416 ? 27.218 6.036 242.222 1.00 33.92 416 PRO A C 1
ATOM 2605 O O . PRO A 1 416 ? 26.208 5.965 242.925 1.00 29.83 416 PRO A O 1
ATOM 2609 N N . THR A 1 417 ? 27.497 5.169 241.242 1.00 31.49 417 THR A N 1
ATOM 2610 C CA . THR A 1 417 ? 26.736 3.954 240.973 1.00 25.39 417 THR A CA 1
ATOM 2611 C C . THR A 1 417 ? 27.585 2.732 241.336 1.00 36.48 417 THR A C 1
ATOM 2612 O O . THR A 1 417 ? 28.682 2.541 240.788 1.00 33.41 417 THR A O 1
ATOM 2616 N N . TRP A 1 418 ? 27.062 1.892 242.226 1.00 34.76 418 TRP A N 1
ATOM 2617 C CA . TRP A 1 418 ? 27.778 0.725 242.724 1.00 31.36 418 TRP A CA 1
ATOM 2618 C C . TRP A 1 418 ? 27.370 -0.524 241.957 1.00 30.21 418 TRP A C 1
ATOM 2619 O O . TRP A 1 418 ? 26.196 -0.731 241.652 1.00 32.84 418 TRP A O 1
ATOM 2630 N N . GLU A 1 419 ? 28.358 -1.353 241.648 1.00 30.89 419 GLU A N 1
ATOM 2631 C CA . GLU A 1 419 ? 28.151 -2.584 240.912 1.00 21.31 419 GLU A CA 1
ATOM 2632 C C . GLU A 1 419 ? 29.092 -3.629 241.496 1.00 30.01 419 GLU A C 1
ATOM 2633 O O . GLU A 1 419 ? 30.222 -3.305 241.884 1.00 31.79 419 GLU A O 1
ATOM 2639 N N . ILE A 1 420 ? 28.627 -4.870 241.605 1.00 29.27 420 ILE A N 1
ATOM 2640 C CA . ILE A 1 420 ? 29.453 -5.946 242.147 1.00 20.44 420 ILE A CA 1
ATOM 2641 C C . ILE A 1 420 ? 29.945 -6.802 240.992 1.00 30.60 420 ILE A C 1
ATOM 2642 O O . ILE A 1 420 ? 29.166 -7.189 240.110 1.00 30.72 420 ILE A O 1
ATOM 2647 N N . VAL A 1 421 ? 31.241 -7.091 241.000 1.00 26.99 421 VAL A N 1
ATOM 2648 C CA . VAL A 1 421 ? 31.953 -7.723 239.897 1.00 21.55 421 VAL A CA 1
ATOM 2649 C C . VAL A 1 421 ? 32.585 -9.017 240.391 1.00 14.64 421 VAL A C 1
ATOM 2650 O O . VAL A 1 421 ? 33.111 -9.049 241.506 1.00 16.79 421 VAL A O 1
ATOM 2654 N N . GLY A 1 422 ? 32.492 -10.096 239.581 1.00 17.75 422 GLY A N 1
ATOM 2655 C CA . GLY A 1 422 ? 33.049 -11.385 239.939 1.00 13.25 422 GLY A CA 1
ATOM 2656 C C . GLY A 1 422 ? 33.971 -11.930 238.851 1.00 22.77 422 GLY A C 1
ATOM 2657 O O . GLY A 1 422 ? 34.015 -11.419 237.735 1.00 21.09 422 GLY A O 1
ATOM 2658 N N . PHE A 1 423 ? 34.717 -12.980 239.193 1.00 17.75 423 PHE A N 1
ATOM 2659 C CA . PHE A 1 423 ? 35.633 -13.598 238.231 1.00 31.46 423 PHE A CA 1
ATOM 2660 C C . PHE A 1 423 ? 35.455 -15.108 238.188 1.00 20.87 423 PHE A C 1
ATOM 2661 O O . PHE A 1 423 ? 35.417 -15.763 239.229 1.00 21.04 423 PHE A O 1
ATOM 2669 N N . ASP A 1 424 ? 35.406 -15.655 236.979 1.00 27.80 424 ASP A N 1
ATOM 2670 C CA . ASP A 1 424 ? 35.317 -17.097 236.804 1.00 23.91 424 ASP A CA 1
ATOM 2671 C C . ASP A 1 424 ? 36.527 -17.782 237.434 1.00 25.17 424 ASP A C 1
ATOM 2672 O O . ASP A 1 424 ? 37.674 -17.419 237.173 1.00 18.82 424 ASP A O 1
ATOM 2677 N N . SER A 1 425 ? 36.273 -18.758 238.302 1.00 35.91 425 SER A N 1
ATOM 2678 C CA . SER A 1 425 ? 37.375 -19.333 239.066 1.00 42.31 425 SER A CA 1
ATOM 2679 C C . SER A 1 425 ? 38.359 -20.125 238.197 1.00 47.33 425 SER A C 1
ATOM 2680 O O . SER A 1 425 ? 39.493 -20.352 238.629 1.00 48.47 425 SER A O 1
ATOM 2683 N N . ALA A 1 426 ? 37.964 -20.528 236.983 1.00 43.59 426 ALA A N 1
ATOM 2684 C CA . ALA A 1 426 ? 38.818 -21.288 236.068 1.00 43.17 426 ALA A CA 1
ATOM 2685 C C . ALA A 1 426 ? 39.484 -20.387 235.024 1.00 49.33 426 ALA A C 1
ATOM 2686 O O . ALA A 1 426 ? 40.645 -19.992 235.183 1.00 50.35 426 ALA A O 1
ATOM 2688 N N . THR A 1 427 ? 38.770 -20.098 233.931 1.00 45.41 427 THR A N 1
ATOM 2689 C CA . THR A 1 427 ? 39.110 -18.965 233.083 1.00 33.51 427 THR A CA 1
ATOM 2690 C C . THR A 1 427 ? 39.098 -17.716 233.939 1.00 41.81 427 THR A C 1
ATOM 2691 O O . THR A 1 427 ? 38.280 -17.576 234.843 1.00 51.21 427 THR A O 1
ATOM 2695 N N . HIS A 1 428 ? 39.973 -16.770 233.664 1.00 23.95 428 HIS A N 1
ATOM 2696 C CA . HIS A 1 428 ? 39.978 -15.645 234.586 1.00 32.29 428 HIS A CA 1
ATOM 2697 C C . HIS A 1 428 ? 39.152 -14.465 234.086 1.00 20.69 428 HIS A C 1
ATOM 2698 O O . HIS A 1 428 ? 39.467 -13.320 234.400 1.00 34.90 428 HIS A O 1
ATOM 2705 N N . LYS A 1 429 ? 38.062 -14.736 233.359 1.00 17.72 429 LYS A N 1
ATOM 2706 C CA . LYS A 1 429 ? 37.240 -13.677 232.774 1.00 23.45 429 LYS A CA 1
ATOM 2707 C C . LYS A 1 429 ? 36.288 -13.106 233.806 1.00 20.72 429 LYS A C 1
ATOM 2708 O O . LYS A 1 429 ? 35.774 -13.830 234.663 1.00 26.88 429 LYS A O 1
ATOM 2714 N N . MET A 1 430 ? 36.057 -11.801 233.717 1.00 19.79 430 MET A N 1
ATOM 2715 C CA . MET A 1 430 ? 35.142 -11.111 234.619 1.00 21.08 430 MET A CA 1
ATOM 2716 C C . MET A 1 430 ? 33.681 -11.494 234.359 1.00 18.60 430 MET A C 1
ATOM 2717 O O . MET A 1 430 ? 33.256 -11.665 233.215 1.00 15.41 430 MET A O 1
ATOM 2722 N N . LYS A 1 431 ? 32.898 -11.527 235.445 1.00 18.14 431 LYS A N 1
ATOM 2723 C CA . LYS A 1 431 ? 31.463 -11.831 235.456 1.00 24.97 431 LYS A CA 1
ATOM 2724 C C . LYS A 1 431 ? 30.727 -10.615 236.008 1.00 22.59 431 LYS A C 1
ATOM 2725 O O . LYS A 1 431 ? 30.801 -10.341 237.208 1.00 18.31 431 LYS A O 1
ATOM 2731 N N . SER A 1 432 ? 30.015 -9.885 235.158 1.00 25.23 432 SER A N 1
ATOM 2732 C CA . SER A 1 432 ? 29.374 -8.662 235.625 1.00 24.99 432 SER A CA 1
ATOM 2733 C C . SER A 1 432 ? 28.307 -8.248 234.627 1.00 18.94 432 SER A C 1
ATOM 2734 O O . SER A 1 432 ? 28.267 -8.722 233.492 1.00 32.52 432 SER A O 1
ATOM 2737 N N . ALA A 1 433 ? 27.454 -7.332 235.066 1.00 22.95 433 ALA A N 1
ATOM 2738 C CA . ALA A 1 433 ? 26.330 -6.855 234.284 1.00 29.49 433 ALA A CA 1
ATOM 2739 C C . ALA A 1 433 ? 26.497 -5.373 233.996 1.00 19.00 433 ALA A C 1
ATOM 2740 O O . ALA A 1 433 ? 26.906 -4.614 234.884 1.00 24.76 433 ALA A O 1
ATOM 2742 N N . PRO A 1 434 ? 26.145 -4.926 232.798 1.00 24.35 434 PRO A N 1
ATOM 2743 C CA . PRO A 1 434 ? 26.285 -3.501 232.470 1.00 22.54 434 PRO A CA 1
ATOM 2744 C C . PRO A 1 434 ? 25.405 -2.631 233.361 1.00 28.22 434 PRO A C 1
ATOM 2745 O O . PRO A 1 434 ? 24.415 -3.080 233.945 1.00 32.34 434 PRO A O 1
ATOM 2749 N N . MET A 1 435 ? 25.797 -1.368 233.489 1.00 16.53 435 MET A N 1
ATOM 2750 C CA . MET A 1 435 ? 25.100 -0.458 234.384 1.00 24.37 435 MET A CA 1
ATOM 2751 C C . MET A 1 435 ? 24.700 0.789 233.605 1.00 20.89 435 MET A C 1
ATOM 2752 O O . MET A 1 435 ? 25.153 1.021 232.475 1.00 29.98 435 MET A O 1
ATOM 2757 N N . THR A 1 436 ? 23.815 1.581 234.209 1.00 18.38 436 THR A N 1
ATOM 2758 C CA . THR A 1 436 ? 23.318 2.808 233.586 1.00 27.71 436 THR A CA 1
ATOM 2759 C C . THR A 1 436 ? 23.717 4.004 234.433 1.00 25.91 436 THR A C 1
ATOM 2760 O O . THR A 1 436 ? 23.306 4.121 235.592 1.00 26.60 436 THR A O 1
ATOM 2764 N N . LEU A 1 437 ? 24.546 4.864 233.866 1.00 33.42 437 LEU A N 1
ATOM 2765 C CA . LEU A 1 437 ? 24.928 6.118 234.488 1.00 24.51 437 LEU A CA 1
ATOM 2766 C C . LEU A 1 437 ? 24.122 7.224 233.845 1.00 17.93 437 LEU A C 1
ATOM 2767 O O . LEU A 1 437 ? 23.726 7.120 232.683 1.00 28.53 437 LEU A O 1
ATOM 2772 N N . ASP A 1 438 ? 23.914 8.299 234.588 1.00 27.06 438 ASP A N 1
ATOM 2773 C CA . ASP A 1 438 ? 23.323 9.515 234.041 1.00 30.01 438 ASP A CA 1
ATOM 2774 C C . ASP A 1 438 ? 24.436 10.497 233.671 1.00 31.77 438 ASP A C 1
ATOM 2775 O O . ASP A 1 438 ? 25.139 11.015 234.544 1.00 41.96 438 ASP A O 1
ATOM 2780 N N . PHE A 1 439 ? 24.578 10.763 232.381 1.00 25.85 439 PHE A N 1
ATOM 2781 C CA . PHE A 1 439 ? 25.599 11.660 231.845 1.00 23.71 439 PHE A CA 1
ATOM 2782 C C . PHE A 1 439 ? 24.935 12.969 231.388 1.00 19.63 439 PHE A C 1
ATOM 2783 O O . PHE A 1 439 ? 24.606 13.139 230.207 1.00 22.77 439 PHE A O 1
ATOM 2791 N N . LYS A 1 440 ? 24.782 13.903 232.332 1.00 21.74 440 LYS A N 1
ATOM 2792 C CA . LYS A 1 440 ? 24.235 15.243 232.059 1.00 37.32 440 LYS A CA 1
ATOM 2793 C C . LYS A 1 440 ? 22.856 15.166 231.413 1.00 36.21 440 LYS A C 1
ATOM 2794 O O . LYS A 1 440 ? 22.569 15.871 230.449 1.00 29.32 440 LYS A O 1
ATOM 2800 N N . GLY A 1 441 ? 22.004 14.282 231.928 1.00 34.99 441 GLY A N 1
ATOM 2801 C CA . GLY A 1 441 ? 20.699 14.073 231.342 1.00 39.77 441 GLY A CA 1
ATOM 2802 C C . GLY A 1 441 ? 20.633 13.004 230.271 1.00 44.44 441 GLY A C 1
ATOM 2803 O O . GLY A 1 441 ? 19.537 12.723 229.763 1.00 41.94 441 GLY A O 1
ATOM 2804 N N . ASN A 1 442 ? 21.753 12.389 229.913 1.00 36.76 442 ASN A N 1
ATOM 2805 C CA . ASN A 1 442 ? 21.748 11.339 228.906 1.00 39.20 442 ASN A CA 1
ATOM 2806 C C . ASN A 1 442 ? 22.112 10.011 229.557 1.00 42.67 442 ASN A C 1
ATOM 2807 O O . ASN A 1 442 ? 22.878 9.965 230.529 1.00 33.30 442 ASN A O 1
ATOM 2812 N N . LYS A 1 443 ? 21.550 8.930 229.017 1.00 38.18 443 LYS A N 1
ATOM 2813 C CA . LYS A 1 443 ? 21.838 7.589 229.509 1.00 39.29 443 LYS A CA 1
ATOM 2814 C C . LYS A 1 443 ? 23.097 7.057 228.830 1.00 33.86 443 LYS A C 1
ATOM 2815 O O . LYS A 1 443 ? 23.173 6.999 227.595 1.00 27.95 443 LYS A O 1
ATOM 2821 N N . LEU A 1 444 ? 24.077 6.672 229.637 1.00 25.26 444 LEU A N 1
ATOM 2822 C CA . LEU A 1 444 ? 25.277 5.996 229.160 1.00 24.60 444 LEU A CA 1
ATOM 2823 C C . LEU A 1 444 ? 25.326 4.582 229.734 1.00 16.05 444 LEU A C 1
ATOM 2824 O O . LEU A 1 444 ? 25.356 4.414 230.957 1.00 16.98 444 LEU A O 1
ATOM 2829 N N . THR A 1 445 ? 25.400 3.575 228.847 1.00 25.40 445 THR A N 1
ATOM 2830 C CA . THR A 1 445 ? 25.547 2.167 229.242 1.00 24.19 445 THR A CA 1
ATOM 2831 C C . THR A 1 445 ? 27.025 1.863 229.479 1.00 25.86 445 THR A C 1
ATOM 2832 O O . THR A 1 445 ? 27.828 1.954 228.545 1.00 20.99 445 THR A O 1
ATOM 2836 N N . TYR A 1 446 ? 27.383 1.477 230.708 1.00 25.57 446 TYR A N 1
ATOM 2837 C CA . TYR A 1 446 ? 28.777 1.247 231.095 1.00 24.65 446 TYR A CA 1
ATOM 2838 C C . TYR A 1 446 ? 28.972 -0.230 231.426 1.00 25.51 446 TYR A C 1
ATOM 2839 O O . TYR A 1 446 ? 28.254 -0.772 232.274 1.00 22.08 446 TYR A O 1
ATOM 2848 N N . SER A 1 447 ? 29.925 -0.878 230.750 1.00 16.44 447 SER A N 1
ATOM 2849 C CA . SER A 1 447 ? 30.230 -2.298 230.956 1.00 21.74 447 SER A CA 1
ATOM 2850 C C . SER A 1 447 ? 31.678 -2.462 231.405 1.00 23.39 447 SER A C 1
ATOM 2851 O O . SER A 1 447 ? 32.612 -1.988 230.734 1.00 19.95 447 SER A O 1
ATOM 2854 N N . LEU A 1 448 ? 31.857 -3.128 232.538 1.00 20.63 448 LEU A N 1
ATOM 2855 C CA . LEU A 1 448 ? 33.169 -3.287 233.147 1.00 20.88 448 LEU A CA 1
ATOM 2856 C C . LEU A 1 448 ? 33.931 -4.508 232.642 1.00 24.93 448 LEU A C 1
ATOM 2857 O O . LEU A 1 448 ? 35.051 -4.738 233.094 1.00 20.80 448 LEU A O 1
ATOM 2862 N N . ASP A 1 449 ? 33.368 -5.304 231.732 1.00 23.46 449 ASP A N 1
ATOM 2863 C CA . ASP A 1 449 ? 33.814 -6.686 231.638 1.00 26.57 449 ASP A CA 1
ATOM 2864 C C . ASP A 1 449 ? 34.544 -7.021 230.356 1.00 13.81 449 ASP A C 1
ATOM 2865 O O . ASP A 1 449 ? 35.135 -8.097 230.282 1.00 20.05 449 ASP A O 1
ATOM 2870 N N . LYS A 1 450 ? 34.499 -6.151 229.353 1.00 24.20 450 LYS A N 1
ATOM 2871 C CA . LYS A 1 450 ? 35.261 -6.308 228.121 1.00 15.23 450 LYS A CA 1
ATOM 2872 C C . LYS A 1 450 ? 35.093 -5.039 227.299 1.00 28.00 450 LYS A C 1
ATOM 2873 O O . LYS A 1 450 ? 34.136 -4.275 227.484 1.00 19.09 450 LYS A O 1
ATOM 2879 N N . SER A 1 451 ? 36.028 -4.856 226.368 1.00 20.52 451 SER A N 1
ATOM 2880 C CA . SER A 1 451 ? 36.025 -3.847 225.319 1.00 14.91 451 SER A CA 1
ATOM 2881 C C . SER A 1 451 ? 35.981 -4.571 223.976 1.00 12.98 451 SER A C 1
ATOM 2882 O O . SER A 1 451 ? 35.754 -5.784 223.913 1.00 42.58 451 SER A O 1
ATOM 2885 N N . GLU A 1 452 ? 36.239 -3.825 222.897 1.00 19.15 452 GLU A N 1
ATOM 2886 C CA . GLU A 1 452 ? 36.241 -4.419 221.559 1.00 31.32 452 GLU A CA 1
ATOM 2887 C C . GLU A 1 452 ? 37.240 -5.570 221.434 1.00 32.05 452 GLU A C 1
ATOM 2888 O O . GLU A 1 452 ? 36.930 -6.606 220.834 1.00 32.14 452 GLU A O 1
ATOM 2894 N N . ASN A 1 453 ? 38.450 -5.414 221.965 1.00 28.37 453 ASN A N 1
ATOM 2895 C CA . ASN A 1 453 ? 39.493 -6.381 221.657 1.00 29.05 453 ASN A CA 1
ATOM 2896 C C . ASN A 1 453 ? 40.055 -7.135 222.857 1.00 30.75 453 ASN A C 1
ATOM 2897 O O . ASN A 1 453 ? 40.862 -8.045 222.656 1.00 35.31 453 ASN A O 1
ATOM 2902 N N . HIS A 1 454 ? 39.660 -6.799 224.085 1.00 28.00 454 HIS A N 1
ATOM 2903 C CA . HIS A 1 454 ? 40.148 -7.493 225.273 1.00 21.30 454 HIS A CA 1
ATOM 2904 C C . HIS A 1 454 ? 39.000 -7.682 226.257 1.00 21.48 454 HIS A C 1
ATOM 2905 O O . HIS A 1 454 ? 38.018 -6.929 226.240 1.00 23.45 454 HIS A O 1
ATOM 2912 N N . ASP A 1 455 ? 39.137 -8.720 227.089 1.00 17.18 455 ASP A N 1
ATOM 2913 C CA . ASP A 1 455 ? 38.256 -9.069 228.194 1.00 21.73 455 ASP A CA 1
ATOM 2914 C C . ASP A 1 455 ? 38.898 -8.687 229.527 1.00 27.93 455 ASP A C 1
ATOM 2915 O O . ASP A 1 455 ? 40.127 -8.722 229.678 1.00 20.24 455 ASP A O 1
ATOM 2920 N N . SER A 1 456 ? 38.055 -8.337 230.501 1.00 14.81 456 SER A N 1
ATOM 2921 C CA . SER A 1 456 ? 38.556 -8.033 231.827 1.00 13.03 456 SER A CA 1
ATOM 2922 C C . SER A 1 456 ? 38.880 -9.316 232.586 1.00 21.59 456 SER A C 1
ATOM 2923 O O . SER A 1 456 ? 38.305 -10.385 232.336 1.00 23.80 456 SER A O 1
ATOM 2926 N N . SER A 1 457 ? 39.846 -9.215 233.498 1.00 21.25 457 SER A N 1
ATOM 2927 C CA . SER A 1 457 ? 40.397 -10.416 234.105 1.00 15.14 457 SER A CA 1
ATOM 2928 C C . SER A 1 457 ? 40.926 -10.110 235.493 1.00 16.58 457 SER A C 1
ATOM 2929 O O . SER A 1 457 ? 41.108 -8.952 235.870 1.00 18.02 457 SER A O 1
ATOM 2932 N N . ASP A 1 458 ? 41.122 -11.181 236.265 1.00 13.12 458 ASP A N 1
ATOM 2933 C CA . ASP A 1 458 ? 41.841 -11.120 237.526 1.00 16.48 458 ASP A CA 1
ATOM 2934 C C . ASP A 1 458 ? 43.131 -11.944 237.428 1.00 20.73 458 ASP A C 1
ATOM 2935 O O . ASP A 1 458 ? 43.404 -12.782 238.290 1.00 25.57 458 ASP A O 1
ATOM 2940 N N . LEU A 1 459 ? 43.929 -11.705 236.376 1.00 23.86 459 LEU A N 1
ATOM 2941 C CA . LEU A 1 459 ? 45.169 -12.452 236.135 1.00 19.97 459 LEU A CA 1
ATOM 2942 C C . LEU A 1 459 ? 46.243 -12.091 237.150 1.00 29.43 459 LEU A C 1
ATOM 2943 O O . LEU A 1 459 ? 46.576 -10.914 237.324 1.00 33.29 459 LEU A O 1
ATOM 2948 N N . SER A 1 460 ? 46.814 -13.118 237.787 1.00 29.79 460 SER A N 1
ATOM 2949 C CA . SER A 1 460 ? 47.789 -12.909 238.858 1.00 28.80 460 SER A CA 1
ATOM 2950 C C . SER A 1 460 ? 49.130 -12.415 238.328 1.00 22.94 460 SER A C 1
ATOM 2951 O O . SER A 1 460 ? 49.821 -11.648 239.009 1.00 19.20 460 SER A O 1
ATOM 2954 N N . TYR A 1 461 ? 49.516 -12.837 237.122 1.00 21.79 461 TYR A N 1
ATOM 2955 C CA . TYR A 1 461 ? 50.847 -12.534 236.626 1.00 26.72 461 TYR A CA 1
ATOM 2956 C C . TYR A 1 461 ? 50.967 -11.109 236.101 1.00 23.66 461 TYR A C 1
ATOM 2957 O O . TYR A 1 461 ? 52.088 -10.634 235.927 1.00 17.92 461 TYR A O 1
ATOM 2966 N N . GLN A 1 462 ? 49.848 -10.423 235.857 1.00 20.59 462 GLN A N 1
ATOM 2967 C CA . GLN A 1 462 ? 49.821 -9.079 235.300 1.00 18.74 462 GLN A CA 1
ATOM 2968 C C . GLN A 1 462 ? 49.444 -8.066 236.383 1.00 30.88 462 GLN A C 1
ATOM 2969 O O . GLN A 1 462 ? 48.617 -8.357 237.260 1.00 26.26 462 GLN A O 1
ATOM 2975 N N . ASP A 1 463 ? 50.051 -6.872 236.334 1.00 14.07 463 ASP A N 1
ATOM 2976 C CA . ASP A 1 463 ? 49.623 -5.809 237.248 1.00 14.08 463 ASP A CA 1
ATOM 2977 C C . ASP A 1 463 ? 48.152 -5.453 237.026 1.00 13.88 463 ASP A C 1
ATOM 2978 O O . ASP A 1 463 ? 47.561 -5.725 235.970 1.00 15.19 463 ASP A O 1
ATOM 2983 N N . SER A 1 464 ? 47.550 -4.826 238.032 1.00 14.65 464 SER A N 1
ATOM 2984 C CA . SER A 1 464 ? 46.291 -4.125 237.764 1.00 23.67 464 SER A CA 1
ATOM 2985 C C . SER A 1 464 ? 46.518 -3.112 236.644 1.00 23.02 464 SER A C 1
ATOM 2986 O O . SER A 1 464 ? 47.521 -2.387 236.637 1.00 23.83 464 SER A O 1
ATOM 2989 N N . LYS A 1 465 ? 45.620 -3.103 235.664 1.00 21.11 465 LYS A N 1
ATOM 2990 C CA . LYS A 1 465 ? 45.901 -2.386 234.426 1.00 21.34 465 LYS A CA 1
ATOM 2991 C C . LYS A 1 465 ? 44.614 -2.188 233.653 1.00 18.90 465 LYS A C 1
ATOM 2992 O O . LYS A 1 465 ? 43.808 -3.115 233.554 1.00 13.69 465 LYS A O 1
ATOM 2998 N N . LEU A 1 466 ? 44.466 -1.011 233.045 1.00 21.77 466 LEU A N 1
ATOM 2999 C CA . LEU A 1 466 ? 43.425 -0.805 232.049 1.00 26.15 466 LEU A CA 1
ATOM 3000 C C . LEU A 1 466 ? 43.937 -1.216 230.669 1.00 22.40 466 LEU A C 1
ATOM 3001 O O . LEU A 1 466 ? 44.876 -0.620 230.134 1.00 29.57 466 LEU A O 1
ATOM 3006 N N . LEU A 1 467 ? 43.318 -2.250 230.109 1.00 19.60 467 LEU A N 1
ATOM 3007 C CA . LEU A 1 467 ? 43.726 -2.814 228.829 1.00 17.17 467 LEU A CA 1
ATOM 3008 C C . LEU A 1 467 ? 43.229 -1.986 227.650 1.00 28.18 467 LEU A C 1
ATOM 3009 O O . LEU A 1 467 ? 44.012 -1.627 226.761 1.00 25.86 467 LEU A O 1
ATOM 3014 N N . GLU A 1 468 ? 41.927 -1.690 227.615 1.00 23.67 468 GLU A N 1
ATOM 3015 C CA . GLU A 1 468 ? 41.328 -0.987 226.487 1.00 19.28 468 GLU A CA 1
ATOM 3016 C C . GLU A 1 468 ? 40.023 -0.339 226.931 1.00 25.09 468 GLU A C 1
ATOM 3017 O O . GLU A 1 468 ? 39.304 -0.906 227.751 1.00 22.29 468 GLU A O 1
ATOM 3023 N N . ALA A 1 469 ? 39.736 0.852 226.396 1.00 26.39 469 ALA A N 1
ATOM 3024 C CA . ALA A 1 469 ? 38.445 1.518 226.570 1.00 26.18 469 ALA A CA 1
ATOM 3025 C C . ALA A 1 469 ? 37.815 1.730 225.199 1.00 22.55 469 ALA A C 1
ATOM 3026 O O . ALA A 1 469 ? 38.365 2.449 224.361 1.00 26.11 469 ALA A O 1
ATOM 3028 N N . SER A 1 470 ? 36.686 1.080 224.972 1.00 20.83 470 SER A N 1
ATOM 3029 C CA . SER A 1 470 ? 35.908 1.185 223.751 1.00 27.93 470 SER A CA 1
ATOM 3030 C C . SER A 1 470 ? 34.666 2.029 224.033 1.00 32.10 470 SER A C 1
ATOM 3031 O O . SER A 1 470 ? 34.055 1.926 225.102 1.00 26.70 470 SER A O 1
ATOM 3034 N N . GLN A 1 471 ? 34.293 2.858 223.070 1.00 33.22 471 GLN A N 1
ATOM 3035 C CA . GLN A 1 471 ? 33.340 3.911 223.364 1.00 37.33 471 GLN A CA 1
ATOM 3036 C C . GLN A 1 471 ? 32.986 4.638 222.076 1.00 47.21 471 GLN A C 1
ATOM 3037 O O . GLN A 1 471 ? 33.843 4.838 221.213 1.00 39.79 471 GLN A O 1
ATOM 3043 N N . ASP A 1 472 ? 31.731 5.051 221.963 1.00 40.56 472 ASP A N 1
ATOM 3044 C CA . ASP A 1 472 ? 31.275 5.634 220.721 1.00 27.16 472 ASP A CA 1
ATOM 3045 C C . ASP A 1 472 ? 31.435 7.144 220.678 1.00 25.42 472 ASP A C 1
ATOM 3046 O O . ASP A 1 472 ? 31.223 7.734 219.617 1.00 41.04 472 ASP A O 1
ATOM 3051 N N . GLY A 1 473 ? 31.802 7.788 221.782 1.00 22.51 473 GLY A N 1
ATOM 3052 C CA . GLY A 1 473 ? 31.891 9.244 221.788 1.00 23.96 473 GLY A CA 1
ATOM 3053 C C . GLY A 1 473 ? 33.175 9.729 221.135 1.00 30.92 473 GLY A C 1
ATOM 3054 O O . GLY A 1 473 ? 34.195 9.047 221.152 1.00 37.01 473 GLY A O 1
ATOM 3055 N N . LYS A 1 474 ? 33.110 10.928 220.537 1.00 30.58 474 LYS A N 1
ATOM 3056 C CA . LYS A 1 474 ? 34.206 11.500 219.742 1.00 36.61 474 LYS A CA 1
ATOM 3057 C C . LYS A 1 474 ? 34.305 12.986 220.048 1.00 33.13 474 LYS A C 1
ATOM 3058 O O . LYS A 1 474 ? 33.279 13.648 220.238 1.00 29.70 474 LYS A O 1
ATOM 3064 N N . PRO A 1 475 ? 35.514 13.534 220.097 1.00 42.67 475 PRO A N 1
ATOM 3065 C CA . PRO A 1 475 ? 35.673 14.980 220.280 1.00 43.25 475 PRO A CA 1
ATOM 3066 C C . PRO A 1 475 ? 35.686 15.753 218.965 1.00 43.12 475 PRO A C 1
ATOM 3067 O O . PRO A 1 475 ? 35.901 15.207 217.876 1.00 35.13 475 PRO A O 1
ATOM 3071 N N . ARG A 1 476 ? 35.435 17.055 219.097 1.00 45.85 476 ARG A N 1
ATOM 3072 C CA . ARG A 1 476 ? 35.557 17.988 217.986 1.00 51.61 476 ARG A CA 1
ATOM 3073 C C . ARG A 1 476 ? 36.929 17.847 217.314 1.00 54.78 476 ARG A C 1
ATOM 3074 O O . ARG A 1 476 ? 37.937 17.554 217.963 1.00 46.54 476 ARG A O 1
ATOM 3082 N N . GLY A 1 477 ? 36.968 18.028 215.994 1.00 55.54 477 GLY A N 1
ATOM 3083 C CA . GLY A 1 477 ? 38.234 18.029 215.281 1.00 60.35 477 GLY A CA 1
ATOM 3084 C C . GLY A 1 477 ? 38.210 18.940 214.070 1.00 63.51 477 GLY A C 1
ATOM 3085 O O . GLY A 1 477 ? 37.150 19.236 213.504 1.00 61.04 477 GLY A O 1
ATOM 3086 N N . ILE A 1 478 ? 39.403 19.390 213.677 1.00 61.67 478 ILE A N 1
ATOM 3087 C CA . ILE A 1 478 ? 39.591 20.150 212.444 1.00 60.92 478 ILE A CA 1
ATOM 3088 C C . ILE A 1 478 ? 40.252 19.237 211.429 1.00 51.12 478 ILE A C 1
ATOM 3089 O O . ILE A 1 478 ? 40.976 18.305 211.793 1.00 48.83 478 ILE A O 1
ATOM 3094 N N . PHE A 1 479 ? 40.009 19.508 210.148 1.00 57.18 479 PHE A N 1
ATOM 3095 C CA . PHE A 1 479 ? 40.677 18.735 209.108 1.00 59.00 479 PHE A CA 1
ATOM 3096 C C . PHE A 1 479 ? 42.185 18.927 209.200 1.00 55.85 479 PHE A C 1
ATOM 3097 O O . PHE A 1 479 ? 42.672 20.033 209.448 1.00 51.27 479 PHE A O 1
ATOM 3105 N N . ARG A 1 480 ? 42.927 17.837 209.000 1.00 56.04 480 ARG A N 1
ATOM 3106 C CA . ARG A 1 480 ? 44.383 17.868 209.067 1.00 60.49 480 ARG A CA 1
ATOM 3107 C C . ARG A 1 480 ? 45.006 17.604 207.697 1.00 58.11 480 ARG A C 1
ATOM 3108 O O . ARG A 1 480 ? 45.577 18.516 207.100 1.00 62.32 480 ARG A O 1
ATOM 3116 N N . ASP A 1 481 ? 44.919 16.382 207.190 1.00 51.62 481 ASP A N 1
ATOM 3117 C CA . ASP A 1 481 ? 45.509 16.050 205.903 1.00 57.34 481 ASP A CA 1
ATOM 3118 C C . ASP A 1 481 ? 44.647 14.983 205.247 1.00 52.23 481 ASP A C 1
ATOM 3119 O O . ASP A 1 481 ? 43.750 14.413 205.871 1.00 53.24 481 ASP A O 1
ATOM 3124 N N . MET A 1 482 ? 44.920 14.720 203.974 1.00 47.21 482 MET A N 1
ATOM 3125 C CA . MET A 1 482 ? 44.141 13.755 203.210 1.00 46.02 482 MET A CA 1
ATOM 3126 C C . MET A 1 482 ? 45.061 12.722 202.573 1.00 48.34 482 MET A C 1
ATOM 3127 O O . MET A 1 482 ? 46.104 13.067 202.004 1.00 53.64 482 MET A O 1
ATOM 3132 N N . ARG A 1 483 ? 44.665 11.456 202.674 1.00 45.86 483 ARG A N 1
ATOM 3133 C CA . ARG A 1 483 ? 45.389 10.348 202.071 1.00 51.77 483 ARG A CA 1
ATOM 3134 C C . ARG A 1 483 ? 44.546 9.725 200.969 1.00 57.44 483 ARG A C 1
ATOM 3135 O O . ARG A 1 483 ? 43.316 9.643 201.080 1.00 61.40 483 ARG A O 1
ATOM 3143 N N . ILE A 1 484 ? 45.223 9.289 199.912 1.00 53.20 484 ILE A N 1
ATOM 3144 C CA . ILE A 1 484 ? 44.619 8.544 198.819 1.00 43.05 484 ILE A CA 1
ATOM 3145 C C . ILE A 1 484 ? 45.515 7.333 198.597 1.00 49.85 484 ILE A C 1
ATOM 3146 O O . ILE A 1 484 ? 46.614 7.458 198.046 1.00 56.83 484 ILE A O 1
ATOM 3151 N N . GLU A 1 485 ? 45.056 6.163 199.033 1.00 54.80 485 GLU A N 1
ATOM 3152 C CA . GLU A 1 485 ? 45.840 4.940 198.937 1.00 57.01 485 GLU A CA 1
ATOM 3153 C C . GLU A 1 485 ? 46.026 4.525 197.484 1.00 51.75 485 GLU A C 1
ATOM 3154 O O . GLU A 1 485 ? 45.364 5.023 196.567 1.00 49.58 485 GLU A O 1
ATOM 3160 N N . GLU A 1 486 ? 46.934 3.570 197.284 1.00 52.82 486 GLU A N 1
ATOM 3161 C CA . GLU A 1 486 ? 47.145 3.015 195.954 1.00 61.43 486 GLU A CA 1
ATOM 3162 C C . GLU A 1 486 ? 45.913 2.285 195.422 1.00 56.45 486 GLU A C 1
ATOM 3163 O O . GLU A 1 486 ? 45.889 1.921 194.238 1.00 48.79 486 GLU A O 1
ATOM 3169 N N . ASN A 1 487 ? 44.895 2.077 196.256 1.00 50.83 487 ASN A N 1
ATOM 3170 C CA . ASN A 1 487 ? 43.619 1.523 195.831 1.00 50.18 487 ASN A CA 1
ATOM 3171 C C . ASN A 1 487 ? 42.568 2.588 195.567 1.00 43.78 487 ASN A C 1
ATOM 3172 O O . ASN A 1 487 ? 41.405 2.250 195.352 1.00 41.24 487 ASN A O 1
ATOM 3177 N N . GLY A 1 488 ? 42.943 3.863 195.580 1.00 50.69 488 GLY A N 1
ATOM 3178 C CA . GLY A 1 488 ? 41.984 4.921 195.356 1.00 50.32 488 GLY A CA 1
ATOM 3179 C C . GLY A 1 488 ? 41.126 5.260 196.547 1.00 45.68 488 GLY A C 1
ATOM 3180 O O . GLY A 1 488 ? 40.294 6.168 196.448 1.00 50.49 488 GLY A O 1
ATOM 3181 N N . VAL A 1 489 ? 41.316 4.582 197.677 1.00 46.35 489 VAL A N 1
ATOM 3182 C CA . VAL A 1 489 ? 40.508 4.844 198.857 1.00 43.89 489 VAL A CA 1
ATOM 3183 C C . VAL A 1 489 ? 40.943 6.161 199.487 1.00 47.86 489 VAL A C 1
ATOM 3184 O O . VAL A 1 489 ? 42.134 6.386 199.742 1.00 55.15 489 VAL A O 1
ATOM 3188 N N . ILE A 1 490 ? 39.974 7.037 199.744 1.00 42.83 490 ILE A N 1
ATOM 3189 C CA . ILE A 1 490 ? 40.219 8.412 200.169 1.00 46.04 490 ILE A CA 1
ATOM 3190 C C . ILE A 1 490 ? 39.810 8.540 201.628 1.00 46.82 490 ILE A C 1
ATOM 3191 O O . ILE A 1 490 ? 38.625 8.406 201.963 1.00 49.76 490 ILE A O 1
ATOM 3196 N N . SER A 1 491 ? 40.778 8.820 202.490 1.00 42.86 491 SER A N 1
ATOM 3197 C CA . SER A 1 491 ? 40.526 9.021 203.908 1.00 39.05 491 SER A CA 1
ATOM 3198 C C . SER A 1 491 ? 40.929 10.432 204.318 1.00 43.80 491 SER A C 1
ATOM 3199 O O . SER A 1 491 ? 41.843 11.032 203.739 1.00 36.38 491 SER A O 1
ATOM 3202 N N . LEU A 1 492 ? 40.250 10.948 205.331 1.00 40.02 492 LEU A N 1
ATOM 3203 C CA . LEU A 1 492 ? 40.544 12.259 205.894 1.00 43.67 492 LEU A CA 1
ATOM 3204 C C . LEU A 1 492 ? 41.039 12.100 207.328 1.00 48.82 492 LEU A C 1
ATOM 3205 O O . LEU A 1 492 ? 40.457 11.342 208.109 1.00 58.24 492 LEU A O 1
ATOM 3210 N N . ALA A 1 493 ? 42.122 12.792 207.663 1.00 50.08 493 ALA A N 1
ATOM 3211 C CA . ALA A 1 493 ? 42.606 12.873 209.034 1.00 49.85 493 ALA A CA 1
ATOM 3212 C C . ALA A 1 493 ? 42.172 14.191 209.661 1.00 52.11 493 ALA A C 1
ATOM 3213 O O . ALA A 1 493 ? 42.006 15.206 208.978 1.00 47.03 493 ALA A O 1
ATOM 3215 N N . PHE A 1 494 ? 41.987 14.164 210.978 1.00 53.32 494 PHE A N 1
ATOM 3216 C CA . PHE A 1 494 ? 41.533 15.332 211.712 1.00 51.66 494 PHE A CA 1
ATOM 3217 C C . PHE A 1 494 ? 42.409 15.548 212.938 1.00 46.27 494 PHE A C 1
ATOM 3218 O O . PHE A 1 494 ? 43.259 14.721 213.279 1.00 50.18 494 PHE A O 1
ATOM 3226 N N . SER A 1 495 ? 42.198 16.690 213.599 1.00 45.01 495 SER A N 1
ATOM 3227 C CA . SER A 1 495 ? 43.022 17.045 214.753 1.00 47.02 495 SER A CA 1
ATOM 3228 C C . SER A 1 495 ? 42.831 16.082 215.916 1.00 47.33 495 SER A C 1
ATOM 3229 O O . SER A 1 495 ? 43.769 15.845 216.682 1.00 52.92 495 SER A O 1
ATOM 3232 N N . ASN A 1 496 ? 41.639 15.529 216.076 1.00 46.00 496 ASN A N 1
ATOM 3233 C CA . ASN A 1 496 ? 41.426 14.603 217.173 1.00 42.51 496 ASN A CA 1
ATOM 3234 C C . ASN A 1 496 ? 42.069 13.248 216.930 1.00 57.00 496 ASN A C 1
ATOM 3235 O O . ASN A 1 496 ? 41.851 12.310 217.711 1.00 68.09 496 ASN A O 1
ATOM 3240 N N . GLY A 1 497 ? 42.858 13.087 215.873 1.00 48.18 497 GLY A N 1
ATOM 3241 C CA . GLY A 1 497 ? 43.503 11.816 215.637 1.00 59.74 497 GLY A CA 1
ATOM 3242 C C . GLY A 1 497 ? 42.617 10.762 215.020 1.00 62.31 497 GLY A C 1
ATOM 3243 O O . GLY A 1 497 ? 42.953 9.575 215.083 1.00 66.27 497 GLY A O 1
ATOM 3244 N N . VAL A 1 498 ? 41.492 11.156 214.423 1.00 56.36 498 VAL A N 1
ATOM 3245 C CA . VAL A 1 498 ? 40.601 10.232 213.733 1.00 52.06 498 VAL A CA 1
ATOM 3246 C C . VAL A 1 498 ? 40.916 10.273 212.247 1.00 55.33 498 VAL A C 1
ATOM 3247 O O . VAL A 1 498 ? 41.048 11.354 211.657 1.00 54.99 498 VAL A O 1
ATOM 3251 N N . VAL A 1 499 ? 41.034 9.091 211.649 1.00 53.99 499 VAL A N 1
ATOM 3252 C CA . VAL A 1 499 ? 41.274 8.917 210.224 1.00 53.17 499 VAL A CA 1
ATOM 3253 C C . VAL A 1 499 ? 40.200 7.972 209.700 1.00 51.37 499 VAL A C 1
ATOM 3254 O O . VAL A 1 499 ? 40.205 6.777 210.024 1.00 51.80 499 VAL A O 1
ATOM 3258 N N . GLU A 1 500 ? 39.276 8.500 208.907 1.00 50.54 500 GLU A N 1
ATOM 3259 C CA . GLU A 1 500 ? 38.226 7.661 208.357 1.00 48.94 500 GLU A CA 1
ATOM 3260 C C . GLU A 1 500 ? 38.178 7.854 206.852 1.00 37.82 500 GLU A C 1
ATOM 3261 O O . GLU A 1 500 ? 38.254 8.987 206.368 1.00 44.24 500 GLU A O 1
ATOM 3267 N N . PRO A 1 501 ? 38.048 6.774 206.093 1.00 36.61 501 PRO A N 1
ATOM 3268 C CA . PRO A 1 501 ? 37.805 6.923 204.662 1.00 37.60 501 PRO A CA 1
ATOM 3269 C C . PRO A 1 501 ? 36.458 7.590 204.432 1.00 39.09 501 PRO A C 1
ATOM 3270 O O . PRO A 1 501 ? 35.555 7.506 205.267 1.00 34.72 501 PRO A O 1
ATOM 3274 N N . VAL A 1 502 ? 36.346 8.288 203.301 1.00 38.78 502 VAL A N 1
ATOM 3275 C CA . VAL A 1 502 ? 35.093 8.928 202.905 1.00 43.44 502 VAL A CA 1
ATOM 3276 C C . VAL A 1 502 ? 34.642 8.554 201.502 1.00 42.21 502 VAL A C 1
ATOM 3277 O O . VAL A 1 502 ? 33.453 8.716 201.187 1.00 42.16 502 VAL A O 1
ATOM 3281 N N . ALA A 1 503 ? 35.529 8.068 200.629 1.00 52.02 503 ALA A N 1
ATOM 3282 C CA . ALA A 1 503 ? 35.206 7.784 199.235 1.00 43.54 503 ALA A CA 1
ATOM 3283 C C . ALA A 1 503 ? 36.302 6.908 198.641 1.00 44.73 503 ALA A C 1
ATOM 3284 O O . ALA A 1 503 ? 37.309 6.609 199.290 1.00 38.13 503 ALA A O 1
ATOM 3286 N N . ARG A 1 504 ? 36.081 6.479 197.395 1.00 44.88 504 ARG A N 1
ATOM 3287 C CA . ARG A 1 504 ? 37.157 5.943 196.570 1.00 40.22 504 ARG A CA 1
ATOM 3288 C C . ARG A 1 504 ? 36.917 6.340 195.127 1.00 40.21 504 ARG A C 1
ATOM 3289 O O . ARG A 1 504 ? 35.776 6.553 194.710 1.00 35.49 504 ARG A O 1
ATOM 3297 N N . ILE A 1 505 ? 38.013 6.448 194.376 1.00 44.84 505 ILE A N 1
ATOM 3298 C CA . ILE A 1 505 ? 37.952 6.838 192.971 1.00 38.73 505 ILE A CA 1
ATOM 3299 C C . ILE A 1 505 ? 37.410 5.679 192.148 1.00 38.59 505 ILE A C 1
ATOM 3300 O O . ILE A 1 505 ? 37.899 4.545 192.241 1.00 37.10 505 ILE A O 1
ATOM 3305 N N . GLY A 1 506 ? 36.395 5.963 191.335 1.00 35.81 506 GLY A N 1
ATOM 3306 C CA . GLY A 1 506 ? 35.915 4.969 190.393 1.00 26.28 506 GLY A CA 1
ATOM 3307 C C . GLY A 1 506 ? 37.004 4.545 189.420 1.00 35.09 506 GLY A C 1
ATOM 3308 O O . GLY A 1 506 ? 37.808 5.360 188.952 1.00 30.57 506 GLY A O 1
ATOM 3309 N N . ILE A 1 507 ? 37.042 3.241 189.141 1.00 30.27 507 ILE A N 1
ATOM 3310 C CA . ILE A 1 507 ? 37.921 2.646 188.142 1.00 33.57 507 ILE A CA 1
ATOM 3311 C C . ILE A 1 507 ? 37.116 1.574 187.423 1.00 38.09 507 ILE A C 1
ATOM 3312 O O . ILE A 1 507 ? 36.454 0.756 188.067 1.00 37.71 507 ILE A O 1
ATOM 3317 N N . LEU A 1 508 ? 37.151 1.585 186.098 1.00 46.41 508 LEU A N 1
ATOM 3318 C CA . LEU A 1 508 ? 36.454 0.589 185.296 1.00 43.24 508 LEU A CA 1
ATOM 3319 C C . LEU A 1 508 ? 37.383 0.098 184.196 1.00 48.40 508 LEU A C 1
ATOM 3320 O O . LEU A 1 508 ? 38.156 0.878 183.629 1.00 45.98 508 LEU A O 1
ATOM 3325 N N . ALA A 1 509 ? 37.310 -1.198 183.909 1.00 50.62 509 ALA A N 1
ATOM 3326 C CA . ALA A 1 509 ? 38.112 -1.828 182.874 1.00 52.84 509 ALA A CA 1
ATOM 3327 C C . ALA A 1 509 ? 37.202 -2.496 181.853 1.00 50.84 509 ALA A C 1
ATOM 3328 O O . ALA A 1 509 ? 35.991 -2.628 182.050 1.00 45.17 509 ALA A O 1
ATOM 3330 N N . PHE A 1 510 ? 37.811 -2.919 180.750 1.00 48.76 510 PHE A N 1
ATOM 3331 C CA . PHE A 1 510 ? 37.101 -3.582 179.673 1.00 46.37 510 PHE A CA 1
ATOM 3332 C C . PHE A 1 510 ? 38.002 -4.651 179.089 1.00 50.48 510 PHE A C 1
ATOM 3333 O O . PHE A 1 510 ? 39.228 -4.530 179.121 1.00 49.35 510 PHE A O 1
ATOM 3341 N N . THR A 1 511 ? 37.384 -5.699 178.550 1.00 51.86 511 THR A N 1
ATOM 3342 C CA . THR A 1 511 ? 38.159 -6.723 177.865 1.00 52.74 511 THR A CA 1
ATOM 3343 C C . THR A 1 511 ? 38.597 -6.288 176.472 1.00 54.33 511 THR A C 1
ATOM 3344 O O . THR A 1 511 ? 39.428 -6.971 175.861 1.00 52.70 511 THR A O 1
ATOM 3348 N N . ASN A 1 512 ? 38.072 -5.172 175.959 1.00 53.54 512 ASN A N 1
ATOM 3349 C CA . ASN A 1 512 ? 38.513 -4.658 174.661 1.00 55.22 512 ASN A CA 1
ATOM 3350 C C . ASN A 1 512 ? 38.407 -3.127 174.668 1.00 59.44 512 ASN A C 1
ATOM 3351 O O . ASN A 1 512 ? 37.386 -2.564 174.269 1.00 61.49 512 ASN A O 1
ATOM 3356 N N . ASP A 1 513 ? 39.493 -2.464 175.083 1.00 54.26 513 ASP A N 1
ATOM 3357 C CA . ASP A 1 513 ? 39.514 -1.000 175.082 1.00 54.34 513 ASP A CA 1
ATOM 3358 C C . ASP A 1 513 ? 39.407 -0.428 173.674 1.00 55.28 513 ASP A C 1
ATOM 3359 O O . ASP A 1 513 ? 38.936 0.704 173.501 1.00 50.79 513 ASP A O 1
ATOM 3364 N N . GLN A 1 514 ? 39.853 -1.184 172.662 1.00 55.01 514 GLN A N 1
ATOM 3365 C CA . GLN A 1 514 ? 39.707 -0.750 171.274 1.00 50.74 514 GLN A CA 1
ATOM 3366 C C . GLN A 1 514 ? 38.240 -0.548 170.890 1.00 50.35 514 GLN A C 1
ATOM 3367 O O . GLN A 1 514 ? 37.943 0.232 169.976 1.00 53.55 514 GLN A O 1
ATOM 3373 N N . GLY A 1 515 ? 37.316 -1.236 171.569 1.00 47.96 515 GLY A N 1
ATOM 3374 C CA . GLY A 1 515 ? 35.893 -1.105 171.293 1.00 42.92 515 GLY A CA 1
ATOM 3375 C C . GLY A 1 515 ? 35.263 0.185 171.786 1.00 41.10 515 GLY A C 1
ATOM 3376 O O . GLY A 1 515 ? 34.088 0.433 171.490 1.00 46.69 515 GLY A O 1
ATOM 3377 N N . LEU A 1 516 ? 36.003 1.004 172.525 1.00 39.82 516 LEU A N 1
ATOM 3378 C CA . LEU A 1 516 ? 35.496 2.307 172.939 1.00 49.50 516 LEU A CA 1
ATOM 3379 C C . LEU A 1 516 ? 35.655 3.352 171.829 1.00 56.69 516 LEU A C 1
ATOM 3380 O O . LEU A 1 516 ? 36.551 3.263 170.980 1.00 54.88 516 LEU A O 1
ATOM 3385 N N . ARG A 1 517 ? 34.777 4.360 171.860 1.00 57.28 517 ARG A N 1
ATOM 3386 C CA . ARG A 1 517 ? 34.799 5.483 170.925 1.00 50.99 517 ARG A CA 1
ATOM 3387 C C . ARG A 1 517 ? 35.559 6.655 171.530 1.00 54.86 517 ARG A C 1
ATOM 3388 O O . ARG A 1 517 ? 35.313 7.038 172.677 1.00 63.91 517 ARG A O 1
ATOM 3396 N N . LYS A 1 518 ? 36.455 7.237 170.748 1.00 55.78 518 LYS A N 1
ATOM 3397 C CA . LYS A 1 518 ? 37.222 8.398 171.168 1.00 54.64 518 LYS A CA 1
ATOM 3398 C C . LYS A 1 518 ? 36.441 9.669 170.847 1.00 68.62 518 LYS A C 1
ATOM 3399 O O . LYS A 1 518 ? 35.876 9.799 169.755 1.00 75.08 518 LYS A O 1
ATOM 3405 N N . ILE A 1 519 ? 36.389 10.588 171.813 1.00 71.74 519 ILE A N 1
ATOM 3406 C CA . ILE A 1 519 ? 35.771 11.901 171.643 1.00 68.05 519 ILE A CA 1
ATOM 3407 C C . ILE A 1 519 ? 36.818 12.941 172.025 1.00 76.90 519 ILE A C 1
ATOM 3408 O O . ILE A 1 519 ? 36.669 13.677 173.008 1.00 71.86 519 ILE A O 1
ATOM 3413 N N . GLY A 1 520 ? 37.900 12.990 171.258 1.00 87.45 520 GLY A N 1
ATOM 3414 C CA . GLY A 1 520 ? 39.061 13.768 171.624 1.00 102.55 520 GLY A CA 1
ATOM 3415 C C . GLY A 1 520 ? 40.041 12.969 172.467 1.00 111.99 520 GLY A C 1
ATOM 3416 O O . GLY A 1 520 ? 39.803 11.822 172.851 1.00 116.44 520 GLY A O 1
ATOM 3417 N N . GLY A 1 521 ? 41.176 13.603 172.764 1.00 114.82 521 GLY A N 1
ATOM 3418 C CA . GLY A 1 521 ? 42.177 12.970 173.607 1.00 115.35 521 GLY A CA 1
ATOM 3419 C C . GLY A 1 521 ? 41.763 12.815 175.056 1.00 113.96 521 GLY A C 1
ATOM 3420 O O . GLY A 1 521 ? 42.367 12.014 175.784 1.00 114.57 521 GLY A O 1
ATOM 3421 N N . ASN A 1 522 ? 40.751 13.563 175.497 1.00 110.71 522 ASN A N 1
ATOM 3422 C CA . ASN A 1 522 ? 40.405 13.518 176.909 1.00 105.92 522 ASN A CA 1
ATOM 3423 C C . ASN A 1 522 ? 39.645 12.237 177.231 1.00 80.41 522 ASN A C 1
ATOM 3424 O O . ASN A 1 522 ? 40.016 11.488 178.141 1.00 81.12 522 ASN A O 1
ATOM 3429 N N . LEU A 1 523 ? 38.619 11.931 176.446 1.00 62.31 523 LEU A N 1
ATOM 3430 C CA . LEU A 1 523 ? 37.563 11.024 176.854 1.00 61.88 523 LEU A CA 1
ATOM 3431 C C . LEU A 1 523 ? 37.366 9.911 175.840 1.00 64.10 523 LEU A C 1
ATOM 3432 O O . LEU A 1 523 ? 37.630 10.074 174.645 1.00 58.20 523 LEU A O 1
ATOM 3437 N N . TYR A 1 524 ? 36.884 8.783 176.339 1.00 63.06 524 TYR A N 1
ATOM 3438 C CA . TYR A 1 524 ? 36.363 7.687 175.539 1.00 58.59 524 TYR A CA 1
ATOM 3439 C C . TYR A 1 524 ? 34.935 7.413 176.008 1.00 51.98 524 TYR A C 1
ATOM 3440 O O . TYR A 1 524 ? 34.455 8.030 176.958 1.00 50.24 524 TYR A O 1
ATOM 3449 N N . GLU A 1 525 ? 34.247 6.500 175.327 1.00 45.58 525 GLU A N 1
ATOM 3450 C CA . GLU A 1 525 ? 32.832 6.261 175.575 1.00 43.93 525 GLU A CA 1
ATOM 3451 C C . GLU A 1 525 ? 32.492 4.881 175.043 1.00 46.99 525 GLU A C 1
ATOM 3452 O O . GLU A 1 525 ? 33.141 4.388 174.120 1.00 51.85 525 GLU A O 1
ATOM 3458 N N . MET A 1 526 ? 31.484 4.256 175.637 1.00 52.85 526 MET A N 1
ATOM 3459 C CA . MET A 1 526 ? 31.003 2.987 175.115 1.00 55.14 526 MET A CA 1
ATOM 3460 C C . MET A 1 526 ? 30.072 3.225 173.917 1.00 61.92 526 MET A C 1
ATOM 3461 O O . MET A 1 526 ? 29.531 4.320 173.727 1.00 60.54 526 MET A O 1
ATOM 3466 N N . GLN A 1 527 ? 29.902 2.181 173.099 1.00 67.37 527 GLN A N 1
ATOM 3467 C CA . GLN A 1 527 ? 29.126 2.252 171.861 1.00 62.04 527 GLN A CA 1
ATOM 3468 C C . GLN A 1 527 ? 28.678 0.841 171.479 1.00 61.35 527 GLN A C 1
ATOM 3469 O O . GLN A 1 527 ? 29.087 -0.143 172.100 1.00 61.81 527 GLN A O 1
ATOM 3475 N N . GLU A 1 528 ? 27.841 0.746 170.431 1.00 65.61 528 GLU A N 1
ATOM 3476 C CA . GLU A 1 528 ? 27.214 -0.511 170.010 1.00 76.49 528 GLU A CA 1
ATOM 3477 C C . GLU A 1 528 ? 27.753 -0.989 168.654 1.00 77.14 528 GLU A C 1
ATOM 3478 O O . GLU A 1 528 ? 28.800 -0.521 168.187 1.00 71.86 528 GLU A O 1
ATOM 3484 N N . GLY A 1 529 ? 27.029 -1.916 168.023 1.00 81.36 529 GLY A N 1
ATOM 3485 C CA . GLY A 1 529 ? 27.422 -2.463 166.730 1.00 84.85 529 GLY A CA 1
ATOM 3486 C C . GLY A 1 529 ? 26.284 -2.720 165.751 1.00 83.09 529 GLY A C 1
ATOM 3487 O O . GLY A 1 529 ? 26.485 -2.770 164.531 1.00 76.96 529 GLY A O 1
ATOM 3488 N N . PRO A 1 537 ? 27.965 -4.413 173.619 1.00 65.20 537 PRO A N 1
ATOM 3489 C CA . PRO A 1 537 ? 28.489 -3.077 173.925 1.00 64.34 537 PRO A CA 1
ATOM 3490 C C . PRO A 1 537 ? 29.943 -2.887 173.521 1.00 64.81 537 PRO A C 1
ATOM 3491 O O . PRO A 1 537 ? 30.585 -1.966 174.010 1.00 79.78 537 PRO A O 1
ATOM 3495 N N . LEU A 1 538 ? 30.437 -3.780 172.662 1.00 58.35 538 LEU A N 1
ATOM 3496 C CA . LEU A 1 538 ? 31.583 -3.538 171.781 1.00 60.99 538 LEU A CA 1
ATOM 3497 C C . LEU A 1 538 ? 32.936 -3.571 172.480 1.00 59.31 538 LEU A C 1
ATOM 3498 O O . LEU A 1 538 ? 33.839 -4.307 172.066 1.00 56.80 538 LEU A O 1
ATOM 3503 N N . SER A 1 539 ? 33.107 -2.747 173.499 1.00 60.21 539 SER A N 1
ATOM 3504 C CA . SER A 1 539 ? 34.225 -2.896 174.416 1.00 55.21 539 SER A CA 1
ATOM 3505 C C . SER A 1 539 ? 33.960 -3.964 175.469 1.00 54.34 539 SER A C 1
ATOM 3506 O O . SER A 1 539 ? 34.775 -4.142 176.382 1.00 55.74 539 SER A O 1
ATOM 3509 N N . GLY A 1 540 ? 32.843 -4.680 175.354 1.00 48.78 540 GLY A N 1
ATOM 3510 C CA . GLY A 1 540 ? 32.370 -5.495 176.451 1.00 55.77 540 GLY A CA 1
ATOM 3511 C C . GLY A 1 540 ? 31.757 -4.615 177.522 1.00 54.32 540 GLY A C 1
ATOM 3512 O O . GLY A 1 540 ? 31.877 -3.386 177.464 1.00 42.75 540 GLY A O 1
ATOM 3513 N N . ASN A 1 541 ? 31.091 -5.227 178.497 1.00 59.23 541 ASN A N 1
ATOM 3514 C CA . ASN A 1 541 ? 30.517 -4.471 179.599 1.00 60.57 541 ASN A CA 1
ATOM 3515 C C . ASN A 1 541 ? 31.616 -3.999 180.551 1.00 60.67 541 ASN A C 1
ATOM 3516 O O . ASN A 1 541 ? 32.685 -4.617 180.634 1.00 56.30 541 ASN A O 1
ATOM 3521 N N . PRO A 1 542 ? 31.377 -2.906 181.282 1.00 52.98 542 PRO A N 1
ATOM 3522 C CA . PRO A 1 542 ? 32.433 -2.363 182.140 1.00 49.36 542 PRO A CA 1
ATOM 3523 C C . PRO A 1 542 ? 32.673 -3.280 183.320 1.00 49.28 542 PRO A C 1
ATOM 3524 O O . PRO A 1 542 ? 31.736 -3.812 183.918 1.00 54.44 542 PRO A O 1
ATOM 3528 N N . ILE A 1 543 ? 33.943 -3.480 183.637 1.00 49.25 543 ILE A N 1
ATOM 3529 C CA . ILE A 1 543 ? 34.350 -4.359 184.723 1.00 46.99 543 ILE A CA 1
ATOM 3530 C C . ILE A 1 543 ? 34.730 -3.488 185.916 1.00 51.77 543 ILE A C 1
ATOM 3531 O O . ILE A 1 543 ? 35.659 -2.672 185.828 1.00 49.56 543 ILE A O 1
ATOM 3536 N N . LEU A 1 544 ? 33.994 -3.642 187.019 1.00 52.32 544 LEU A N 1
ATOM 3537 C CA . LEU A 1 544 ? 34.282 -2.905 188.244 1.00 49.97 544 LEU A CA 1
ATOM 3538 C C . LEU A 1 544 ? 35.742 -3.090 188.622 1.00 48.95 544 LEU A C 1
ATOM 3539 O O . LEU A 1 544 ? 36.259 -4.209 188.609 1.00 52.45 544 LEU A O 1
ATOM 3544 N N . GLY A 1 545 ? 36.408 -1.980 188.948 1.00 41.57 545 GLY A N 1
ATOM 3545 C CA . GLY A 1 545 ? 37.861 -1.973 189.022 1.00 42.93 545 GLY A CA 1
ATOM 3546 C C . GLY A 1 545 ? 38.445 -2.801 190.145 1.00 43.56 545 GLY A C 1
ATOM 3547 O O . GLY A 1 545 ? 39.630 -3.146 190.090 1.00 41.11 545 GLY A O 1
ATOM 3548 N N . TRP A 1 546 ? 37.639 -3.146 191.145 1.00 43.26 546 TRP A N 1
ATOM 3549 C CA . TRP A 1 546 ? 38.107 -3.758 192.377 1.00 41.04 546 TRP A CA 1
ATOM 3550 C C . TRP A 1 546 ? 37.336 -5.041 192.643 1.00 47.76 546 TRP A C 1
ATOM 3551 O O . TRP A 1 546 ? 36.175 -5.175 192.248 1.00 52.16 546 TRP A O 1
ATOM 3562 N N . ASP A 1 547 ? 37.984 -5.971 193.343 1.00 56.33 547 ASP A N 1
ATOM 3563 C CA . ASP A 1 547 ? 37.413 -7.286 193.623 1.00 66.95 547 ASP A CA 1
ATOM 3564 C C . ASP A 1 547 ? 36.456 -7.212 194.816 1.00 79.31 547 ASP A C 1
ATOM 3565 O O . ASP A 1 547 ? 36.117 -6.133 195.311 1.00 81.78 547 ASP A O 1
ATOM 3570 N N . GLU A 1 548 ? 35.993 -8.372 195.292 1.00 88.66 548 GLU A N 1
ATOM 3571 C CA . GLU A 1 548 ? 35.153 -8.392 196.485 1.00 97.31 548 GLU A CA 1
ATOM 3572 C C . GLU A 1 548 ? 35.923 -7.970 197.728 1.00 99.43 548 GLU A C 1
ATOM 3573 O O . GLU A 1 548 ? 35.309 -7.501 198.693 1.00 103.35 548 GLU A O 1
ATOM 3579 N N . GLU A 1 549 ? 37.237 -8.012 197.701 1.00 96.36 549 GLU A N 1
ATOM 3580 C CA . GLU A 1 549 ? 37.940 -7.555 198.876 1.00 98.52 549 GLU A CA 1
ATOM 3581 C C . GLU A 1 549 ? 38.089 -6.048 198.911 1.00 94.81 549 GLU A C 1
ATOM 3582 O O . GLU A 1 549 ? 38.350 -5.468 199.958 1.00 101.37 549 GLU A O 1
ATOM 3588 N N . GLY A 1 550 ? 37.906 -5.409 197.772 1.00 81.33 550 GLY A N 1
ATOM 3589 C CA . GLY A 1 550 ? 38.110 -3.991 197.686 1.00 69.36 550 GLY A CA 1
ATOM 3590 C C . GLY A 1 550 ? 39.520 -3.696 197.229 1.00 67.93 550 GLY A C 1
ATOM 3591 O O . GLY A 1 550 ? 40.044 -2.650 197.508 1.00 65.25 550 GLY A O 1
ATOM 3592 N N . LYS A 1 551 ? 40.138 -4.637 196.536 1.00 67.00 551 LYS A N 1
ATOM 3593 C CA . LYS A 1 551 ? 41.469 -4.471 196.049 1.00 78.69 551 LYS A CA 1
ATOM 3594 C C . LYS A 1 551 ? 41.331 -4.324 194.571 1.00 79.80 551 LYS A C 1
ATOM 3595 O O . LYS A 1 551 ? 40.658 -5.100 193.932 1.00 85.75 551 LYS A O 1
ATOM 3601 N N . LEU A 1 552 ? 41.969 -3.314 194.016 1.00 69.93 552 LEU A N 1
ATOM 3602 C CA . LEU A 1 552 ? 41.890 -3.078 192.602 1.00 58.84 552 LEU A CA 1
ATOM 3603 C C . LEU A 1 552 ? 42.500 -4.265 191.909 1.00 51.73 552 LEU A C 1
ATOM 3604 O O . LEU A 1 552 ? 43.547 -4.741 192.294 1.00 56.12 552 LEU A O 1
ATOM 3609 N N . LYS A 1 553 ? 41.857 -4.734 190.864 1.00 46.34 553 LYS A N 1
ATOM 3610 C CA . LYS A 1 553 ? 42.344 -5.911 190.180 1.00 46.09 553 LYS A CA 1
ATOM 3611 C C 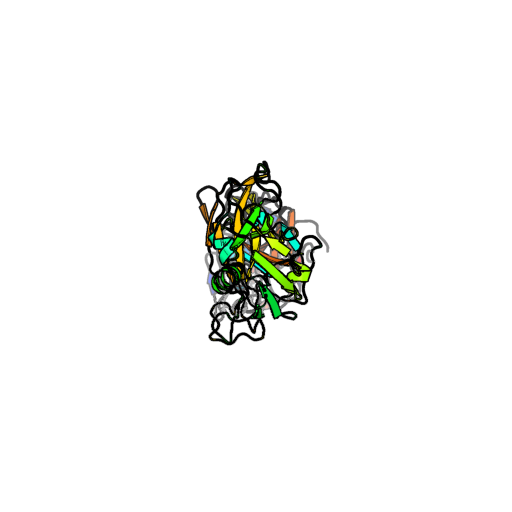. LYS A 1 553 ? 43.387 -5.758 189.106 1.00 47.36 553 LYS A C 1
ATOM 3612 O O . LYS A 1 553 ? 44.214 -6.602 188.941 1.00 49.56 553 LYS A O 1
ATOM 3618 N N . PHE A 1 554 ? 43.347 -4.660 188.397 1.00 49.30 554 PHE A N 1
ATOM 3619 C CA . PHE A 1 554 ? 44.202 -4.433 187.268 1.00 47.80 554 PHE A CA 1
ATOM 3620 C C . PHE A 1 554 ? 45.185 -3.294 187.330 1.00 55.05 554 PHE A C 1
ATOM 3621 O O . PHE A 1 554 ? 45.886 -3.046 186.383 1.00 51.19 554 PHE A O 1
ATOM 3629 N N . GLY A 1 555 ? 45.257 -2.603 188.444 1.00 59.28 555 GLY A N 1
ATOM 3630 C CA . GLY A 1 555 ? 46.178 -1.507 188.516 1.00 58.01 555 GLY A CA 1
ATOM 3631 C C . GLY A 1 555 ? 46.339 -0.934 189.884 1.00 62.44 555 GLY A C 1
ATOM 3632 O O . GLY A 1 555 ? 45.996 -1.546 190.865 1.00 64.37 555 GLY A O 1
ATOM 3633 N N . LYS A 1 556 ? 46.880 0.265 189.924 1.00 62.77 556 LYS A N 1
ATOM 3634 C CA . LYS A 1 556 ? 47.126 1.001 191.154 1.00 59.84 556 LYS A CA 1
ATOM 3635 C C . LYS A 1 556 ? 46.970 2.488 190.869 1.00 57.06 556 LYS A C 1
ATOM 3636 O O . LYS A 1 556 ? 47.324 2.959 189.784 1.00 59.93 556 LYS A O 1
ATOM 3642 N N . ILE A 1 557 ? 46.432 3.219 191.842 1.00 46.64 557 ILE A N 1
ATOM 3643 C CA . ILE A 1 557 ? 46.258 4.663 191.747 1.00 42.00 557 ILE A CA 1
ATOM 3644 C C . ILE A 1 557 ? 47.412 5.340 192.471 1.00 41.00 557 ILE A C 1
ATOM 3645 O O . ILE A 1 557 ? 47.760 4.957 193.593 1.00 44.86 557 ILE A O 1
ATOM 3650 N N . ARG A 1 558 ? 48.004 6.350 191.841 1.00 39.00 558 ARG A N 1
ATOM 3651 C CA . ARG A 1 558 ? 49.179 7.029 192.380 1.00 46.72 558 ARG A CA 1
ATOM 3652 C C . ARG A 1 558 ? 48.845 8.492 192.667 1.00 58.16 558 ARG A C 1
ATOM 3653 O O . ARG A 1 558 ? 48.680 9.291 191.737 1.00 58.53 558 ARG A O 1
ATOM 3661 N N . HIS A 1 559 ? 48.757 8.840 193.953 1.00 56.39 559 HIS A N 1
ATOM 3662 C CA . HIS A 1 559 ? 48.413 10.200 194.354 1.00 51.35 559 HIS A CA 1
ATOM 3663 C C . HIS A 1 559 ? 49.572 11.156 194.070 1.00 59.31 559 HIS A C 1
ATOM 3664 O O . HIS A 1 559 ? 50.743 10.835 194.305 1.00 57.61 559 HIS A O 1
ATOM 3671 N N . LYS A 1 560 ? 49.229 12.323 193.520 1.00 64.00 560 LYS A N 1
ATOM 3672 C CA . LYS A 1 560 ? 50.153 13.434 193.280 1.00 68.72 560 LYS A CA 1
ATOM 3673 C C . LYS A 1 560 ? 51.183 13.131 192.188 1.00 62.05 560 LYS A C 1
ATOM 3674 O O . LYS A 1 560 ? 52.291 13.673 192.199 1.00 55.91 560 LYS A O 1
ATOM 3680 N N . TYR A 1 561 ? 50.808 12.281 191.230 1.00 60.24 561 TYR A N 1
ATOM 3681 C CA . TYR A 1 561 ? 51.502 12.134 189.957 1.00 59.80 561 TYR A CA 1
ATOM 3682 C C . TYR A 1 561 ? 50.489 12.262 188.822 1.00 54.27 561 TYR A C 1
ATOM 3683 O O . TYR A 1 561 ? 49.294 12.018 189.005 1.00 49.35 561 TYR A O 1
ATOM 3692 N N . LEU A 1 562 ? 50.977 12.647 187.641 1.00 47.69 562 LEU A N 1
ATOM 3693 C CA . LEU A 1 562 ? 50.156 12.760 186.441 1.00 45.78 562 LEU A CA 1
ATOM 3694 C C . LEU A 1 562 ? 50.818 12.009 185.288 1.00 56.46 562 LEU A C 1
ATOM 3695 O O . LEU A 1 562 ? 51.968 11.565 185.373 1.00 63.63 562 LEU A O 1
ATOM 3700 N N . GLU A 1 563 ? 50.077 11.877 184.191 1.00 63.24 563 GLU A N 1
ATOM 3701 C CA . GLU A 1 563 ? 50.450 11.015 183.081 1.00 74.41 563 GLU A CA 1
ATOM 3702 C C . GLU A 1 563 ? 50.912 11.832 181.878 1.00 90.21 563 GLU A C 1
ATOM 3703 O O . GLU A 1 563 ? 50.579 13.013 181.732 1.00 85.24 563 GLU A O 1
ATOM 3709 N N . THR A 1 564 ? 51.714 11.176 181.032 1.00 104.92 564 THR A N 1
ATOM 3710 C CA . THR A 1 564 ? 52.150 11.671 179.719 1.00 104.61 564 THR A CA 1
ATOM 3711 C C . THR A 1 564 ? 52.677 13.097 179.747 1.00 108.68 564 THR A C 1
ATOM 3712 O O . THR A 1 564 ? 53.815 13.341 179.352 1.00 114.16 564 THR A O 1
#